Protein AF-A0A959S3M7-F1 (afdb_monomer)

Solvent-accessible surface are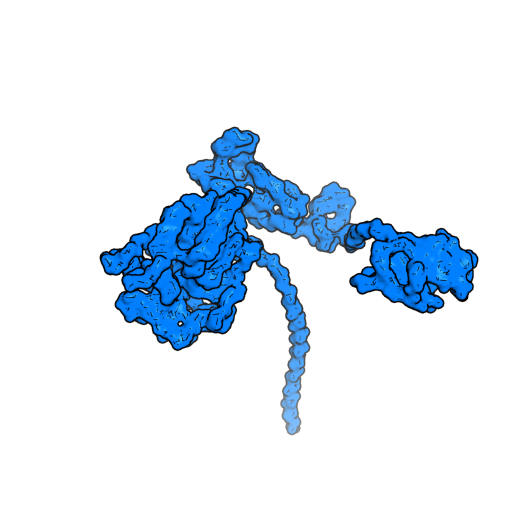a (backbone atoms only — not comparable to full-atom values): 24539 Å² total; per-residue (Å²): 143,78,85,86,84,85,82,81,83,82,82,83,80,84,79,85,81,79,83,77,86,73,92,79,82,86,79,58,70,38,68,46,101,58,82,80,55,54,81,39,64,27,52,79,60,66,73,68,41,58,72,84,47,71,80,54,38,64,49,69,74,37,69,58,67,44,36,33,37,32,33,91,87,65,54,75,48,45,57,66,77,52,24,31,44,88,29,38,38,37,42,29,39,31,28,57,28,24,64,62,58,44,52,51,67,46,82,62,98,83,66,89,54,43,65,62,30,51,51,47,56,64,72,38,50,83,46,38,43,72,44,38,29,41,49,64,53,35,12,25,68,46,60,89,64,46,57,35,49,41,58,100,52,67,34,51,25,95,91,65,49,74,48,58,57,50,58,28,39,40,52,48,53,52,50,51,48,49,47,56,54,55,44,68,36,91,86,46,93,43,84,78,81,67,69,57,28,37,47,42,47,75,37,50,56,43,65,47,55,34,46,42,52,39,13,27,40,32,27,43,29,75,38,31,22,77,38,71,37,79,37,42,58,54,37,46,32,74,71,36,46,49,52,48,54,48,54,60,68,74,46,77,73,83,37,96,46,44,51,75,55,93,63,61,48,72,52,69,58,37,56,24,34,68,57,28,55,72,78,68,48,57,47,72,40,34,40,58,91,49,60,55,43,77,46,68,65,80,59,21,37,55,45,27,55,76,73,71,38,52,46,79,38,56,29,53,86,75,74,38,50,73,47,72,49,88,60,24,35,68,56,26,60,72,76,67,54,56,49,76,52,58,78,63,66,68,81,72,68,81,73,78,77,72,66,72,49,68,41,57,66,68,19,85,26,56,39,34,55,48,56,94,66,64,62,56,36,39,39,30,22,38,85,86,68,48,79,74,47,73,49,67,61,61,89,60,35,46,83,48,67,84,59,74,66,44,62,34,42,35,41,35,32,34,74,90,69,51,79,48,78,47,82,42,35,37,97

Mean predicted aligned error: 19.32 Å

pLDDT: mean 77.98, std 16.79, range [25.59, 98.06]

Secondary structure (DSSP, 8-state):
--PPP--------------------SS-EEE-SSPPPTTSBPPPPP---STT----SPPTTPBPPEEEEEETT--EEEGGGGTTSSSEEEEEEE-TT-HHHHHHH---TT-TTHHHHHHHHHHTTTTEEEEEEE-S-SS-S-GGG--SS--S-----TTSPPP---SBHHHHHHHHHHHHHHHTSTT------S-EEE--TT-HHIIIIISSTT-EEEE-TTSBEEEEES-HHHHTSHHHHHHHHHHHHT-----SSPP--SS--SSSSS--HHHHHHHT--TT-TTSS----SS-SSS-HHHHHHHT--TT-TTTTT---SS-SSS-HHHHHHHT--TTS---------------EEESSSBSSEEEEE-SSPEEEEEEEETTS-EEEEE--BTTEEE-TTSPSEEEEEEEEETTS-EEEEEEEE-

Sequence (427 aa):
MQKPTTSWVATVVATCLIHFVASAQGDLFLGSPVQPSPTDSVASLSFHGDYMDMSGGYQIGDTVADFQIYDLEGNGFRLSDHYAGNKYIVLSSVSASCVRFVTSFNVEPGANNHWEAYDFMVETQDELEWVFIYGPEAHPGDLENCTSNCPPVTITAPNGDTLFQHQIYQDRIDAASLWMDITQEDTLTFDWQWPLYLDNPQNEVYDHFFERPFGCLVVDCSGVVVWRGDWTAQYLESEGMQILEELMADGFQQCGYPPICDGLDSDGDGYCDDYEIEEGMDPFDACVPNGEDTDGDGYCDVSEILEGWDPENPCDPDNTDSDNDGTCDQQEIIDGTDPFVNENVVNVSEFTSVQFSVYPNPTDGLLTWEAADEIAFVEINDLTGKLVFEGVPNNRTLDISMLPAGAYVMHLRGMDGQYHICRMARK

Radius of gyration: 32.52 Å; Cα contacts (8 Å, |Δi|>4): 779; chains: 1; bounding box: 88×94×68 Å

Nearest PDB structures (foldseek):
  3keb-assembly2_C  TM=5.731E-01  e=1.930E-04  Chromobacterium violaceum
  3keb-assembly2_D  TM=5.490E-01  e=2.576E-04  Chromobacterium violaceum
  4gqf-assembly2_B  TM=5.402E-01  e=8.667E-04  Aeropyrum pernix K1
  4fer-assembly1_A  TM=6.341E-01  e=3.703E-02  Bacillus subtilis subsp. subtilis str. 168
  7yld-assembly3_G  TM=5.305E-01  e=2.095E-01  Homo sapiens

Foldseek 3Di:
DDDDDDDDDDDDDDDDDDDDPDPPPPDDEEDDPDADDQFAFFDQDDAPDDAPPFPDADDFFDFDHWYWWAFLVGDIDIPLLCLQAQAWEKEWFAFQQDPLRCPLQFDDPPDDQNVLLQCLCVVCVNHYHYAYEHFWRQAAPPVVRVNYNHDPHHGAGPVRHGQHTGGGNNSSSVRVVVVVVVLPDPNGPGNDDHTYIYHHSHRVCCNHHGSHRTWIFIAHSRSGGNDIDNHVSVLSDDPVSVVVVVVVVVGRPSPLAHHAPPEDQQCPLRDHCVRCVVVVHHSNQSCVVPVDQQLPLRDGPSNCVVVVHDSNQSCPPVVAQQCPLSAGCVNCVVVVHHSNDNPNPDDPPPPPPPAWDWPDFADQFKIAIDDPAQWQWKWKAAPVRHTDDIDGDDPRMDGRNPPDFAKIWMWTAGPVGDIDIDIGGHD

Structure (mmCIF, N/CA/C/O backbone):
data_AF-A0A959S3M7-F1
#
_entry.id   AF-A0A959S3M7-F1
#
loop_
_atom_site.group_PDB
_atom_site.id
_atom_site.type_symbol
_atom_site.label_atom_id
_atom_site.label_alt_id
_atom_site.label_comp_id
_atom_site.label_asym_id
_atom_site.label_entity_id
_atom_site.label_seq_id
_atom_site.pdbx_PDB_ins_code
_atom_site.Cartn_x
_atom_site.Cartn_y
_atom_site.Cartn_z
_atom_site.occupancy
_atom_site.B_iso_or_equiv
_atom_site.auth_seq_id
_atom_site.auth_comp_id
_atom_site.auth_asym_id
_atom_site.auth_atom_id
_atom_site.pdbx_PDB_model_num
ATOM 1 N N . MET A 1 1 ? -13.080 -73.533 -9.018 1.00 44.47 1 MET A N 1
ATOM 2 C CA . MET A 1 1 ? -12.206 -72.426 -9.463 1.00 44.47 1 MET A CA 1
ATOM 3 C C . MET A 1 1 ? -13.098 -71.260 -9.843 1.00 44.47 1 MET A C 1
ATOM 5 O O . MET A 1 1 ? -13.581 -71.191 -10.963 1.00 44.47 1 MET A O 1
ATOM 9 N N . GLN A 1 2 ? -13.399 -70.421 -8.859 1.00 36.50 2 GLN A N 1
ATOM 10 C CA . GLN A 1 2 ? -14.253 -69.243 -8.977 1.00 36.50 2 GLN A CA 1
ATOM 11 C C . GLN A 1 2 ? -13.362 -68.059 -8.596 1.00 36.50 2 GLN A C 1
ATOM 13 O O . GLN A 1 2 ? -12.739 -68.084 -7.536 1.00 36.50 2 GLN A O 1
ATOM 18 N N . LYS A 1 3 ? -13.204 -67.103 -9.515 1.00 36.25 3 LYS A N 1
ATOM 19 C CA . LYS A 1 3 ? -12.421 -65.879 -9.304 1.00 36.25 3 LYS A CA 1
ATOM 20 C C . LYS A 1 3 ? -13.104 -65.025 -8.224 1.00 36.25 3 LYS A C 1
ATOM 22 O O . LYS A 1 3 ? -14.321 -64.871 -8.316 1.00 36.25 3 LYS A O 1
ATOM 27 N N . PRO A 1 4 ? -12.375 -64.447 -7.256 1.00 39.47 4 PRO A N 1
ATOM 28 C CA . PRO A 1 4 ? -12.952 -63.469 -6.351 1.00 39.47 4 PRO A CA 1
ATOM 29 C C . PRO A 1 4 ? -12.905 -62.074 -6.989 1.00 39.47 4 PRO A C 1
ATOM 31 O O . PRO A 1 4 ? -11.872 -61.630 -7.487 1.00 39.47 4 PRO A O 1
ATOM 34 N N . THR A 1 5 ? -14.052 -61.406 -6.983 1.00 36.22 5 THR A N 1
ATOM 35 C CA . THR A 1 5 ? -14.229 -59.978 -7.249 1.00 36.22 5 THR A CA 1
ATOM 36 C C . THR A 1 5 ? -13.975 -59.204 -5.957 1.00 36.22 5 THR A C 1
ATOM 38 O O . THR A 1 5 ? -14.709 -59.384 -4.986 1.00 36.22 5 THR A O 1
ATOM 41 N N . THR A 1 6 ? -12.954 -58.352 -5.927 1.00 36.00 6 THR A N 1
ATOM 42 C CA . THR A 1 6 ? -12.745 -57.359 -4.868 1.00 36.00 6 THR A CA 1
ATOM 43 C C . THR A 1 6 ? -13.608 -56.128 -5.147 1.00 36.00 6 THR A C 1
ATOM 45 O O . THR A 1 6 ? -13.428 -55.439 -6.147 1.00 36.00 6 THR A O 1
ATOM 48 N N . SER A 1 7 ? -14.571 -55.884 -4.260 1.00 31.73 7 SER A N 1
ATOM 49 C CA . SER A 1 7 ? -15.380 -54.668 -4.169 1.00 31.73 7 SER A CA 1
ATOM 50 C C . SER A 1 7 ? -14.673 -53.696 -3.226 1.00 31.73 7 SER A C 1
ATOM 52 O O . SER A 1 7 ? -14.569 -53.989 -2.037 1.00 31.73 7 SER A O 1
ATOM 54 N N . TRP A 1 8 ? -14.202 -52.560 -3.736 1.00 31.70 8 TRP A N 1
ATOM 55 C CA . TRP A 1 8 ? -13.787 -51.426 -2.909 1.00 31.70 8 TRP A CA 1
ATOM 56 C C . TRP A 1 8 ? -15.006 -50.536 -2.661 1.00 31.70 8 TRP A C 1
ATOM 58 O O . TRP A 1 8 ? -15.630 -50.055 -3.603 1.00 31.70 8 TRP A O 1
ATOM 68 N N . VAL A 1 9 ? -15.364 -50.361 -1.390 1.00 32.81 9 VAL A N 1
ATOM 69 C CA . VAL A 1 9 ? -16.358 -49.382 -0.939 1.00 32.81 9 VAL A CA 1
ATOM 70 C C . VAL A 1 9 ? -15.657 -48.025 -0.901 1.00 32.81 9 VAL A C 1
ATOM 72 O O . VAL A 1 9 ? -14.724 -47.846 -0.124 1.00 32.81 9 VAL A O 1
ATOM 75 N N . ALA A 1 10 ? -16.072 -47.094 -1.759 1.00 30.95 10 ALA A N 1
ATOM 76 C CA . ALA A 1 10 ? -15.675 -45.694 -1.671 1.00 30.95 10 ALA A CA 1
ATOM 77 C C . ALA A 1 10 ? -16.645 -44.977 -0.722 1.00 30.95 10 ALA A C 1
ATOM 79 O O . ALA A 1 10 ? -17.819 -44.797 -1.045 1.00 30.95 10 ALA A O 1
ATOM 80 N N . THR A 1 11 ? -16.162 -44.607 0.461 1.00 31.16 11 THR A N 1
ATOM 81 C CA . THR A 1 11 ? -16.868 -43.713 1.381 1.00 31.16 11 THR A CA 1
ATOM 82 C C . THR A 1 11 ? -16.672 -42.283 0.884 1.00 31.16 11 THR A C 1
ATOM 84 O O . THR A 1 11 ? -15.560 -41.766 0.922 1.00 31.16 11 THR A O 1
ATOM 87 N N . VAL A 1 12 ? -17.740 -41.656 0.393 1.00 30.94 12 VAL A N 1
ATOM 88 C CA . VAL A 1 12 ? -17.778 -40.214 0.116 1.00 30.94 12 VAL A CA 1
ATOM 89 C C . VAL A 1 12 ? -18.117 -39.517 1.431 1.00 30.94 12 VAL A C 1
ATOM 91 O O . VAL A 1 12 ? -19.247 -39.619 1.904 1.00 30.94 12 VAL A O 1
ATOM 94 N N . VAL A 1 13 ? -17.139 -38.846 2.036 1.00 30.44 13 VAL A N 1
ATOM 95 C CA . VAL A 1 13 ? -17.384 -37.842 3.078 1.00 30.44 13 VAL A CA 1
ATOM 96 C C . VAL A 1 13 ? -17.459 -36.502 2.359 1.00 30.44 13 VAL A C 1
ATOM 98 O O . VAL A 1 13 ? -16.460 -36.021 1.836 1.00 30.44 13 VAL A O 1
ATOM 101 N N . ALA A 1 14 ? -18.666 -35.952 2.259 1.00 29.98 14 ALA A N 1
ATOM 102 C CA . ALA A 1 14 ? -18.886 -34.590 1.800 1.00 29.98 14 ALA A CA 1
ATOM 103 C C . ALA A 1 14 ? -18.773 -33.664 3.016 1.00 29.98 14 ALA A C 1
ATOM 105 O O . ALA A 1 14 ? -19.691 -33.601 3.832 1.00 29.98 14 ALA A O 1
ATOM 106 N N . THR A 1 15 ? -17.638 -32.986 3.157 1.00 30.28 15 THR A N 1
ATOM 107 C CA . THR A 1 15 ? -17.476 -31.875 4.096 1.00 30.28 15 THR A CA 1
ATOM 108 C C . THR A 1 15 ? -17.930 -30.598 3.395 1.00 30.28 15 THR A C 1
ATOM 110 O O . THR A 1 15 ? -17.305 -30.138 2.442 1.00 30.28 15 THR A O 1
ATOM 113 N N . CYS A 1 16 ? -19.067 -30.063 3.838 1.00 25.98 16 CYS A N 1
ATOM 114 C CA . CYS A 1 16 ? -19.542 -28.729 3.488 1.00 25.98 16 CYS A CA 1
ATOM 115 C C . CYS A 1 16 ? -18.660 -27.710 4.224 1.00 25.98 16 CYS A C 1
ATOM 117 O O . CYS A 1 16 ? -18.801 -27.552 5.432 1.00 25.98 16 CYS A O 1
ATOM 119 N N . LEU A 1 17 ? -17.748 -27.050 3.510 1.00 26.22 17 LEU A N 1
ATOM 120 C CA . LEU A 1 17 ? -17.048 -25.858 3.990 1.00 26.22 17 LEU A CA 1
ATOM 121 C C . LEU A 1 17 ? -17.928 -24.644 3.682 1.00 26.22 17 LEU A C 1
ATOM 123 O O . LEU A 1 17 ? -17.996 -24.184 2.543 1.00 26.22 17 LEU A O 1
ATOM 127 N N . ILE A 1 18 ? -18.649 -24.177 4.697 1.00 29.78 18 ILE A N 1
ATOM 128 C CA . ILE A 1 18 ? -19.251 -22.845 4.705 1.00 29.78 18 ILE A CA 1
ATOM 129 C C . ILE A 1 18 ? -18.107 -21.888 5.045 1.00 29.78 18 ILE A C 1
ATOM 131 O O . ILE A 1 18 ? -17.569 -21.958 6.144 1.00 29.78 18 ILE A O 1
ATOM 135 N N . HIS A 1 19 ? -17.701 -21.059 4.084 1.00 26.75 19 HIS A N 1
ATOM 136 C CA . HIS A 1 19 ? -16.795 -19.945 4.345 1.00 26.75 19 HIS A CA 1
ATOM 137 C C . HIS A 1 19 ? -17.602 -18.851 5.045 1.00 26.75 19 HIS A C 1
ATOM 139 O O . HIS A 1 19 ? -18.442 -18.204 4.421 1.00 26.75 19 HIS A O 1
ATOM 145 N N . PHE A 1 20 ? -17.367 -18.685 6.342 1.00 25.59 20 PHE A N 1
ATOM 146 C CA . PHE A 1 20 ? -17.502 -17.385 6.979 1.00 25.59 20 PHE A CA 1
ATOM 147 C C . PHE A 1 20 ? -16.201 -16.636 6.691 1.00 25.59 20 PHE A C 1
ATOM 149 O O . PHE A 1 20 ? -15.131 -17.116 7.054 1.00 25.59 20 PHE A O 1
ATOM 156 N N . VAL A 1 21 ? -16.289 -15.512 5.982 1.00 27.02 21 VAL A N 1
ATOM 157 C CA . VAL A 1 21 ? -15.218 -14.513 5.972 1.00 27.02 21 VAL A CA 1
ATOM 158 C C . VAL A 1 21 ? -15.510 -13.627 7.174 1.00 27.02 21 VAL A C 1
ATOM 160 O O . VAL A 1 21 ? -16.417 -12.800 7.121 1.00 27.02 21 VAL A O 1
ATOM 163 N N . ALA A 1 22 ? -14.831 -13.902 8.281 1.00 26.58 22 ALA A N 1
ATOM 164 C CA . ALA A 1 22 ? -14.609 -12.919 9.328 1.00 26.58 22 ALA A CA 1
ATOM 165 C C . ALA A 1 22 ? -13.281 -12.237 8.981 1.00 26.58 22 ALA A C 1
ATOM 167 O O . ALA A 1 22 ? -12.291 -12.924 8.723 1.00 26.58 22 ALA A O 1
ATOM 168 N N . SER A 1 23 ? -13.291 -10.912 8.874 1.00 30.69 23 SER A N 1
ATOM 169 C CA . SER A 1 23 ? -12.093 -10.089 8.741 1.00 30.69 23 SER A CA 1
ATOM 170 C C . SER A 1 23 ? -11.349 -10.110 10.074 1.00 30.69 23 SER A C 1
ATOM 172 O O . SER A 1 23 ? -11.667 -9.336 10.965 1.00 30.69 23 SER A O 1
ATOM 174 N N . ALA A 1 24 ? -10.396 -11.026 10.216 1.00 31.38 24 ALA A N 1
ATOM 175 C CA . ALA A 1 24 ? -9.324 -10.899 11.192 1.00 31.38 24 ALA A CA 1
ATOM 176 C C . ALA A 1 24 ? -8.139 -10.273 10.444 1.00 31.38 24 ALA A C 1
ATOM 178 O O . ALA A 1 24 ? -7.475 -10.951 9.659 1.00 31.38 24 ALA A O 1
ATOM 179 N N . GLN A 1 25 ? -7.949 -8.963 10.593 1.00 42.00 25 GLN A N 1
ATOM 180 C CA . GLN A 1 25 ? -6.840 -8.200 10.001 1.00 42.00 25 GLN A CA 1
ATOM 181 C C . GLN A 1 25 ? -5.900 -7.652 11.093 1.00 42.00 25 GLN A C 1
ATOM 183 O O . GLN A 1 25 ? -5.338 -6.580 10.930 1.00 42.00 25 GLN A O 1
ATOM 188 N N . GLY A 1 26 ? -5.713 -8.402 12.189 1.00 37.19 26 GLY A N 1
ATOM 189 C CA . GLY A 1 26 ? -4.819 -8.025 13.296 1.00 37.19 26 GLY A CA 1
ATOM 190 C C . GLY A 1 26 ? -3.349 -8.470 13.174 1.00 37.19 26 GLY A C 1
ATOM 191 O O . GLY A 1 26 ? -2.500 -7.881 13.818 1.00 37.19 26 GLY A O 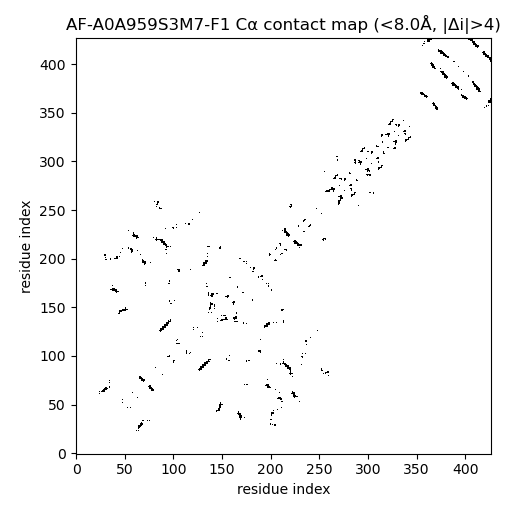1
ATOM 192 N N . ASP A 1 27 ? -3.002 -9.446 12.318 1.00 53.34 27 ASP A N 1
ATOM 193 C CA . ASP A 1 27 ? -1.708 -10.171 12.431 1.00 53.34 27 ASP A CA 1
ATOM 194 C C . ASP A 1 27 ? -0.847 -10.243 11.152 1.00 53.34 27 ASP A C 1
ATOM 196 O O . ASP A 1 27 ? 0.154 -10.968 11.087 1.00 53.34 27 ASP A O 1
ATOM 200 N N . LEU A 1 28 ? -1.238 -9.570 10.070 1.00 75.00 28 LEU A N 1
ATOM 201 C CA . LEU A 1 28 ? -0.551 -9.741 8.790 1.00 75.00 28 LEU A CA 1
ATOM 202 C C . LEU A 1 28 ? 0.650 -8.790 8.673 1.00 75.00 28 LEU A C 1
ATOM 204 O O . LEU A 1 28 ? 0.471 -7.597 8.460 1.00 75.00 28 LEU A O 1
ATOM 208 N N . PHE A 1 29 ? 1.867 -9.335 8.753 1.00 83.69 29 PHE A N 1
ATOM 209 C CA . PHE A 1 29 ? 3.111 -8.639 8.401 1.00 83.69 29 PHE A CA 1
ATOM 210 C C . PHE A 1 29 ? 3.624 -9.118 7.039 1.00 83.69 29 PHE A C 1
ATOM 212 O O . PHE A 1 29 ? 3.772 -10.325 6.826 1.00 83.69 29 PHE A O 1
ATOM 219 N N . LEU A 1 30 ? 3.919 -8.187 6.128 1.00 91.31 30 LEU A N 1
ATOM 220 C CA . LEU A 1 30 ? 4.407 -8.496 4.781 1.00 91.31 30 LEU A CA 1
ATOM 221 C C . LEU A 1 30 ? 5.920 -8.273 4.654 1.00 91.31 30 LEU A C 1
ATOM 223 O O . LEU A 1 30 ? 6.493 -7.307 5.162 1.00 91.31 30 LEU A O 1
ATOM 227 N N . GLY A 1 31 ? 6.584 -9.137 3.893 1.00 89.69 31 GLY A N 1
ATOM 228 C CA . GLY A 1 31 ? 8.022 -9.076 3.676 1.00 89.69 31 GLY A CA 1
ATOM 229 C C . GLY A 1 31 ? 8.834 -9.672 4.825 1.00 89.69 31 GLY A C 1
ATOM 230 O O . GLY A 1 31 ? 8.463 -10.660 5.456 1.00 89.69 31 GLY A O 1
ATOM 231 N N . SER A 1 32 ? 10.033 -9.130 5.036 1.00 84.25 32 SER A N 1
ATOM 232 C CA . SER A 1 32 ? 11.022 -9.701 5.953 1.00 84.25 32 SER A CA 1
ATOM 233 C C . SER A 1 32 ? 11.891 -8.600 6.564 1.00 84.25 32 SER A C 1
ATOM 235 O O . SER A 1 32 ? 12.351 -7.745 5.812 1.00 84.25 32 SER A O 1
ATOM 237 N N . PRO A 1 33 ? 12.236 -8.675 7.869 1.00 82.88 33 PRO A N 1
ATOM 238 C CA . PRO A 1 33 ? 13.218 -7.792 8.521 1.00 82.88 33 PRO A CA 1
ATOM 239 C C . PRO A 1 33 ? 14.651 -7.918 7.984 1.00 82.88 33 PRO A C 1
ATOM 241 O O . PRO A 1 33 ? 15.555 -7.199 8.413 1.00 82.88 33 PRO A O 1
ATOM 244 N N . VAL A 1 34 ? 14.892 -8.874 7.084 1.00 86.62 34 VAL A N 1
ATOM 245 C CA . VAL A 1 34 ? 16.164 -9.068 6.388 1.00 86.62 34 VAL A CA 1
ATOM 246 C C . VAL A 1 34 ? 15.966 -8.818 4.898 1.00 86.62 34 VAL A C 1
ATOM 248 O O . VAL A 1 34 ? 15.093 -9.440 4.286 1.00 86.62 34 VAL A O 1
ATOM 251 N N . GLN A 1 35 ? 16.836 -7.981 4.322 1.00 91.50 35 GLN A N 1
ATOM 252 C CA . GLN A 1 35 ? 16.861 -7.688 2.890 1.00 91.50 35 GLN A CA 1
ATOM 253 C C . GLN A 1 35 ? 16.971 -8.979 2.060 1.00 91.50 35 GLN A C 1
ATOM 255 O O . GLN A 1 35 ? 17.858 -9.800 2.333 1.00 91.50 35 GLN A O 1
ATOM 260 N N . PRO A 1 36 ? 16.123 -9.158 1.031 1.00 96.06 36 PRO A N 1
ATOM 261 C CA . PRO A 1 36 ? 16.208 -10.310 0.144 1.00 96.06 36 PRO A CA 1
ATOM 262 C C . PRO A 1 36 ? 17.563 -10.410 -0.566 1.00 96.06 36 PRO A C 1
ATOM 264 O O . PRO A 1 36 ? 18.168 -9.410 -0.963 1.00 96.06 36 PRO A O 1
ATOM 267 N N . SER A 1 37 ? 18.039 -11.637 -0.766 1.00 96.88 37 SER A N 1
ATOM 268 C CA . SER A 1 37 ? 19.238 -11.892 -1.561 1.00 96.88 37 SER A CA 1
ATOM 269 C C . SER A 1 37 ? 18.926 -11.675 -3.043 1.00 96.88 37 SER A C 1
ATOM 271 O O . SER A 1 37 ? 17.891 -12.141 -3.520 1.00 96.88 37 SER A O 1
ATOM 273 N N . PRO A 1 38 ? 19.845 -11.104 -3.845 1.00 97.56 38 PRO A N 1
ATOM 274 C CA . PRO A 1 38 ? 19.635 -10.961 -5.288 1.00 97.56 38 PRO A CA 1
ATOM 275 C C . PRO A 1 38 ? 19.351 -12.282 -6.025 1.00 97.56 38 PRO A C 1
ATOM 277 O O . PRO A 1 38 ? 18.777 -12.297 -7.110 1.00 97.56 38 PRO A O 1
ATOM 280 N N . THR A 1 39 ? 19.750 -13.416 -5.445 1.00 97.75 39 THR A N 1
ATOM 281 C CA . THR A 1 39 ? 19.503 -14.753 -6.005 1.00 97.75 39 THR A CA 1
ATOM 282 C C . THR A 1 39 ? 18.153 -15.356 -5.623 1.00 97.75 39 THR A C 1
ATOM 284 O O . THR A 1 39 ? 17.854 -16.465 -6.071 1.00 97.75 39 THR A O 1
ATOM 287 N N . ASP A 1 40 ? 17.386 -14.704 -4.751 1.00 97.81 40 ASP A N 1
ATOM 288 C CA . ASP A 1 40 ? 16.096 -15.219 -4.299 1.00 97.81 40 ASP A CA 1
ATOM 289 C C . ASP A 1 40 ? 15.113 -15.267 -5.465 1.00 97.81 40 ASP A C 1
ATOM 291 O O . ASP A 1 40 ? 15.114 -14.401 -6.338 1.00 97.81 40 ASP A O 1
ATOM 295 N N . SER A 1 41 ? 14.306 -16.327 -5.513 1.00 97.56 41 SER A N 1
ATOM 296 C CA . SER A 1 41 ? 13.306 -16.506 -6.567 1.00 97.56 41 SER A CA 1
ATOM 297 C C . SER A 1 41 ? 12.114 -15.595 -6.319 1.00 97.56 41 SER A C 1
ATOM 299 O O . SER A 1 41 ? 11.589 -15.565 -5.207 1.00 97.56 41 SER A O 1
ATOM 301 N N . VAL A 1 42 ? 11.671 -14.909 -7.368 1.00 96.69 42 VAL A N 1
ATOM 302 C CA . VAL A 1 42 ? 10.457 -14.095 -7.342 1.00 96.69 42 VAL A CA 1
ATOM 303 C C . VAL A 1 42 ? 9.260 -14.982 -7.678 1.00 96.69 42 VAL A C 1
ATOM 305 O O . VAL A 1 42 ? 9.307 -15.806 -8.596 1.00 96.69 42 VAL A O 1
ATOM 308 N N . ALA A 1 43 ? 8.196 -14.858 -6.892 1.00 94.12 43 ALA A N 1
ATOM 309 C CA . ALA A 1 43 ? 6.957 -15.586 -7.082 1.00 94.12 43 ALA A CA 1
ATOM 310 C C . ALA A 1 43 ? 6.272 -15.163 -8.388 1.00 94.12 43 ALA A C 1
ATOM 312 O O . ALA A 1 43 ? 6.340 -14.009 -8.816 1.00 94.12 43 ALA A O 1
ATOM 313 N N . SER A 1 44 ? 5.583 -16.113 -9.020 1.00 89.88 44 SER A N 1
ATOM 314 C CA . SER A 1 44 ? 4.710 -15.804 -10.151 1.00 89.88 44 SER A CA 1
ATOM 315 C C . SER A 1 44 ? 3.562 -14.908 -9.700 1.00 89.88 44 SER A C 1
ATOM 317 O O . SER A 1 44 ? 3.037 -15.096 -8.606 1.00 89.88 44 SER A O 1
ATOM 319 N N . LEU A 1 45 ? 3.147 -13.985 -10.567 1.00 88.38 45 LEU A N 1
ATOM 320 C CA . LEU A 1 45 ? 2.067 -13.058 -10.253 1.00 88.38 45 LEU A CA 1
ATOM 321 C C . LEU A 1 45 ? 0.739 -13.783 -10.038 1.00 88.38 45 LEU A C 1
ATOM 323 O O . LEU A 1 45 ? 0.340 -14.653 -10.828 1.00 88.38 45 LEU A O 1
ATOM 327 N N . SER A 1 46 ? 0.047 -13.380 -8.982 1.00 88.25 46 SER A N 1
ATOM 328 C CA . SER A 1 46 ? -1.317 -13.794 -8.682 1.00 88.25 46 SER A CA 1
ATOM 329 C C . SER A 1 46 ? -2.294 -13.190 -9.700 1.00 88.25 46 SER A C 1
ATOM 331 O O . SER A 1 46 ? -2.066 -12.112 -10.248 1.00 88.25 46 SER A O 1
ATOM 333 N N . PHE A 1 47 ? -3.380 -13.908 -10.008 1.00 88.56 47 PHE A N 1
ATOM 334 C CA . PHE A 1 47 ? -4.447 -13.392 -10.870 1.00 88.56 47 PHE A CA 1
ATOM 335 C C . PHE A 1 47 ? -5.435 -12.585 -10.025 1.00 88.56 47 PHE A C 1
ATOM 337 O O . PHE A 1 47 ? -6.184 -13.186 -9.256 1.00 88.56 47 PHE A O 1
ATOM 344 N N . HIS A 1 48 ? -5.471 -11.266 -10.215 1.00 84.12 48 HIS A N 1
ATOM 345 C CA . HIS A 1 48 ? -6.337 -10.354 -9.450 1.00 84.12 48 HIS A CA 1
ATOM 346 C C . HIS A 1 48 ? -7.506 -9.789 -10.258 1.00 84.12 48 HIS A C 1
ATOM 348 O O . HIS A 1 48 ? -8.375 -9.119 -9.719 1.00 84.12 48 HIS A O 1
ATOM 354 N N .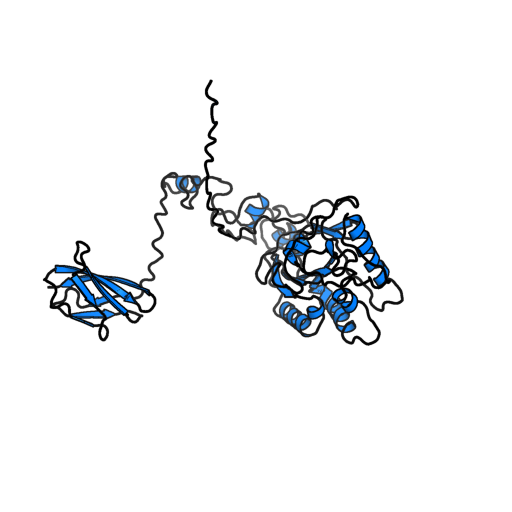 GLY A 1 49 ? -7.568 -10.086 -11.554 1.00 82.56 49 GLY A N 1
ATOM 355 C CA . GLY A 1 49 ? -8.674 -9.658 -12.396 1.00 82.56 49 GLY A CA 1
ATOM 356 C C . GLY A 1 49 ? -8.297 -9.532 -13.861 1.00 82.56 49 GLY A C 1
ATOM 357 O O . GLY A 1 49 ? -7.145 -9.704 -14.271 1.00 82.56 49 GLY A O 1
ATOM 358 N N . ASP A 1 50 ? -9.314 -9.239 -14.666 1.00 83.00 50 ASP A N 1
ATOM 359 C CA . ASP A 1 50 ? -9.129 -8.943 -16.081 1.00 83.00 50 ASP A CA 1
ATOM 360 C C . ASP A 1 50 ? -8.429 -7.585 -16.272 1.00 83.00 50 ASP A C 1
ATOM 362 O O . ASP A 1 50 ? -8.309 -6.770 -15.360 1.00 83.00 50 ASP A O 1
ATOM 366 N N . TYR A 1 51 ? -7.975 -7.306 -17.495 1.00 80.69 51 TYR A N 1
ATOM 367 C CA . TYR A 1 51 ? -7.417 -5.996 -17.835 1.00 80.69 51 TYR A CA 1
ATOM 368 C C . TYR A 1 51 ? -8.380 -4.856 -17.456 1.00 80.69 51 TYR A C 1
ATOM 370 O O . TYR A 1 51 ? -9.519 -4.835 -17.930 1.00 80.69 51 TYR A O 1
ATOM 378 N N . MET A 1 52 ? -7.876 -3.879 -16.691 1.00 78.12 52 MET A N 1
ATOM 379 C CA . MET A 1 52 ? -8.623 -2.742 -16.129 1.00 78.12 52 MET A CA 1
ATOM 380 C C . MET A 1 52 ? -9.540 -3.094 -14.952 1.00 78.12 52 MET A C 1
ATOM 382 O O . MET A 1 52 ? -10.381 -2.271 -14.583 1.00 78.12 52 MET A O 1
ATOM 386 N N . ASP A 1 53 ? -9.381 -4.271 -14.348 1.00 84.12 53 ASP A N 1
ATOM 387 C CA . ASP A 1 53 ? -9.973 -4.544 -13.045 1.00 84.12 53 ASP A CA 1
ATOM 388 C C . ASP A 1 53 ? -9.184 -3.800 -11.966 1.00 84.12 53 ASP A C 1
ATOM 390 O O . ASP A 1 53 ? -8.062 -4.154 -11.614 1.00 84.12 53 ASP A O 1
ATOM 394 N N . MET A 1 54 ? -9.778 -2.713 -11.486 1.00 83.81 54 MET A N 1
ATOM 395 C CA . MET A 1 54 ? -9.215 -1.853 -10.450 1.00 83.81 54 MET A CA 1
ATOM 396 C C . MET A 1 54 ? -9.973 -2.038 -9.130 1.00 83.81 54 MET A C 1
ATOM 398 O O . MET A 1 54 ? -9.976 -1.151 -8.285 1.00 83.81 54 MET A O 1
ATOM 402 N N . SER A 1 55 ? -10.697 -3.142 -8.938 1.00 85.25 55 SER A N 1
ATOM 403 C CA . SER A 1 55 ? -11.505 -3.321 -7.726 1.00 85.25 55 SER A CA 1
ATOM 404 C C . SER A 1 55 ? -10.701 -3.803 -6.514 1.00 85.25 55 SER A C 1
ATOM 406 O O . SER A 1 55 ? -11.066 -3.444 -5.395 1.00 85.25 55 SER A O 1
ATOM 408 N N . GLY A 1 56 ? -9.602 -4.522 -6.754 1.00 86.94 56 GLY A N 1
ATOM 409 C CA . GLY A 1 56 ? -8.748 -5.172 -5.756 1.00 86.94 56 GLY A CA 1
ATOM 410 C C . GLY A 1 56 ? -7.983 -4.255 -4.801 1.00 86.94 56 GLY A C 1
ATOM 411 O O . GLY A 1 56 ? -8.164 -3.033 -4.842 1.00 86.94 56 GLY A O 1
ATOM 412 N N . GLY A 1 57 ? -7.125 -4.848 -3.967 1.00 89.94 57 GLY A N 1
ATOM 413 C CA . GLY A 1 57 ? -6.315 -4.172 -2.950 1.00 89.94 57 GLY A CA 1
ATOM 414 C C . GLY A 1 57 ? -7.124 -3.552 -1.803 1.00 89.94 57 GLY A C 1
ATOM 415 O O . GLY A 1 57 ? -8.351 -3.695 -1.735 1.00 89.94 57 GLY A O 1
ATOM 416 N N . TYR A 1 58 ? -6.437 -2.829 -0.916 1.00 91.12 58 TYR A N 1
ATOM 417 C CA . TYR A 1 58 ? -7.076 -2.118 0.195 1.00 91.12 58 TYR A CA 1
ATOM 418 C C . TYR A 1 58 ? -8.033 -1.010 -0.275 1.00 91.12 58 TYR A C 1
ATOM 420 O O . TYR A 1 58 ? -7.796 -0.298 -1.258 1.00 91.12 58 TYR A O 1
ATOM 428 N N . GLN A 1 59 ? -9.145 -0.876 0.442 1.00 86.12 59 GLN A N 1
ATOM 429 C CA . GLN A 1 59 ? -10.215 0.092 0.220 1.00 86.12 59 GLN A CA 1
ATOM 430 C C . GLN A 1 59 ? -10.131 1.248 1.218 1.00 86.12 59 GLN A C 1
ATOM 432 O O . GLN A 1 59 ? -9.489 1.139 2.253 1.00 86.12 59 GLN A O 1
ATOM 437 N N . ILE A 1 60 ? -10.817 2.360 0.923 1.00 83.88 60 ILE A N 1
ATOM 438 C CA . ILE A 1 60 ? -10.934 3.473 1.879 1.00 83.88 60 ILE A CA 1
ATOM 439 C C . ILE A 1 60 ? -11.593 2.967 3.165 1.00 83.88 60 ILE A C 1
ATOM 441 O O . ILE A 1 60 ? -12.691 2.410 3.105 1.00 83.88 60 ILE A O 1
ATOM 445 N N . GLY A 1 61 ? -10.951 3.230 4.300 1.00 78.69 61 GLY A N 1
ATOM 446 C CA . GLY A 1 61 ? -11.373 2.797 5.628 1.00 78.69 61 GLY A CA 1
ATOM 447 C C . GLY A 1 61 ? -10.783 1.462 6.078 1.00 78.69 61 GLY A C 1
ATOM 448 O O . GLY A 1 61 ? -10.984 1.103 7.233 1.00 78.69 61 GLY A O 1
ATOM 449 N N . ASP A 1 62 ? -10.061 0.744 5.213 1.00 81.75 62 ASP A N 1
ATOM 450 C CA . ASP A 1 62 ? -9.348 -0.465 5.623 1.00 81.75 62 ASP A CA 1
ATOM 451 C C . ASP A 1 62 ? -8.077 -0.092 6.396 1.00 81.75 62 ASP A C 1
ATOM 453 O O . ASP A 1 62 ? -7.360 0.836 6.009 1.00 81.75 62 ASP A O 1
ATOM 457 N N . THR A 1 63 ? -7.765 -0.862 7.439 1.00 84.12 63 THR A N 1
ATOM 458 C CA . THR A 1 63 ? -6.452 -0.838 8.091 1.00 84.12 63 THR A CA 1
ATOM 459 C C . THR A 1 63 ? -5.487 -1.715 7.300 1.00 84.12 63 THR A C 1
ATOM 461 O O . THR A 1 63 ? -5.764 -2.889 7.027 1.00 84.12 63 THR A O 1
ATOM 464 N N . VAL A 1 64 ? -4.357 -1.144 6.892 1.00 88.38 64 VAL A N 1
ATOM 465 C CA . VAL A 1 64 ? -3.358 -1.851 6.093 1.00 88.38 64 VAL A CA 1
ATOM 466 C C . VAL A 1 64 ? -2.437 -2.697 6.968 1.00 88.38 64 VAL A C 1
ATOM 468 O O . VAL A 1 64 ? -2.109 -2.336 8.095 1.00 88.38 64 VAL A O 1
ATOM 471 N N . ALA A 1 65 ? -1.988 -3.821 6.414 1.00 87.00 65 ALA A N 1
ATOM 472 C CA . ALA A 1 65 ? -0.936 -4.641 6.999 1.00 87.00 65 ALA A CA 1
ATOM 473 C C . ALA A 1 65 ? 0.381 -3.859 7.095 1.00 87.00 65 ALA A C 1
ATOM 475 O O . ALA A 1 65 ? 0.732 -3.115 6.179 1.00 87.00 65 ALA A O 1
ATOM 476 N N . ASP A 1 66 ? 1.153 -4.080 8.155 1.00 88.88 66 ASP A N 1
ATOM 477 C CA . ASP A 1 66 ? 2.520 -3.566 8.212 1.00 88.88 66 ASP A CA 1
ATOM 478 C C . ASP A 1 66 ? 3.419 -4.344 7.234 1.00 88.88 66 ASP A C 1
ATOM 480 O O . ASP A 1 66 ? 3.190 -5.522 6.935 1.00 88.88 66 ASP A O 1
ATOM 484 N N . PHE A 1 67 ? 4.451 -3.688 6.708 1.00 92.25 67 PHE A N 1
ATOM 485 C CA . PHE A 1 67 ? 5.390 -4.321 5.788 1.00 92.25 67 PHE A CA 1
ATOM 486 C C . PHE A 1 67 ? 6.806 -3.791 5.936 1.00 92.25 67 PHE A C 1
ATOM 488 O O . PHE A 1 67 ? 7.014 -2.634 6.289 1.00 92.25 67 PHE A O 1
ATOM 495 N N . GLN A 1 68 ? 7.780 -4.622 5.557 1.00 91.81 68 GLN A N 1
ATOM 496 C CA . GLN A 1 68 ? 9.183 -4.234 5.421 1.00 91.81 68 GLN A CA 1
ATOM 497 C C . GLN A 1 68 ? 9.686 -4.440 3.989 1.00 91.81 68 GLN A C 1
ATOM 499 O O . GLN A 1 68 ? 9.684 -5.557 3.462 1.00 91.81 68 GLN A O 1
ATOM 504 N N . ILE A 1 69 ? 10.206 -3.362 3.400 1.00 96.25 69 ILE A N 1
ATOM 505 C CA . ILE A 1 69 ? 10.866 -3.345 2.085 1.00 96.25 69 ILE A CA 1
ATOM 506 C C . ILE A 1 69 ? 12.206 -2.607 2.147 1.00 96.25 69 ILE A C 1
ATOM 508 O O . ILE A 1 69 ? 12.560 -2.043 3.182 1.00 96.25 69 ILE A O 1
ATOM 512 N N . TYR A 1 70 ? 12.974 -2.652 1.053 1.00 96.69 70 TYR A N 1
ATOM 513 C CA . TYR A 1 70 ? 14.328 -2.096 0.982 1.00 96.69 70 TYR A CA 1
ATOM 514 C C . TYR A 1 70 ? 14.552 -1.326 -0.313 1.00 96.69 70 TYR A C 1
ATOM 516 O O . TYR A 1 70 ? 14.049 -1.728 -1.364 1.00 96.69 70 TYR A O 1
ATOM 524 N N . ASP A 1 71 ? 15.324 -0.246 -0.237 1.00 96.25 71 ASP A N 1
ATOM 525 C CA . ASP A 1 71 ? 15.801 0.481 -1.414 1.00 96.25 71 ASP A CA 1
ATOM 526 C C . ASP A 1 71 ? 17.019 -0.209 -2.065 1.00 96.25 71 ASP A C 1
ATOM 528 O O . ASP A 1 71 ? 17.457 -1.298 -1.664 1.00 96.25 71 ASP A O 1
ATOM 532 N N . LEU A 1 72 ? 17.556 0.419 -3.113 1.00 93.62 72 LEU A N 1
ATOM 533 C CA . LEU A 1 72 ? 18.717 -0.073 -3.861 1.00 93.62 72 LEU A CA 1
ATOM 534 C C . LEU A 1 72 ? 20.018 -0.038 -3.041 1.00 93.62 72 LEU A C 1
ATOM 536 O O . LEU A 1 72 ? 20.939 -0.816 -3.308 1.00 93.62 72 LEU A O 1
ATOM 540 N N . GLU A 1 73 ? 20.097 0.829 -2.034 1.00 93.12 73 GLU A N 1
ATOM 541 C CA . GLU A 1 73 ? 21.226 0.955 -1.115 1.00 93.12 73 GLU A CA 1
ATOM 542 C C . GLU A 1 73 ? 21.140 -0.021 0.073 1.00 93.12 73 GLU A C 1
ATOM 544 O O . GLU A 1 73 ? 22.135 -0.226 0.777 1.00 93.12 73 GLU A O 1
ATOM 549 N N . GLY A 1 74 ? 19.985 -0.662 0.266 1.00 91.38 74 GLY A N 1
ATOM 550 C CA . GLY A 1 74 ? 19.700 -1.587 1.359 1.00 91.38 74 GLY A CA 1
ATOM 551 C C . GLY A 1 74 ? 19.182 -0.917 2.630 1.00 91.38 74 GLY A C 1
ATOM 552 O O . GLY A 1 74 ? 19.179 -1.559 3.683 1.00 91.38 74 GLY A O 1
ATOM 553 N N . ASN A 1 75 ? 18.738 0.339 2.562 1.00 93.56 75 ASN A N 1
ATOM 554 C CA . ASN A 1 75 ? 18.012 0.964 3.660 1.00 93.56 75 ASN A CA 1
ATOM 555 C C . ASN A 1 75 ? 16.601 0.372 3.719 1.00 93.56 75 ASN A C 1
ATOM 557 O O . ASN A 1 75 ? 15.922 0.235 2.699 1.00 93.56 75 ASN A O 1
ATOM 561 N N . GLY A 1 76 ? 16.186 -0.023 4.920 1.00 91.62 76 GLY A N 1
ATOM 562 C CA . GLY A 1 76 ? 14.861 -0.576 5.156 1.00 91.62 76 GLY A CA 1
ATOM 563 C C . GLY A 1 76 ? 13.820 0.525 5.333 1.00 91.62 76 GLY A C 1
ATOM 564 O O . GLY A 1 76 ? 14.088 1.517 6.001 1.00 91.62 76 GLY A O 1
ATOM 565 N N . PHE A 1 77 ? 12.634 0.300 4.783 1.00 91.44 77 PHE A N 1
ATOM 566 C CA . PHE A 1 77 ? 11.412 1.039 5.077 1.00 91.44 77 PHE A CA 1
ATOM 567 C C . PHE A 1 77 ? 10.401 0.083 5.702 1.00 91.44 77 PHE A C 1
ATOM 569 O O . PHE A 1 77 ? 10.055 -0.932 5.083 1.00 91.44 77 PHE A O 1
ATOM 576 N N . ARG A 1 78 ? 9.961 0.401 6.919 1.00 89.69 78 ARG A N 1
ATOM 577 C CA . ARG A 1 78 ? 8.888 -0.304 7.614 1.00 89.69 78 ARG A CA 1
ATOM 578 C C . ARG A 1 78 ? 7.704 0.634 7.753 1.00 89.69 78 ARG A C 1
ATOM 580 O O . ARG A 1 78 ? 7.874 1.703 8.318 1.00 89.69 78 ARG A O 1
ATOM 587 N N . LEU A 1 79 ? 6.532 0.255 7.255 1.00 87.88 79 LEU A N 1
ATOM 588 C CA . LEU A 1 79 ? 5.400 1.181 7.182 1.00 87.88 79 LEU A CA 1
ATOM 589 C C . LEU A 1 79 ? 5.023 1.761 8.557 1.00 87.88 79 LEU A C 1
ATOM 591 O O . LEU A 1 79 ? 4.859 2.975 8.674 1.00 87.88 79 LEU A O 1
ATOM 595 N N . SER A 1 80 ? 4.968 0.921 9.594 1.00 83.56 80 SER A N 1
ATOM 596 C CA . SER A 1 80 ? 4.633 1.355 10.955 1.00 83.56 80 SER A CA 1
ATOM 597 C C . SER A 1 80 ? 5.580 2.410 11.531 1.00 83.56 80 SER A C 1
ATOM 599 O O . SER A 1 80 ? 5.149 3.270 12.292 1.00 83.56 80 SER A O 1
ATOM 601 N N . ASP A 1 81 ? 6.862 2.390 11.155 1.00 81.44 81 ASP A N 1
ATOM 602 C CA . ASP A 1 81 ? 7.860 3.332 11.686 1.00 81.44 81 ASP A CA 1
ATOM 603 C C . ASP A 1 81 ? 7.598 4.770 11.196 1.00 81.44 81 ASP A C 1
ATOM 605 O O . ASP A 1 81 ? 8.098 5.737 11.771 1.00 81.44 81 ASP A O 1
ATOM 609 N N . HIS A 1 82 ? 6.790 4.919 10.143 1.00 80.62 82 HIS A N 1
ATOM 610 C CA . HIS A 1 82 ? 6.445 6.197 9.527 1.00 80.62 82 HIS A CA 1
ATOM 611 C C . HIS A 1 82 ? 5.094 6.755 10.011 1.00 80.62 82 HIS A C 1
ATOM 613 O O . HIS A 1 82 ? 4.777 7.914 9.739 1.00 80.62 82 HIS A O 1
ATOM 619 N N . TYR A 1 83 ? 4.319 5.983 10.783 1.00 74.69 83 TYR A N 1
ATOM 620 C CA . TYR A 1 83 ? 3.054 6.425 11.387 1.00 74.69 83 TYR A CA 1
ATOM 621 C C . TYR A 1 83 ? 3.237 7.505 12.455 1.00 74.69 83 TYR A C 1
ATOM 623 O O . TYR A 1 83 ? 2.390 8.376 12.613 1.00 74.69 83 TYR A O 1
ATOM 631 N N . ALA A 1 84 ? 4.386 7.513 13.124 1.00 56.88 84 ALA A N 1
ATOM 632 C CA . ALA A 1 84 ? 4.760 8.513 14.119 1.00 56.88 84 ALA A CA 1
ATOM 633 C C . ALA A 1 84 ? 5.005 9.928 13.537 1.00 56.88 84 ALA A C 1
ATOM 635 O O . ALA A 1 84 ? 5.300 10.881 14.265 1.00 56.88 84 ALA A O 1
ATOM 636 N N . GLY A 1 85 ? 4.951 10.089 12.211 1.00 59.28 85 GLY A N 1
ATOM 637 C CA . GLY A 1 85 ? 5.101 11.375 11.538 1.00 59.28 85 GLY A CA 1
ATOM 638 C C . GLY A 1 85 ? 3.794 12.170 11.461 1.00 59.28 85 GLY A C 1
ATOM 639 O O . GLY A 1 85 ? 2.711 11.612 11.357 1.00 59.28 85 GLY A O 1
ATOM 640 N N . ASN A 1 86 ? 3.890 13.503 11.385 1.00 69.94 86 ASN A N 1
ATOM 641 C CA . ASN A 1 86 ? 2.750 14.380 11.056 1.00 69.94 86 ASN A CA 1
ATOM 642 C C . ASN A 1 86 ? 2.465 14.424 9.538 1.00 69.94 86 ASN A C 1
ATOM 644 O O . ASN A 1 86 ? 2.144 15.489 9.003 1.00 69.94 86 ASN A O 1
ATOM 648 N N . LYS A 1 87 ? 2.677 13.310 8.828 1.00 84.25 87 LYS A N 1
ATOM 649 C CA . LYS A 1 87 ? 2.562 13.230 7.368 1.00 84.25 87 LYS A CA 1
ATOM 650 C C . LYS A 1 87 ? 1.635 12.104 6.954 1.00 84.25 87 LYS A C 1
ATOM 652 O O . LYS A 1 87 ? 1.675 11.025 7.534 1.00 84.25 87 LYS A O 1
ATOM 657 N N . TYR A 1 88 ? 0.855 12.332 5.903 1.00 86.62 88 TYR A N 1
ATOM 658 C CA . TYR A 1 88 ? 0.181 11.226 5.228 1.00 86.62 88 TYR A CA 1
ATOM 659 C C . TYR A 1 88 ? 1.195 10.461 4.381 1.00 86.62 88 TYR A C 1
ATOM 661 O O . TYR A 1 88 ? 2.022 11.066 3.693 1.00 86.62 88 TYR A O 1
ATOM 669 N N . ILE A 1 89 ? 1.109 9.135 4.396 1.00 91.25 89 ILE A N 1
ATOM 670 C CA . ILE A 1 89 ? 1.998 8.269 3.626 1.00 91.25 89 ILE A CA 1
ATOM 671 C C . ILE A 1 89 ? 1.315 7.946 2.302 1.00 91.25 89 ILE A C 1
ATOM 673 O O . ILE A 1 89 ? 0.243 7.343 2.260 1.00 91.25 89 ILE A O 1
ATOM 677 N N . VAL A 1 90 ? 1.942 8.347 1.203 1.00 91.94 90 VAL A N 1
ATOM 678 C CA . VAL A 1 90 ? 1.469 8.109 -0.158 1.00 91.94 90 VAL A CA 1
ATOM 679 C C . VAL A 1 90 ? 2.249 6.939 -0.742 1.00 91.94 90 VAL A C 1
ATOM 681 O O . VAL A 1 90 ? 3.393 7.081 -1.176 1.00 91.94 90 VAL A O 1
ATOM 684 N N . LEU A 1 91 ? 1.618 5.771 -0.758 1.00 94.56 91 LEU A N 1
ATOM 685 C CA . LEU A 1 91 ? 2.172 4.539 -1.301 1.00 94.56 91 LEU A CA 1
ATOM 686 C C . LEU A 1 91 ? 1.811 4.431 -2.785 1.00 94.56 91 LEU A C 1
ATOM 688 O O . LEU A 1 91 ? 0.636 4.498 -3.148 1.00 94.56 91 LEU A O 1
ATOM 692 N N . SER A 1 92 ? 2.799 4.208 -3.653 1.00 94.00 92 SER A N 1
ATOM 693 C CA . SER A 1 92 ? 2.556 3.994 -5.084 1.00 94.00 92 SER A CA 1
ATOM 694 C C . SER A 1 92 ? 3.381 2.837 -5.636 1.00 94.00 92 SER A C 1
ATOM 696 O O . SER A 1 92 ? 4.611 2.883 -5.632 1.00 94.00 92 SER A O 1
ATOM 698 N N . SER A 1 93 ? 2.713 1.845 -6.228 1.00 93.94 93 SER A N 1
ATOM 699 C CA . SER A 1 93 ? 3.378 0.831 -7.059 1.00 93.94 93 SER A CA 1
ATOM 700 C C . SER A 1 93 ? 3.949 1.480 -8.317 1.00 93.94 93 SER A C 1
ATOM 702 O O . SER A 1 93 ? 3.256 2.311 -8.901 1.00 93.94 93 SER A O 1
ATOM 704 N N . VAL A 1 94 ? 5.137 1.096 -8.779 1.00 92.75 94 VAL A N 1
ATOM 705 C CA . VAL A 1 94 ? 5.744 1.602 -10.023 1.00 92.75 94 VAL A CA 1
ATOM 706 C C . VAL A 1 94 ? 6.456 0.497 -10.805 1.00 92.75 94 VAL A C 1
ATOM 708 O O . VAL A 1 94 ? 6.842 -0.527 -10.244 1.00 92.75 94 VAL A O 1
ATOM 711 N N . SER A 1 95 ? 6.650 0.709 -12.109 1.00 92.25 95 SER A N 1
ATOM 712 C CA . SER A 1 95 ? 7.522 -0.117 -12.959 1.00 92.25 95 SER A CA 1
ATOM 713 C C . SER A 1 95 ? 7.960 0.643 -14.209 1.00 92.25 95 SER A C 1
ATOM 715 O O . SER A 1 95 ? 7.206 1.453 -14.751 1.00 92.25 95 SER A O 1
ATOM 717 N N . ALA A 1 96 ? 9.170 0.383 -14.709 1.00 89.81 96 ALA A N 1
ATOM 718 C CA . ALA A 1 96 ? 9.727 1.135 -15.838 1.00 89.81 96 ALA A CA 1
ATOM 719 C C . ALA A 1 96 ? 9.062 0.802 -17.186 1.00 89.81 96 ALA A C 1
ATOM 721 O O . ALA A 1 96 ? 9.142 1.600 -18.121 1.00 89.81 96 ALA A O 1
ATOM 722 N N . SER A 1 97 ? 8.373 -0.339 -17.302 1.00 89.94 97 SER A N 1
ATOM 723 C CA . SER A 1 97 ? 7.528 -0.644 -18.466 1.00 89.94 97 SER A CA 1
ATOM 724 C C . SER A 1 97 ? 6.138 0.013 -18.407 1.00 89.94 97 SER A C 1
ATOM 726 O O . SER A 1 97 ? 5.409 0.012 -19.403 1.00 89.94 97 SER A O 1
ATOM 728 N N . CYS A 1 98 ? 5.744 0.613 -17.276 1.00 88.75 98 CYS A N 1
ATOM 729 C CA . CYS A 1 98 ? 4.461 1.296 -17.136 1.00 88.75 98 CYS A CA 1
ATOM 730 C C . CYS A 1 98 ? 4.481 2.665 -17.821 1.00 88.75 98 CYS A C 1
ATOM 732 O O . CYS A 1 98 ? 5.023 3.638 -17.298 1.00 88.75 98 CYS A O 1
ATOM 734 N N . VAL A 1 99 ? 3.797 2.777 -18.964 1.00 83.75 99 VAL A N 1
ATOM 735 C CA . VAL A 1 99 ? 3.712 4.046 -19.702 1.00 83.75 99 VAL A CA 1
ATOM 736 C C . VAL A 1 99 ? 3.152 5.179 -18.847 1.00 83.75 99 VAL A C 1
ATOM 738 O O . VAL A 1 99 ? 3.647 6.289 -18.951 1.00 83.75 99 VAL A O 1
ATOM 741 N N . ARG A 1 100 ? 2.167 4.917 -17.977 1.00 83.81 100 ARG A N 1
ATOM 742 C CA . ARG A 1 100 ? 1.555 5.961 -17.141 1.00 83.81 100 ARG A CA 1
ATOM 743 C C . ARG A 1 100 ? 2.549 6.517 -16.131 1.00 83.81 100 ARG A C 1
ATOM 745 O O . ARG A 1 100 ? 2.696 7.730 -16.077 1.00 83.81 100 ARG A O 1
ATOM 752 N N . PHE A 1 101 ? 3.260 5.638 -15.425 1.00 85.94 101 PHE A N 1
ATOM 753 C CA . PHE A 1 101 ? 4.326 6.015 -14.500 1.00 85.94 101 PHE A CA 1
ATOM 754 C C . PHE A 1 101 ? 5.416 6.805 -15.211 1.00 85.94 101 PHE A C 1
ATOM 756 O O . PHE A 1 101 ? 5.688 7.945 -14.848 1.00 85.94 101 PHE A O 1
ATOM 763 N N . VAL A 1 102 ? 5.972 6.230 -16.281 1.00 81.75 102 VAL A N 1
ATOM 764 C CA . VAL A 1 102 ? 7.025 6.880 -17.051 1.00 81.75 102 VAL A CA 1
ATOM 765 C C . VAL A 1 102 ? 6.549 8.245 -17.520 1.00 81.75 102 VAL A C 1
ATOM 767 O O . VAL A 1 102 ? 7.236 9.216 -17.268 1.00 81.75 102 VAL A O 1
ATOM 770 N N . THR A 1 103 ? 5.373 8.367 -18.140 1.00 77.31 103 THR A N 1
ATOM 771 C CA . THR A 1 103 ? 4.887 9.667 -18.623 1.00 77.31 103 THR A CA 1
ATOM 772 C C . THR A 1 103 ? 4.588 10.655 -17.506 1.00 77.31 103 THR A C 1
ATOM 774 O O . THR A 1 103 ? 4.736 11.840 -17.742 1.00 77.31 103 THR A O 1
ATOM 777 N N . SER A 1 104 ? 4.203 10.223 -16.301 1.00 78.12 104 SER A N 1
ATOM 778 C CA . SER A 1 104 ? 3.996 11.149 -15.178 1.00 78.12 104 SER A CA 1
ATOM 779 C C . SER A 1 104 ? 5.275 11.907 -14.810 1.00 78.12 104 SER A C 1
ATOM 781 O O . SER A 1 104 ? 5.183 13.058 -14.393 1.00 78.12 104 SER A O 1
ATOM 783 N N . PHE A 1 105 ? 6.445 11.295 -15.029 1.00 74.62 105 PHE A N 1
ATOM 784 C CA . PHE A 1 105 ? 7.751 11.828 -14.623 1.00 74.62 105 PHE A CA 1
ATOM 785 C C . PHE A 1 105 ? 8.732 12.068 -15.791 1.00 74.62 105 PHE A C 1
ATOM 787 O O . PHE A 1 105 ? 9.780 12.684 -15.613 1.00 74.62 105 PHE A O 1
ATOM 794 N N . ASN A 1 106 ? 8.404 11.619 -17.005 1.00 65.38 106 ASN A N 1
ATOM 795 C CA . ASN A 1 106 ? 9.214 11.736 -18.217 1.00 65.38 106 ASN A CA 1
ATOM 796 C C . ASN A 1 106 ? 8.544 12.688 -19.211 1.00 65.38 106 ASN A C 1
ATOM 798 O O . ASN A 1 106 ? 7.450 12.436 -19.721 1.00 65.38 106 ASN A O 1
ATOM 802 N N . VAL A 1 107 ? 9.236 13.784 -19.507 1.00 52.88 107 VAL A N 1
ATOM 803 C CA . VAL A 1 107 ? 8.716 14.888 -20.307 1.00 52.88 107 VAL A CA 1
ATOM 804 C C . VAL A 1 107 ? 9.093 14.679 -21.775 1.00 52.88 107 VAL A C 1
ATOM 806 O O . VAL A 1 107 ? 10.185 15.048 -22.207 1.00 52.88 107 VAL A O 1
ATOM 809 N N . GLU A 1 108 ? 8.169 14.173 -22.596 1.00 50.97 108 GLU A N 1
ATOM 810 C CA . GLU A 1 108 ? 8.213 14.568 -24.008 1.00 50.97 108 GLU A CA 1
ATOM 811 C C . GLU A 1 108 ? 7.839 16.062 -24.113 1.00 50.97 108 GLU A C 1
ATOM 813 O O . GLU A 1 108 ? 6.912 16.518 -23.432 1.00 50.97 108 GLU A O 1
ATOM 818 N N . PRO A 1 109 ? 8.500 16.861 -24.974 1.00 41.72 109 PRO A N 1
ATOM 819 C CA . PRO A 1 109 ? 8.145 18.265 -25.153 1.00 41.72 109 PRO A CA 1
ATOM 820 C C . PRO A 1 109 ? 6.695 18.409 -25.650 1.00 41.72 109 PRO A C 1
ATOM 822 O O . PRO A 1 109 ? 6.417 18.207 -26.833 1.00 41.72 109 PRO A O 1
ATOM 825 N N . GLY A 1 110 ? 5.772 18.799 -24.763 1.00 47.50 110 GLY A N 1
ATOM 826 C CA . GLY A 1 110 ? 4.375 19.098 -25.112 1.00 47.50 110 GLY A CA 1
ATOM 827 C C . GLY A 1 110 ? 3.292 18.448 -24.246 1.00 47.50 110 GLY A C 1
ATOM 828 O O . GLY A 1 110 ? 2.112 18.681 -24.516 1.00 47.50 110 GLY A O 1
ATOM 829 N N . ALA A 1 111 ? 3.649 17.671 -23.225 1.00 52.25 111 ALA A N 1
ATOM 830 C CA . ALA A 1 111 ? 2.698 17.203 -22.223 1.00 52.25 111 ALA A CA 1
ATOM 831 C C . ALA A 1 111 ? 2.622 18.216 -21.065 1.00 52.25 111 ALA A C 1
ATOM 833 O O . ALA A 1 111 ? 3.606 18.502 -20.389 1.00 52.25 111 ALA A O 1
ATOM 834 N N . ASN A 1 112 ? 1.457 18.847 -20.910 1.00 45.38 112 ASN A N 1
ATOM 835 C CA . ASN A 1 112 ? 1.302 20.093 -20.150 1.00 45.38 112 ASN A CA 1
ATOM 836 C C . ASN A 1 112 ? 1.202 19.915 -18.620 1.00 45.38 112 ASN A C 1
ATOM 838 O O . ASN A 1 112 ? 1.127 20.926 -17.935 1.00 45.38 112 ASN A O 1
ATOM 842 N N . ASN A 1 113 ? 1.221 18.686 -18.088 1.00 55.09 113 ASN A N 1
ATOM 843 C CA . ASN A 1 113 ? 0.824 18.412 -16.696 1.00 55.09 113 ASN A CA 1
ATOM 844 C C . ASN A 1 113 ? 1.981 17.940 -15.780 1.00 55.09 113 ASN A C 1
ATOM 846 O O . ASN A 1 113 ? 1.764 17.705 -14.600 1.00 55.09 113 ASN A O 1
ATOM 850 N N . HIS A 1 114 ? 3.211 17.783 -16.288 1.00 63.03 114 HIS A N 1
ATOM 851 C CA . HIS A 1 114 ? 4.307 17.134 -15.533 1.00 63.03 114 HIS A CA 1
ATOM 852 C C . HIS A 1 114 ? 5.019 18.048 -14.532 1.00 63.03 114 HIS A C 1
ATOM 854 O O . HIS A 1 114 ? 5.509 17.581 -13.510 1.00 63.03 114 HIS A O 1
ATOM 860 N N . TRP A 1 115 ? 5.086 19.349 -14.824 1.00 65.88 115 TRP A N 1
ATOM 861 C CA . TRP A 1 115 ? 5.726 20.308 -13.921 1.00 65.88 115 TRP A CA 1
ATOM 862 C C . TRP A 1 115 ? 4.857 20.582 -12.689 1.00 65.88 115 TRP A C 1
ATOM 864 O O . TRP A 1 115 ? 5.381 20.701 -11.594 1.00 65.88 115 TRP A O 1
ATOM 874 N N . GLU A 1 116 ? 3.532 20.597 -12.862 1.00 73.69 116 GLU A N 1
ATOM 875 C CA . GLU A 1 116 ? 2.572 20.784 -11.765 1.00 73.69 116 GLU A CA 1
ATOM 876 C C . GLU A 1 116 ? 2.632 19.622 -10.767 1.00 73.69 116 GLU A C 1
ATOM 878 O O . GLU A 1 116 ? 2.691 19.855 -9.568 1.00 73.69 116 GLU A O 1
ATOM 883 N N . ALA A 1 117 ? 2.713 18.384 -11.264 1.00 75.50 117 ALA A N 1
ATOM 884 C CA . ALA A 1 117 ? 2.894 17.188 -10.446 1.00 75.50 117 ALA A CA 1
ATOM 885 C C . ALA A 1 117 ? 4.179 17.230 -9.602 1.00 75.50 117 ALA A C 1
ATOM 887 O O . ALA A 1 117 ? 4.143 16.981 -8.401 1.00 75.50 117 ALA A O 1
ATOM 888 N N . TYR A 1 118 ? 5.315 17.545 -10.233 1.00 78.19 118 TYR A N 1
ATOM 889 C CA . TYR A 1 118 ? 6.600 17.641 -9.539 1.00 78.19 118 TYR A CA 1
ATOM 890 C C . TYR A 1 118 ? 6.606 18.765 -8.506 1.00 78.19 118 TYR A C 1
ATOM 892 O O . TYR A 1 118 ? 6.971 18.527 -7.357 1.00 78.19 118 TYR A O 1
ATOM 900 N N . ASP A 1 119 ? 6.187 19.969 -8.911 1.00 81.00 119 ASP A N 1
ATOM 901 C CA . ASP A 1 119 ? 6.124 21.126 -8.021 1.00 81.00 119 ASP A CA 1
ATOM 902 C C . ASP A 1 119 ? 5.230 20.813 -6.823 1.00 81.00 119 ASP A C 1
ATOM 904 O O . ASP A 1 119 ? 5.652 21.044 -5.698 1.00 81.00 119 ASP A O 1
ATOM 908 N N . PHE A 1 120 ? 4.066 20.192 -7.039 1.00 83.94 120 PHE A N 1
ATOM 909 C CA . PHE A 1 120 ? 3.185 19.755 -5.960 1.00 83.94 120 PHE A CA 1
ATOM 910 C C . PHE A 1 120 ? 3.901 18.812 -4.989 1.00 83.94 120 PHE A C 1
ATOM 912 O O . PHE A 1 120 ? 3.964 19.097 -3.800 1.00 83.94 120 PHE A O 1
ATOM 919 N N . MET A 1 121 ? 4.509 17.728 -5.482 1.00 86.19 121 MET A N 1
ATOM 920 C CA . MET A 1 121 ? 5.195 16.759 -4.617 1.00 86.19 121 MET A CA 1
ATOM 921 C C . MET A 1 121 ? 6.342 17.382 -3.810 1.00 86.19 121 MET A C 1
ATOM 923 O O . MET A 1 121 ? 6.586 16.974 -2.676 1.00 86.19 121 MET A O 1
ATOM 927 N N . VAL A 1 122 ? 7.060 18.345 -4.394 1.00 86.38 122 VAL A N 1
ATOM 928 C CA . VAL A 1 122 ? 8.139 19.081 -3.719 1.00 86.38 122 VAL A CA 1
ATOM 929 C C . VAL A 1 122 ? 7.580 20.098 -2.723 1.00 86.38 122 VAL A C 1
ATOM 931 O O . VAL A 1 122 ? 8.142 20.265 -1.642 1.00 86.38 122 VAL A O 1
ATOM 934 N N . GLU A 1 123 ? 6.498 20.794 -3.062 1.00 87.44 123 GLU A N 1
ATOM 935 C CA . GLU A 1 123 ? 5.863 21.796 -2.202 1.00 87.44 123 GLU A CA 1
ATOM 936 C C . GLU A 1 123 ? 5.169 21.165 -0.992 1.00 87.44 123 GLU A C 1
ATOM 938 O O . GLU A 1 123 ? 5.190 21.771 0.074 1.00 87.44 123 GLU A O 1
ATOM 943 N N . THR A 1 124 ? 4.629 19.951 -1.130 1.00 87.25 124 THR A N 1
ATOM 944 C CA . THR A 1 124 ? 3.911 19.231 -0.063 1.00 87.25 124 THR A CA 1
ATOM 945 C C . THR A 1 124 ? 4.768 18.187 0.652 1.00 87.25 124 THR A C 1
ATOM 947 O O . THR A 1 124 ? 4.238 17.279 1.287 1.00 87.25 124 THR A O 1
ATOM 950 N N . GLN A 1 125 ? 6.094 18.222 0.500 1.00 86.38 125 GLN A N 1
ATOM 951 C CA . GLN A 1 125 ? 6.980 17.201 1.080 1.00 86.38 125 GLN A CA 1
ATOM 952 C C . GLN A 1 125 ? 7.025 17.238 2.617 1.00 86.38 125 GLN A C 1
ATOM 954 O O . GLN A 1 125 ? 7.492 16.284 3.243 1.00 86.38 125 GLN A O 1
ATOM 959 N N . ASP A 1 126 ? 6.582 18.339 3.230 1.00 84.94 126 ASP A N 1
ATOM 960 C CA . ASP A 1 126 ? 6.512 18.500 4.683 1.00 84.94 126 ASP A CA 1
ATOM 961 C C . ASP A 1 126 ? 5.222 17.891 5.264 1.00 84.94 126 ASP A C 1
ATOM 963 O O . ASP A 1 126 ? 5.199 17.557 6.447 1.00 84.94 126 ASP A O 1
ATOM 967 N N . GLU A 1 127 ? 4.197 17.670 4.436 1.00 85.00 127 GLU A N 1
ATOM 968 C CA . GLU A 1 127 ? 2.892 17.109 4.805 1.00 85.00 127 GLU A CA 1
ATOM 969 C C . GLU A 1 127 ? 2.630 15.707 4.226 1.00 85.00 127 GLU A C 1
ATOM 971 O O . GLU A 1 127 ? 1.849 14.942 4.792 1.00 85.00 127 GLU A O 1
ATOM 976 N N . LEU A 1 128 ? 3.266 15.357 3.104 1.00 87.75 128 LEU A N 1
ATOM 977 C CA . LEU A 1 128 ? 3.126 14.069 2.426 1.00 87.75 128 LEU A CA 1
ATOM 978 C C . LEU A 1 128 ? 4.477 13.360 2.339 1.00 87.75 128 LEU A C 1
ATOM 980 O O . LEU A 1 128 ? 5.461 13.914 1.843 1.00 87.75 128 LEU A O 1
ATOM 984 N N . GLU A 1 129 ? 4.511 12.101 2.759 1.00 90.88 129 GLU A N 1
ATOM 985 C CA . GLU A 1 129 ? 5.641 11.212 2.524 1.00 90.88 129 GLU A CA 1
ATOM 986 C C . GLU A 1 129 ? 5.359 10.304 1.329 1.00 90.88 129 GLU A C 1
ATOM 988 O O . GLU A 1 129 ? 4.485 9.444 1.364 1.00 90.88 129 GLU A O 1
ATOM 993 N N . TRP A 1 130 ? 6.113 10.496 0.252 1.00 90.75 130 TRP A N 1
ATOM 994 C CA . TRP A 1 130 ? 5.973 9.709 -0.968 1.00 90.75 130 TRP A CA 1
ATOM 995 C C . TRP A 1 130 ? 6.860 8.470 -0.942 1.00 90.75 130 TRP A C 1
ATOM 997 O O . TRP A 1 130 ? 8.086 8.577 -0.878 1.00 90.75 130 TRP A O 1
ATOM 1007 N N . VAL A 1 131 ? 6.238 7.301 -1.076 1.00 94.25 131 VAL A N 1
ATOM 1008 C CA . VAL A 1 131 ? 6.901 5.996 -1.051 1.00 94.25 131 VAL A CA 1
ATOM 1009 C C . VAL A 1 131 ? 6.608 5.268 -2.358 1.00 94.25 131 VAL A C 1
ATOM 1011 O O . VAL A 1 131 ? 5.504 4.772 -2.604 1.00 94.25 131 VAL A O 1
ATOM 1014 N N . PHE A 1 132 ? 7.620 5.206 -3.221 1.00 94.81 132 PHE A N 1
ATOM 1015 C CA . PHE A 1 132 ? 7.534 4.507 -4.499 1.00 94.81 132 PHE A CA 1
ATOM 1016 C C . PHE A 1 132 ? 8.071 3.089 -4.370 1.00 94.81 132 PHE A C 1
ATOM 1018 O O . PHE A 1 132 ? 9.199 2.879 -3.925 1.00 94.81 132 PHE A O 1
ATOM 1025 N N . ILE A 1 133 ? 7.260 2.121 -4.790 1.00 97.25 133 ILE A N 1
ATOM 1026 C CA . ILE A 1 133 ? 7.530 0.696 -4.612 1.00 97.25 133 ILE A CA 1
ATOM 1027 C C . ILE A 1 133 ? 7.587 0.043 -5.986 1.00 97.25 133 ILE A C 1
ATOM 1029 O O . ILE A 1 133 ? 6.575 -0.096 -6.676 1.00 97.25 133 ILE A O 1
ATOM 1033 N N . TYR A 1 134 ? 8.786 -0.341 -6.405 1.00 96.75 134 TYR A N 1
ATOM 1034 C CA . TYR A 1 134 ? 9.019 -1.037 -7.655 1.00 96.75 134 TYR A CA 1
ATOM 1035 C C . TYR A 1 134 ? 8.476 -2.458 -7.555 1.00 96.75 134 TYR A C 1
ATOM 1037 O O . TYR A 1 134 ? 9.037 -3.324 -6.876 1.00 96.75 134 TYR A O 1
ATOM 1045 N N . GLY A 1 135 ? 7.353 -2.668 -8.229 1.00 95.00 135 GLY A N 1
ATOM 1046 C CA . GLY A 1 135 ? 6.630 -3.925 -8.250 1.00 95.00 135 GLY A CA 1
ATOM 1047 C C . GLY A 1 135 ? 6.859 -4.688 -9.555 1.00 95.00 135 GLY A C 1
ATOM 1048 O O . GLY A 1 135 ? 7.899 -4.547 -10.199 1.00 95.00 135 GLY A O 1
ATOM 1049 N N . PRO A 1 136 ? 5.886 -5.510 -9.964 1.00 94.19 136 PRO A N 1
ATOM 1050 C CA . PRO A 1 136 ? 5.898 -6.220 -11.238 1.00 94.19 136 PRO A CA 1
ATOM 1051 C C . PRO A 1 136 ? 5.910 -5.299 -12.467 1.00 94.19 136 PRO A C 1
ATOM 1053 O O . PRO A 1 136 ? 5.414 -4.171 -12.425 1.00 94.19 136 PRO A O 1
ATOM 1056 N N . GLU A 1 137 ? 6.409 -5.800 -13.601 1.00 93.50 137 GLU A N 1
ATOM 1057 C CA . GLU A 1 137 ? 6.372 -5.051 -14.857 1.00 93.50 137 GLU A CA 1
ATOM 1058 C C . GLU A 1 137 ? 4.939 -4.957 -15.388 1.00 93.50 137 GLU A C 1
ATOM 1060 O O . GLU A 1 137 ? 4.241 -5.958 -15.537 1.00 93.50 137 GLU A O 1
ATOM 1065 N N . ALA A 1 138 ? 4.501 -3.745 -15.730 1.00 90.88 138 ALA A N 1
ATOM 1066 C CA . ALA A 1 138 ? 3.171 -3.517 -16.291 1.00 90.88 138 ALA A CA 1
ATOM 1067 C C . ALA A 1 138 ? 3.030 -4.027 -17.734 1.00 90.88 138 ALA A C 1
ATOM 1069 O O . ALA A 1 138 ? 1.936 -4.391 -18.168 1.00 90.88 138 ALA A O 1
ATOM 1070 N N . HIS A 1 139 ? 4.124 -3.989 -18.502 1.00 91.12 139 HIS A N 1
ATOM 1071 C CA . HIS A 1 139 ? 4.141 -4.322 -19.926 1.00 91.12 139 HIS A CA 1
ATOM 1072 C C . HIS A 1 139 ? 5.364 -5.163 -20.325 1.00 91.12 139 HIS A C 1
ATOM 1074 O O . HIS A 1 139 ? 6.165 -4.733 -21.167 1.00 91.12 139 HIS A O 1
ATOM 1080 N N . PRO A 1 140 ? 5.515 -6.370 -19.758 1.00 92.56 140 PRO A N 1
ATOM 1081 C CA . PRO A 1 140 ? 6.696 -7.184 -19.980 1.00 92.56 140 PRO A CA 1
ATOM 1082 C C . PRO A 1 140 ? 6.772 -7.763 -21.404 1.00 92.56 140 PRO A C 1
ATOM 1084 O O . PRO A 1 140 ? 5.791 -7.842 -22.156 1.00 92.56 140 PRO A O 1
ATOM 1087 N N . GLY A 1 141 ? 7.975 -8.184 -21.793 1.00 91.62 141 GLY A N 1
ATOM 1088 C CA . GLY A 1 141 ? 8.242 -8.902 -23.041 1.00 91.62 141 GLY A CA 1
ATOM 1089 C C . GLY A 1 141 ? 7.708 -10.337 -23.062 1.00 91.62 141 GLY A C 1
ATOM 1090 O O . GLY A 1 141 ? 7.479 -10.887 -24.139 1.00 91.62 141 GLY A O 1
ATOM 1091 N N . ASP A 1 142 ? 7.489 -10.929 -21.891 1.00 91.19 142 ASP A N 1
ATOM 1092 C CA . ASP A 1 142 ? 6.952 -12.269 -21.642 1.00 91.19 142 ASP A CA 1
ATOM 1093 C C . ASP A 1 142 ? 5.533 -12.186 -21.066 1.00 91.19 142 ASP A C 1
ATOM 1095 O O . ASP A 1 142 ? 5.278 -12.476 -19.898 1.00 91.19 142 ASP A O 1
ATOM 1099 N N . LEU A 1 143 ? 4.580 -11.791 -21.916 1.00 84.38 143 LEU A N 1
ATOM 1100 C CA . LEU A 1 143 ? 3.167 -11.624 -21.547 1.00 84.38 143 LEU A CA 1
ATOM 1101 C C . LEU A 1 143 ? 2.548 -12.880 -20.905 1.00 84.38 143 LEU A C 1
ATOM 1103 O O . LEU A 1 143 ? 1.570 -12.771 -20.174 1.00 84.38 143 LEU A O 1
ATOM 1107 N N . GLU A 1 144 ? 3.095 -14.072 -21.156 1.00 85.50 144 GLU A N 1
ATOM 1108 C CA . GLU A 1 144 ? 2.676 -15.313 -20.500 1.00 85.50 144 GLU A CA 1
ATOM 1109 C C . GLU A 1 144 ? 2.895 -15.337 -18.980 1.00 85.50 144 GLU A C 1
ATOM 1111 O O . GLU A 1 144 ? 2.188 -16.068 -18.288 1.00 85.50 144 GLU A O 1
ATOM 1116 N N . ASN A 1 145 ? 3.844 -14.550 -18.469 1.00 86.06 145 ASN A N 1
ATOM 1117 C CA . ASN A 1 145 ? 4.175 -14.467 -17.047 1.00 86.06 145 ASN A CA 1
ATOM 1118 C C . ASN A 1 145 ? 3.471 -13.297 -16.348 1.00 86.06 145 ASN A C 1
ATOM 1120 O O . ASN A 1 145 ? 3.645 -13.106 -15.146 1.00 86.06 145 ASN A O 1
ATOM 1124 N N . CYS A 1 146 ? 2.652 -12.545 -17.084 1.00 84.00 146 CYS A N 1
ATOM 1125 C CA . CYS A 1 146 ? 1.879 -11.437 -16.556 1.00 84.00 146 CYS A CA 1
ATOM 1126 C C . CYS A 1 146 ? 0.395 -11.796 -16.493 1.00 84.00 146 CYS A C 1
ATOM 1128 O O . CYS A 1 146 ? -0.362 -11.651 -17.455 1.00 84.00 146 CYS A O 1
ATOM 1130 N N . THR A 1 147 ? -0.001 -12.351 -15.354 1.00 79.69 147 THR A N 1
ATOM 1131 C CA . THR A 1 147 ? -1.304 -12.992 -15.165 1.00 79.69 147 THR A CA 1
ATOM 1132 C C . THR A 1 147 ? -2.419 -11.997 -14.856 1.00 79.69 147 THR A C 1
ATOM 1134 O O . THR A 1 147 ? -3.552 -12.263 -15.241 1.00 79.69 147 THR A O 1
ATOM 1137 N N . SER A 1 148 ? -2.122 -10.854 -14.231 1.00 80.31 148 SER A N 1
ATOM 1138 C CA . SER A 1 148 ? -3.115 -9.864 -13.796 1.00 80.31 148 SER A CA 1
ATOM 1139 C C . SER A 1 148 ? -2.854 -8.481 -14.376 1.00 80.31 148 SER A C 1
ATOM 1141 O O . SER A 1 148 ? -1.705 -8.081 -14.540 1.00 80.31 148 SER A O 1
ATOM 1143 N N . ASN A 1 149 ? -3.931 -7.749 -14.683 1.00 74.31 149 ASN A N 1
ATOM 1144 C CA . ASN A 1 149 ? -3.899 -6.349 -15.118 1.00 74.31 149 ASN A CA 1
ATOM 1145 C C . ASN A 1 149 ? -2.915 -6.035 -16.261 1.00 74.31 149 ASN A C 1
ATOM 1147 O O . ASN A 1 149 ? -2.449 -4.905 -16.408 1.00 74.31 149 ASN A O 1
ATOM 1151 N N . CYS A 1 150 ? -2.657 -7.027 -17.116 1.00 75.44 150 CYS A N 1
ATOM 1152 C CA . CYS A 1 150 ? -1.611 -6.951 -18.118 1.00 75.44 150 CYS A CA 1
ATOM 1153 C C . CYS A 1 150 ? -2.173 -6.740 -19.526 1.00 75.44 150 CYS A C 1
ATOM 1155 O O . CYS A 1 150 ? -2.816 -7.635 -20.091 1.00 75.44 150 CYS A O 1
ATOM 1157 N N . PRO A 1 151 ? -1.960 -5.562 -20.135 1.00 77.56 151 PRO A N 1
ATOM 1158 C CA . PRO A 1 151 ? -2.388 -5.319 -21.503 1.00 77.56 151 PRO A CA 1
ATOM 1159 C C . PRO A 1 151 ? -1.608 -6.244 -22.446 1.00 77.56 151 PRO A C 1
ATOM 1161 O O . PRO A 1 151 ? -0.418 -6.464 -22.229 1.00 77.56 151 PRO A O 1
ATOM 1164 N N . PRO A 1 152 ? -2.207 -6.745 -23.543 1.00 79.06 152 PRO A N 1
ATOM 1165 C CA . PRO A 1 152 ? -1.530 -7.638 -24.488 1.00 79.06 152 PRO A CA 1
ATOM 1166 C C . PRO A 1 152 ? -0.570 -6.865 -25.415 1.00 79.06 152 PRO A C 1
ATOM 1168 O O . PRO A 1 152 ? -0.613 -6.999 -26.640 1.00 79.06 152 PRO A O 1
ATOM 1171 N N . VAL A 1 153 ? 0.243 -5.984 -24.837 1.00 85.31 153 VAL A N 1
ATOM 1172 C CA . VAL A 1 153 ? 1.167 -5.075 -25.507 1.00 85.31 153 VAL A CA 1
ATOM 1173 C C . VAL A 1 153 ? 2.425 -4.969 -24.656 1.00 85.31 153 VAL A C 1
ATOM 1175 O O . VAL A 1 153 ? 2.357 -4.546 -23.506 1.00 85.31 153 VAL A O 1
ATOM 1178 N N . THR A 1 154 ? 3.564 -5.298 -25.255 1.00 88.19 154 THR A N 1
ATOM 1179 C CA . THR A 1 154 ? 4.886 -5.028 -24.684 1.00 88.19 154 THR A CA 1
ATOM 1180 C C . THR A 1 154 ? 5.262 -3.572 -24.936 1.00 88.19 154 THR A C 1
ATOM 1182 O O . THR A 1 154 ? 5.155 -3.089 -26.069 1.00 88.19 154 THR A O 1
ATOM 1185 N N . ILE A 1 155 ? 5.719 -2.887 -23.891 1.00 86.31 155 ILE A N 1
ATOM 1186 C CA . ILE A 1 155 ? 6.203 -1.507 -23.946 1.00 86.31 155 ILE A CA 1
ATOM 1187 C C . ILE A 1 155 ? 7.646 -1.513 -23.451 1.00 86.31 155 ILE A C 1
ATOM 1189 O O . ILE A 1 155 ? 7.963 -2.132 -22.440 1.00 86.31 155 ILE A O 1
ATOM 1193 N N . THR A 1 156 ? 8.534 -0.862 -24.197 1.00 86.88 156 THR A N 1
ATOM 1194 C CA . THR A 1 156 ? 9.939 -0.734 -23.807 1.00 86.88 156 THR A CA 1
ATOM 1195 C C . THR A 1 156 ? 10.099 0.322 -22.724 1.00 86.88 156 THR A C 1
ATOM 1197 O O . THR A 1 156 ? 9.396 1.335 -22.744 1.00 86.88 156 THR A O 1
ATOM 1200 N N . ALA A 1 157 ? 11.084 0.132 -21.851 1.00 83.75 157 ALA A N 1
ATOM 1201 C CA . ALA A 1 157 ? 11.564 1.178 -20.962 1.00 83.75 157 ALA A CA 1
ATOM 1202 C C . ALA A 1 157 ? 12.031 2.413 -21.771 1.00 83.75 157 ALA A C 1
ATOM 1204 O O . ALA A 1 157 ? 12.277 2.306 -22.981 1.00 83.75 157 ALA A O 1
ATOM 1205 N N . PRO A 1 158 ? 12.179 3.594 -21.142 1.00 79.19 158 PRO A N 1
ATOM 1206 C CA . PRO A 1 158 ? 12.551 4.831 -21.842 1.00 79.19 158 PRO A CA 1
ATOM 1207 C C . PRO A 1 158 ? 13.849 4.750 -22.656 1.00 79.19 158 PRO A C 1
ATOM 1209 O O . PRO A 1 158 ? 13.966 5.395 -23.697 1.00 79.19 158 PRO A O 1
ATOM 1212 N N . ASN A 1 159 ? 14.805 3.926 -22.225 1.00 81.81 159 ASN A N 1
ATOM 1213 C CA . ASN A 1 159 ? 16.063 3.690 -22.935 1.00 81.81 159 ASN A CA 1
ATOM 1214 C C . ASN A 1 159 ? 15.917 2.758 -24.166 1.00 81.81 159 ASN A C 1
ATOM 1216 O O . ASN A 1 159 ? 16.883 2.538 -24.898 1.00 81.81 159 ASN A O 1
ATOM 1220 N N . GLY A 1 160 ? 14.717 2.221 -24.411 1.00 85.38 160 GLY A N 1
ATOM 1221 C CA . GLY A 1 160 ? 14.394 1.304 -25.503 1.00 85.38 160 GLY A CA 1
ATOM 1222 C C . GLY A 1 160 ? 14.521 -0.182 -25.158 1.00 85.38 160 GLY A C 1
ATOM 1223 O O . GLY A 1 160 ? 14.229 -1.016 -26.020 1.00 85.38 160 GLY A O 1
ATOM 1224 N N . ASP A 1 161 ? 14.913 -0.533 -23.932 1.00 88.88 161 ASP A N 1
ATOM 1225 C CA . ASP A 1 161 ? 15.048 -1.928 -23.522 1.00 88.88 161 ASP A CA 1
ATOM 1226 C C . ASP A 1 161 ? 13.690 -2.587 -23.272 1.00 88.88 161 ASP A C 1
ATOM 1228 O O . ASP A 1 161 ? 12.725 -1.973 -22.816 1.00 88.88 161 ASP A O 1
ATOM 1232 N N . THR A 1 162 ? 13.606 -3.877 -23.593 1.00 93.31 162 THR A N 1
ATOM 1233 C CA . THR A 1 162 ? 12.447 -4.707 -23.250 1.00 93.31 162 THR A CA 1
ATOM 1234 C C . THR A 1 162 ? 12.696 -5.356 -21.899 1.00 93.31 162 THR A C 1
ATOM 1236 O O . THR A 1 162 ? 13.627 -6.151 -21.771 1.00 93.31 162 THR A O 1
ATOM 1239 N N . LEU A 1 163 ? 11.856 -5.029 -20.920 1.00 93.44 163 LEU A N 1
ATOM 1240 C CA . LEU A 1 163 ? 11.879 -5.643 -19.597 1.00 93.44 163 LEU A CA 1
ATOM 1241 C C . LEU A 1 163 ? 11.015 -6.903 -19.587 1.00 93.44 163 LEU A C 1
ATOM 1243 O O . LEU A 1 163 ? 10.028 -6.998 -20.318 1.00 93.44 163 LEU A O 1
ATOM 1247 N N . PHE A 1 164 ? 11.414 -7.879 -18.783 1.00 94.12 164 PHE A N 1
ATOM 1248 C CA . PHE A 1 164 ? 10.705 -9.142 -18.593 1.00 94.12 164 PHE A CA 1
ATOM 1249 C C . PHE A 1 164 ? 10.241 -9.241 -17.148 1.00 94.12 164 PHE A C 1
ATOM 1251 O O . PHE A 1 164 ? 10.805 -8.587 -16.268 1.00 94.12 164 PHE A O 1
ATOM 1258 N N . GLN A 1 165 ? 9.238 -10.074 -16.900 1.00 94.31 165 GLN A N 1
ATOM 1259 C CA . GLN A 1 165 ? 8.744 -10.271 -15.553 1.00 94.31 165 GLN A CA 1
ATOM 1260 C C . GLN A 1 165 ? 9.821 -10.925 -14.678 1.00 94.31 165 GLN A C 1
ATOM 1262 O O . GLN A 1 165 ? 10.421 -11.936 -15.058 1.00 94.31 165 GLN A O 1
ATOM 1267 N N . HIS A 1 166 ? 10.070 -10.338 -13.505 1.00 95.44 166 HIS A N 1
ATOM 1268 C CA . HIS A 1 166 ? 11.185 -10.713 -12.630 1.00 95.44 166 HIS A CA 1
ATOM 1269 C C . HIS A 1 166 ? 11.084 -12.186 -12.209 1.00 95.44 166 HIS A C 1
ATOM 1271 O O . HIS A 1 166 ? 10.041 -12.623 -11.726 1.00 95.44 166 HIS A O 1
ATOM 1277 N N . GLN A 1 167 ? 12.159 -12.953 -12.397 1.00 94.88 167 GLN A N 1
ATOM 1278 C CA . GLN A 1 167 ? 12.249 -14.368 -12.010 1.00 94.88 167 GLN A CA 1
ATOM 1279 C C . GLN A 1 167 ? 13.098 -14.546 -10.752 1.00 94.88 167 GLN A C 1
ATOM 1281 O O . GLN A 1 167 ? 12.862 -15.450 -9.947 1.00 94.88 167 GLN A O 1
ATOM 1286 N N . ILE A 1 168 ? 14.095 -13.680 -10.583 1.00 97.38 168 ILE A N 1
ATOM 1287 C CA . ILE A 1 168 ? 14.889 -13.547 -9.366 1.00 97.38 168 ILE A CA 1
ATOM 1288 C C . ILE A 1 168 ? 14.932 -12.089 -8.916 1.00 97.38 168 ILE A C 1
ATOM 1290 O O . ILE A 1 168 ? 14.689 -11.176 -9.702 1.00 97.38 168 ILE A O 1
ATOM 1294 N N . TYR A 1 169 ? 15.273 -11.864 -7.651 1.00 97.56 169 TYR A N 1
ATOM 1295 C CA . TYR A 1 169 ? 15.270 -10.527 -7.063 1.00 97.56 169 TYR A CA 1
ATOM 1296 C C . TYR A 1 169 ? 16.251 -9.565 -7.757 1.00 97.56 169 TYR A C 1
ATOM 1298 O O . TYR A 1 169 ? 15.954 -8.381 -7.899 1.00 97.56 169 TYR A O 1
ATOM 1306 N N . GLN A 1 170 ? 17.372 -10.074 -8.288 1.00 97.88 170 GLN A N 1
ATOM 1307 C CA . GLN A 1 170 ? 18.298 -9.289 -9.113 1.00 97.88 170 GLN A CA 1
ATOM 1308 C C . GLN A 1 170 ? 17.620 -8.679 -10.348 1.00 97.88 170 GLN A C 1
ATOM 1310 O O . GLN A 1 170 ? 17.946 -7.551 -10.695 1.00 97.88 170 GLN A O 1
ATOM 1315 N N . ASP A 1 171 ? 16.659 -9.365 -10.977 1.00 97.00 171 ASP A N 1
ATOM 1316 C CA . ASP A 1 171 ? 15.963 -8.825 -12.154 1.00 97.00 171 ASP A CA 1
ATOM 1317 C C . ASP A 1 171 ? 15.195 -7.543 -11.790 1.00 97.00 171 ASP A C 1
ATOM 1319 O O . ASP A 1 171 ? 15.164 -6.589 -12.566 1.00 97.00 171 ASP A O 1
ATOM 1323 N N . ARG A 1 172 ? 14.613 -7.501 -10.583 1.00 97.06 172 ARG A N 1
ATOM 1324 C CA . ARG A 1 172 ? 13.914 -6.324 -10.055 1.00 97.06 172 ARG A CA 1
ATOM 1325 C C . ARG A 1 172 ? 14.884 -5.204 -9.691 1.00 97.06 172 ARG A C 1
ATOM 1327 O O . ARG A 1 172 ? 14.627 -4.055 -10.034 1.00 97.06 172 ARG A O 1
ATOM 1334 N N . ILE A 1 173 ? 16.008 -5.541 -9.052 1.00 97.25 173 ILE A N 1
ATOM 1335 C CA . ILE A 1 173 ? 17.087 -4.584 -8.751 1.00 97.25 173 ILE A CA 1
ATOM 1336 C C . ILE A 1 173 ? 17.589 -3.937 -10.044 1.00 97.25 173 ILE A C 1
ATOM 1338 O O . ILE A 1 173 ? 17.731 -2.719 -10.096 1.00 97.25 173 ILE A O 1
ATOM 1342 N N . ASP A 1 174 ? 17.821 -4.724 -11.094 1.00 96.25 174 ASP A N 1
ATOM 1343 C CA . ASP A 1 174 ? 18.308 -4.235 -12.386 1.00 96.25 174 ASP A CA 1
ATOM 1344 C C . ASP A 1 174 ? 17.269 -3.328 -13.067 1.00 96.25 174 ASP A C 1
ATOM 1346 O O . ASP A 1 174 ? 17.618 -2.268 -13.587 1.00 96.25 174 ASP A O 1
ATOM 1350 N N . ALA A 1 175 ? 15.986 -3.699 -13.025 1.00 94.94 175 ALA A N 1
ATOM 1351 C CA . ALA A 1 175 ? 14.895 -2.914 -13.605 1.00 94.94 175 ALA A CA 1
ATOM 1352 C C . ALA A 1 175 ? 14.644 -1.581 -12.867 1.00 94.94 175 ALA A C 1
ATOM 1354 O O . ALA A 1 175 ? 14.391 -0.552 -13.502 1.00 94.94 175 ALA A O 1
ATOM 1355 N N . ALA A 1 176 ? 14.749 -1.575 -11.536 1.00 94.62 176 ALA A N 1
ATOM 1356 C CA . ALA A 1 176 ? 14.676 -0.368 -10.714 1.00 94.62 176 ALA A CA 1
ATOM 1357 C C . ALA A 1 176 ? 15.912 0.524 -10.903 1.00 94.62 176 ALA A C 1
ATOM 1359 O O . ALA A 1 176 ? 15.784 1.733 -11.083 1.00 94.62 176 ALA A O 1
ATOM 1360 N N . SER A 1 177 ? 17.104 -0.076 -10.947 1.00 93.19 177 SER A N 1
ATOM 1361 C CA . SER A 1 177 ? 18.361 0.639 -11.203 1.00 93.19 177 SER A CA 1
ATOM 1362 C C . SER A 1 177 ? 18.349 1.303 -12.578 1.00 93.19 177 SER A C 1
ATOM 1364 O O . SER A 1 177 ? 18.765 2.449 -12.711 1.00 93.19 177 SER A O 1
ATOM 1366 N N . LEU A 1 178 ? 17.790 0.626 -13.588 1.00 90.00 178 LEU A N 1
ATOM 1367 C CA . LEU A 1 178 ? 17.589 1.203 -14.912 1.00 90.00 178 LEU A CA 1
ATOM 1368 C C . LEU A 1 178 ? 16.741 2.481 -14.856 1.00 90.00 178 LEU A C 1
ATOM 1370 O O . LEU A 1 178 ? 17.069 3.462 -15.521 1.00 90.00 178 LEU A O 1
ATOM 1374 N N . TRP A 1 179 ? 15.649 2.480 -14.085 1.00 87.88 179 TRP A N 1
ATOM 1375 C CA . TRP A 1 179 ? 14.834 3.682 -13.906 1.00 87.88 179 TRP A CA 1
ATOM 1376 C C . TRP A 1 179 ? 15.640 4.816 -13.267 1.00 87.88 179 TRP A C 1
ATOM 1378 O O . TRP A 1 179 ? 15.631 5.932 -13.785 1.00 87.88 179 TRP A O 1
ATOM 1388 N N . MET A 1 180 ? 16.384 4.523 -12.199 1.00 88.00 180 MET A N 1
ATOM 1389 C CA . MET A 1 180 ? 17.216 5.521 -11.523 1.00 88.00 180 MET A CA 1
ATOM 1390 C C . MET A 1 180 ? 18.282 6.107 -12.457 1.00 88.00 180 MET A C 1
ATOM 1392 O O . MET A 1 180 ? 18.440 7.327 -12.505 1.00 88.00 180 MET A O 1
ATOM 1396 N N . ASP A 1 181 ? 18.947 5.276 -13.259 1.00 87.12 181 ASP A N 1
ATOM 1397 C CA . ASP A 1 181 ? 19.921 5.729 -14.258 1.00 87.12 181 ASP A CA 1
ATOM 1398 C C . ASP A 1 181 ? 19.272 6.661 -15.290 1.00 87.12 181 ASP A C 1
ATOM 1400 O O . ASP A 1 181 ? 19.807 7.730 -15.582 1.00 87.12 181 ASP A O 1
ATOM 1404 N N . ILE A 1 182 ? 18.085 6.298 -15.792 1.00 79.94 182 ILE A N 1
ATOM 1405 C CA . ILE A 1 182 ? 17.319 7.111 -16.745 1.00 79.94 182 ILE A CA 1
ATOM 1406 C C . ILE A 1 182 ? 17.002 8.488 -16.150 1.00 79.94 182 ILE A C 1
ATOM 1408 O O . ILE A 1 182 ? 17.213 9.496 -16.823 1.00 79.94 182 ILE A O 1
ATOM 1412 N N . THR A 1 183 ? 16.541 8.549 -14.894 1.00 78.00 183 THR A N 1
ATOM 1413 C CA . THR A 1 183 ? 16.223 9.820 -14.209 1.00 78.00 183 THR A CA 1
ATOM 1414 C C . THR A 1 183 ? 17.433 10.729 -13.995 1.00 78.00 183 THR A C 1
ATOM 1416 O O . THR A 1 183 ? 17.262 11.931 -13.827 1.00 78.00 183 THR A O 1
ATOM 1419 N N . GLN A 1 184 ? 18.650 10.184 -14.054 1.00 77.50 184 GLN A N 1
ATOM 1420 C CA . GLN A 1 184 ? 19.895 10.939 -13.901 1.00 77.50 184 GLN A CA 1
ATOM 1421 C C . GLN A 1 184 ? 20.519 11.375 -15.237 1.00 77.50 184 GLN A C 1
ATOM 1423 O O . GLN A 1 184 ? 21.527 12.088 -15.238 1.00 77.50 184 GLN A O 1
ATOM 1428 N N . GLU A 1 185 ? 19.970 10.968 -16.387 1.00 72.06 185 GLU A N 1
ATOM 1429 C CA . GLU A 1 185 ? 20.476 11.423 -17.683 1.00 72.06 185 GLU A CA 1
ATOM 1430 C C . GLU A 1 185 ? 20.109 12.897 -17.938 1.00 72.06 185 GLU A C 1
ATOM 1432 O O . GLU A 1 185 ? 18.946 13.283 -17.842 1.00 72.06 185 GLU A O 1
ATOM 1437 N N . ASP A 1 186 ? 21.081 13.709 -18.389 1.00 57.72 186 ASP A N 1
ATOM 1438 C CA . ASP A 1 186 ? 20.933 15.144 -18.739 1.00 57.72 186 ASP A CA 1
ATOM 1439 C C . ASP A 1 186 ? 19.801 15.448 -19.754 1.00 57.72 186 ASP A C 1
ATOM 1441 O O . ASP A 1 186 ? 19.507 16.609 -20.060 1.00 57.72 186 ASP A O 1
ATOM 1445 N N . THR A 1 187 ? 19.216 14.416 -20.365 1.00 57.34 187 THR A N 1
ATOM 1446 C CA . THR A 1 187 ? 18.099 14.519 -21.307 1.00 57.34 187 THR A CA 1
ATOM 1447 C C . THR A 1 187 ? 16.734 14.591 -20.637 1.00 57.34 187 THR A C 1
ATOM 1449 O O . THR A 1 187 ? 15.787 15.027 -21.293 1.00 57.34 187 THR A O 1
ATOM 1452 N N . LEU A 1 188 ? 16.619 14.186 -19.370 1.00 57.84 188 LEU A N 1
ATOM 1453 C CA . LEU A 1 188 ? 15.401 14.344 -18.588 1.00 57.84 188 LEU A CA 1
ATOM 1454 C C . LEU A 1 188 ? 15.447 15.660 -17.809 1.00 57.84 188 LEU A C 1
ATOM 1456 O O . LEU A 1 188 ? 16.472 16.069 -17.277 1.00 57.84 188 LEU A O 1
ATOM 1460 N N . THR A 1 189 ? 14.324 16.376 -17.791 1.00 55.84 189 THR A N 1
ATOM 1461 C CA . THR A 1 189 ? 14.195 17.679 -17.113 1.00 55.84 189 THR A CA 1
ATOM 1462 C C . THR A 1 189 ? 13.669 17.555 -15.682 1.00 55.84 189 THR A C 1
ATOM 1464 O O . THR A 1 189 ? 13.256 18.557 -15.104 1.00 55.84 189 THR A O 1
ATOM 1467 N N . PHE A 1 190 ? 13.627 16.337 -15.148 1.00 67.81 190 PHE A N 1
ATOM 1468 C CA . PHE A 1 190 ? 13.073 16.000 -13.844 1.00 67.81 190 PHE A CA 1
ATOM 1469 C C . PHE A 1 190 ? 14.189 15.439 -12.962 1.00 67.81 190 PHE A C 1
ATOM 1471 O O . PHE A 1 190 ? 14.852 14.486 -13.361 1.00 67.81 190 PHE A O 1
ATOM 1478 N N . ASP A 1 191 ? 14.394 16.039 -11.791 1.00 73.00 191 ASP A N 1
ATOM 1479 C CA . ASP A 1 191 ? 15.371 15.593 -10.797 1.00 73.00 191 ASP A CA 1
ATOM 1480 C C . ASP A 1 191 ? 14.657 14.663 -9.810 1.00 73.00 191 ASP A C 1
ATOM 1482 O O . ASP A 1 191 ? 13.898 15.118 -8.955 1.00 73.00 191 ASP A O 1
ATOM 1486 N N . TRP A 1 192 ? 14.813 13.350 -9.983 1.00 80.06 192 TRP A N 1
ATOM 1487 C CA . TRP A 1 192 ? 14.169 12.366 -9.114 1.00 80.06 192 TRP A CA 1
ATOM 1488 C C . TRP A 1 192 ? 14.869 12.327 -7.752 1.00 80.06 192 TRP A C 1
ATOM 1490 O O . TRP A 1 192 ? 16.029 11.934 -7.657 1.00 80.06 192 TRP A O 1
ATOM 1500 N N . GLN A 1 193 ? 14.153 12.719 -6.694 1.00 82.94 193 GLN A N 1
ATOM 1501 C CA . GLN A 1 193 ? 14.713 12.861 -5.340 1.00 82.94 193 GLN A CA 1
ATOM 1502 C C . GLN A 1 193 ? 14.143 11.862 -4.323 1.00 82.94 193 GLN A C 1
ATOM 1504 O O . GLN A 1 193 ? 14.587 11.841 -3.176 1.00 82.94 193 GLN A O 1
ATOM 1509 N N . TRP A 1 194 ? 13.182 11.028 -4.722 1.00 87.81 194 TRP A N 1
ATOM 1510 C CA . TRP A 1 194 ? 12.529 10.078 -3.821 1.00 87.81 194 TRP A CA 1
ATOM 1511 C C . TRP A 1 194 ? 13.262 8.733 -3.789 1.00 87.81 194 TRP A C 1
ATOM 1513 O O . TRP A 1 194 ? 13.712 8.257 -4.835 1.00 87.81 194 TRP A O 1
ATOM 1523 N N . PRO A 1 195 ? 13.374 8.076 -2.624 1.00 89.00 195 PRO A N 1
ATOM 1524 C CA . PRO A 1 195 ? 13.858 6.704 -2.578 1.00 89.00 195 PRO A CA 1
ATOM 1525 C C . PRO A 1 195 ? 12.916 5.790 -3.371 1.00 89.00 1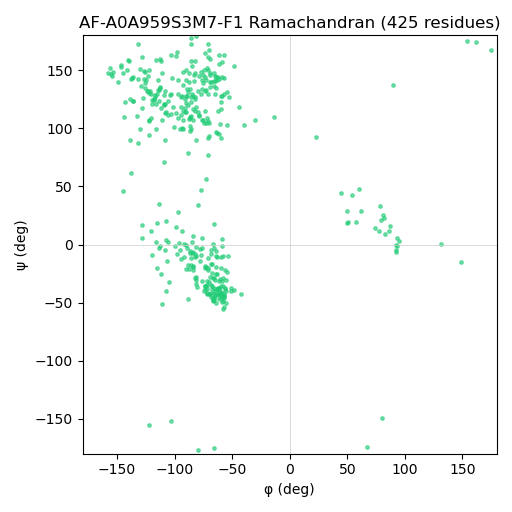95 PRO A C 1
ATOM 1527 O O . PRO A 1 195 ? 11.695 5.968 -3.379 1.00 89.00 195 PRO A O 1
ATOM 1530 N N . LEU A 1 196 ? 13.505 4.816 -4.061 1.00 94.31 196 LEU A N 1
ATOM 1531 C CA . LEU A 1 196 ? 12.776 3.793 -4.796 1.00 94.31 196 LEU A CA 1
ATOM 1532 C C . LEU A 1 196 ? 12.967 2.459 -4.084 1.00 94.31 196 LEU A C 1
ATOM 1534 O O . LEU A 1 196 ? 14.042 1.860 -4.140 1.00 94.31 196 LEU A O 1
ATOM 1538 N N . TYR A 1 197 ? 11.912 2.005 -3.422 1.00 97.62 197 TYR A N 1
ATOM 1539 C CA . TYR A 1 197 ? 11.901 0.732 -2.721 1.00 97.62 197 TYR A CA 1
ATOM 1540 C C . TYR A 1 197 ? 11.527 -0.402 -3.662 1.00 97.62 197 TYR A C 1
ATOM 1542 O O . TYR A 1 197 ? 10.899 -0.197 -4.697 1.00 97.62 197 TYR A O 1
ATOM 1550 N N . LEU A 1 198 ? 11.910 -1.617 -3.304 1.00 98.06 198 LEU A N 1
ATOM 1551 C CA . LEU A 1 198 ? 11.639 -2.825 -4.069 1.00 98.06 198 LEU A CA 1
ATOM 1552 C C . LEU A 1 198 ? 10.608 -3.652 -3.304 1.00 98.06 198 LEU A C 1
ATOM 1554 O O . LEU A 1 198 ? 10.808 -3.941 -2.124 1.00 98.06 198 LEU A O 1
ATOM 1558 N N . ASP A 1 199 ? 9.532 -4.065 -3.974 1.00 97.44 199 ASP A N 1
ATOM 1559 C CA . ASP A 1 199 ? 8.613 -5.047 -3.391 1.00 97.44 199 ASP A CA 1
ATOM 1560 C C . ASP A 1 199 ? 9.380 -6.342 -3.070 1.00 97.44 199 ASP A C 1
ATOM 1562 O O . ASP A 1 199 ? 10.418 -6.626 -3.676 1.00 97.44 199 ASP A O 1
ATOM 1566 N N . ASN A 1 200 ? 8.888 -7.158 -2.147 1.00 95.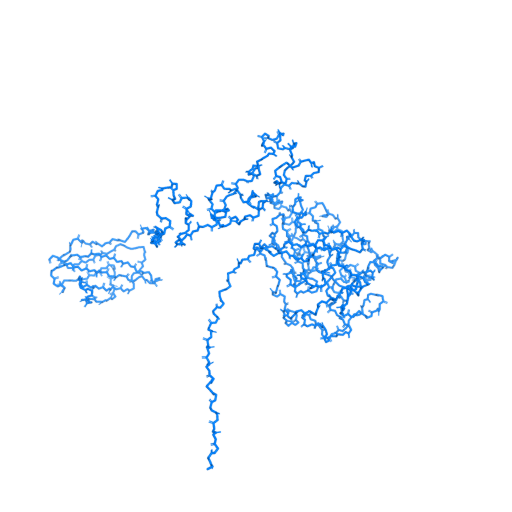88 200 ASN A N 1
ATOM 1567 C CA . ASN A 1 200 ? 9.552 -8.391 -1.747 1.00 95.88 200 ASN A CA 1
ATOM 1568 C C . ASN A 1 200 ? 9.420 -9.499 -2.820 1.00 95.88 200 ASN A C 1
ATOM 1570 O O . ASN A 1 200 ? 8.589 -9.400 -3.733 1.00 95.88 200 ASN A O 1
ATOM 1574 N N . PRO A 1 201 ? 10.223 -10.581 -2.761 1.00 96.62 201 PRO A N 1
ATOM 1575 C CA . PRO A 1 201 ? 10.181 -11.636 -3.773 1.00 96.62 201 PRO A CA 1
ATOM 1576 C C . PRO A 1 201 ? 8.820 -12.330 -3.900 1.00 96.62 201 PRO A C 1
ATOM 1578 O O . PRO A 1 201 ? 8.555 -12.944 -4.927 1.00 96.62 201 PRO A O 1
ATOM 1581 N N . GLN A 1 202 ? 7.955 -12.251 -2.893 1.00 95.19 202 GLN A N 1
ATOM 1582 C CA . GLN A 1 202 ? 6.613 -12.823 -2.912 1.00 95.19 202 GLN A CA 1
ATOM 1583 C C . GLN A 1 202 ? 5.577 -11.888 -3.567 1.00 95.19 202 GLN A C 1
ATOM 1585 O O . GLN A 1 202 ? 4.479 -12.348 -3.858 1.00 95.19 202 GLN A O 1
ATOM 1590 N N . ASN A 1 203 ? 5.948 -10.645 -3.900 1.00 94.69 203 ASN A N 1
ATOM 1591 C CA . ASN A 1 203 ? 5.066 -9.583 -4.405 1.00 94.69 203 ASN A CA 1
ATOM 1592 C C . ASN A 1 203 ? 3.964 -9.190 -3.411 1.00 94.69 203 ASN A C 1
ATOM 1594 O O . ASN A 1 203 ? 2.876 -8.811 -3.833 1.00 94.69 203 ASN A O 1
ATOM 1598 N N . GLU A 1 204 ? 4.193 -9.333 -2.104 1.00 93.88 204 GLU A N 1
ATOM 1599 C CA . GLU A 1 204 ? 3.106 -9.183 -1.131 1.00 93.88 204 GLU A CA 1
ATOM 1600 C C . GLU A 1 204 ? 2.606 -7.741 -1.048 1.00 93.88 204 GLU A C 1
ATOM 1602 O O . GLU A 1 204 ? 1.405 -7.532 -0.907 1.00 93.88 204 GLU A O 1
ATOM 1607 N N . VAL A 1 205 ? 3.470 -6.729 -1.204 1.00 94.88 205 VAL A N 1
ATOM 1608 C CA . VAL A 1 205 ? 2.970 -5.349 -1.207 1.00 94.88 205 VAL A CA 1
ATOM 1609 C C . VAL A 1 205 ? 2.093 -5.130 -2.436 1.00 94.88 205 VAL A C 1
ATOM 1611 O O . VAL A 1 205 ? 0.978 -4.628 -2.316 1.00 94.88 205 VAL A O 1
ATOM 1614 N N . TYR A 1 206 ? 2.533 -5.566 -3.617 1.00 93.75 206 TYR A N 1
ATOM 1615 C CA . TYR A 1 206 ? 1.703 -5.503 -4.814 1.00 93.75 206 TYR A CA 1
ATOM 1616 C C . TYR A 1 206 ? 0.383 -6.266 -4.654 1.00 93.75 206 TYR A C 1
ATOM 1618 O O . TYR A 1 206 ? -0.665 -5.701 -4.957 1.00 93.75 206 TYR A O 1
ATOM 1626 N N . ASP A 1 207 ? 0.419 -7.506 -4.168 1.00 92.12 207 ASP A N 1
ATOM 1627 C CA . ASP A 1 207 ? -0.738 -8.401 -4.079 1.00 92.12 207 ASP A CA 1
ATOM 1628 C C . ASP A 1 207 ? -1.760 -7.975 -3.012 1.00 92.12 207 ASP A C 1
ATOM 1630 O O . ASP A 1 207 ? -2.911 -8.384 -3.109 1.00 92.12 207 ASP A O 1
ATOM 1634 N N . HIS A 1 208 ? -1.372 -7.159 -2.024 1.00 91.62 208 HIS A N 1
ATOM 1635 C CA . HIS A 1 208 ? -2.269 -6.702 -0.955 1.00 91.62 208 HIS A CA 1
ATOM 1636 C C . HIS A 1 208 ? -2.677 -5.229 -1.084 1.00 91.62 208 HIS A C 1
ATOM 1638 O O . HIS A 1 208 ? -3.829 -4.876 -0.837 1.00 91.62 208 HIS A O 1
ATOM 1644 N N . PHE A 1 209 ? -1.754 -4.348 -1.475 1.00 93.44 209 PHE A N 1
ATOM 1645 C CA . PHE A 1 209 ? -2.009 -2.906 -1.497 1.00 93.44 209 PHE A CA 1
ATOM 1646 C C . PHE A 1 209 ? -2.617 -2.466 -2.817 1.00 93.44 209 PHE A C 1
ATOM 1648 O O . PHE A 1 209 ? -3.591 -1.715 -2.857 1.00 93.44 209 PHE A O 1
ATOM 1655 N N . PHE A 1 210 ? -2.039 -2.924 -3.922 1.00 90.88 210 PHE A N 1
ATOM 1656 C CA . PHE A 1 210 ? -2.310 -2.308 -5.208 1.00 90.88 210 PHE A CA 1
ATOM 1657 C C . PHE A 1 210 ? -3.119 -3.213 -6.117 1.00 90.88 210 PHE A C 1
ATOM 1659 O O . PHE A 1 210 ? -4.097 -2.744 -6.683 1.00 90.88 210 PHE A O 1
ATOM 1666 N N . GLU A 1 211 ? -2.710 -4.462 -6.323 1.00 90.06 211 GLU A N 1
ATOM 1667 C CA . GLU A 1 211 ? -3.243 -5.378 -7.343 1.00 90.06 211 GLU A CA 1
ATOM 1668 C C . GLU A 1 211 ? -3.292 -4.750 -8.760 1.00 90.06 211 GLU A C 1
ATOM 1670 O O . GLU A 1 211 ? -4.016 -5.190 -9.661 1.00 90.06 211 GLU A O 1
ATOM 1675 N N . ARG A 1 212 ? -2.509 -3.681 -8.975 1.00 86.12 212 ARG A N 1
ATOM 1676 C CA . ARG A 1 212 ? -2.469 -2.877 -10.200 1.00 86.12 212 ARG A CA 1
ATOM 1677 C C . ARG A 1 212 ? -1.108 -2.180 -10.338 1.00 86.12 212 ARG A C 1
ATOM 1679 O O . ARG A 1 212 ? -0.507 -1.821 -9.335 1.00 86.12 212 ARG A O 1
ATOM 1686 N N . PRO A 1 213 ? -0.599 -1.974 -11.563 1.00 79.12 213 PRO A N 1
ATOM 1687 C CA . PRO A 1 213 ? 0.804 -1.598 -11.795 1.00 79.12 213 PRO A CA 1
ATOM 1688 C C . PRO A 1 213 ? 1.196 -0.154 -11.446 1.00 79.12 213 PRO A C 1
ATOM 1690 O O . PRO A 1 213 ? 2.384 0.141 -11.361 1.00 79.12 213 PRO A O 1
ATOM 1693 N N . PHE A 1 214 ? 0.235 0.765 -11.327 1.00 88.62 214 PHE A N 1
ATOM 1694 C CA . PHE A 1 214 ? 0.500 2.165 -10.968 1.00 88.62 214 PHE A CA 1
ATOM 1695 C C . PHE A 1 214 ? -0.628 2.726 -10.098 1.00 88.62 214 PHE A C 1
ATOM 1697 O O . PHE A 1 214 ? -1.185 3.781 -10.397 1.00 88.62 214 PHE A O 1
ATOM 1704 N N . GLY A 1 215 ? -1.022 1.941 -9.091 1.00 89.31 215 GLY A N 1
ATOM 1705 C CA . GLY A 1 215 ? -2.025 2.320 -8.100 1.00 89.31 215 GLY A CA 1
ATOM 1706 C C . GLY A 1 215 ? -1.434 3.176 -6.986 1.00 89.31 215 GLY A C 1
ATOM 1707 O O . GLY A 1 215 ? -0.228 3.130 -6.744 1.00 89.31 215 GLY A O 1
ATOM 1708 N N . CYS A 1 216 ? -2.310 3.923 -6.315 1.00 89.50 216 CYS A N 1
ATOM 1709 C CA . CYS A 1 216 ? -1.963 4.820 -5.220 1.00 89.50 216 CYS A CA 1
ATOM 1710 C C . CYS A 1 216 ? -2.858 4.552 -4.010 1.00 89.50 216 CYS A C 1
ATOM 1712 O O . CYS A 1 216 ? -4.077 4.440 -4.167 1.00 89.50 216 CYS A O 1
ATOM 1714 N N . LEU A 1 217 ? -2.265 4.514 -2.822 1.00 92.06 217 LEU A N 1
ATOM 1715 C CA . LEU A 1 217 ? -2.969 4.546 -1.547 1.00 92.06 217 LEU A CA 1
ATOM 1716 C C . LEU A 1 217 ? -2.407 5.684 -0.704 1.00 92.06 217 LEU A C 1
ATOM 1718 O O . LEU A 1 217 ? -1.197 5.888 -0.664 1.00 92.06 217 LEU A O 1
ATOM 1722 N N . VAL A 1 218 ? -3.292 6.403 -0.026 1.00 89.94 218 VAL A N 1
ATOM 1723 C CA . VAL A 1 218 ? -2.920 7.366 1.007 1.00 89.94 218 VAL A CA 1
ATOM 1724 C C . VAL A 1 218 ? -3.344 6.770 2.331 1.00 89.94 218 VAL A C 1
ATOM 1726 O O . VAL A 1 218 ? -4.524 6.469 2.531 1.00 89.94 218 VAL A O 1
ATOM 1729 N N . VAL A 1 219 ? -2.363 6.586 3.198 1.00 89.38 219 VAL A N 1
ATOM 1730 C CA . VAL A 1 219 ? -2.514 6.001 4.522 1.00 89.38 219 VAL A CA 1
ATOM 1731 C C . VAL A 1 219 ? -2.247 7.098 5.547 1.00 89.38 219 VAL A C 1
ATOM 1733 O O . VAL A 1 219 ? -1.320 7.898 5.379 1.00 89.38 219 VAL A O 1
ATOM 1736 N N . ASP A 1 220 ? -3.093 7.187 6.565 1.00 82.44 220 ASP A N 1
ATOM 1737 C CA . ASP A 1 220 ? -2.844 8.069 7.702 1.00 82.44 220 ASP A CA 1
ATOM 1738 C C . ASP A 1 220 ? -1.877 7.436 8.717 1.00 82.44 220 ASP A C 1
ATOM 1740 O O . ASP A 1 220 ? -1.395 6.315 8.559 1.00 82.44 220 ASP A O 1
ATOM 1744 N N . CYS A 1 221 ? -1.584 8.169 9.784 1.00 75.56 221 CYS A N 1
ATOM 1745 C CA . CYS A 1 221 ? -0.732 7.722 10.885 1.00 75.56 221 CYS A CA 1
ATOM 1746 C C . CYS A 1 221 ? -1.311 6.571 11.734 1.00 75.56 221 CYS A C 1
ATOM 1748 O O . CYS A 1 221 ? -0.699 6.182 12.720 1.00 75.56 221 CYS A O 1
ATOM 1750 N N . SER A 1 222 ? -2.500 6.051 11.424 1.00 73.69 222 SER A N 1
ATOM 1751 C CA . SER A 1 222 ? -3.087 4.884 12.096 1.00 73.69 222 SER A CA 1
ATOM 1752 C C . SER A 1 222 ? -3.035 3.634 11.222 1.00 73.69 222 SER A C 1
ATOM 1754 O O . SER A 1 222 ? -3.522 2.576 11.611 1.00 73.69 222 SER A O 1
ATOM 1756 N N . GLY A 1 223 ? -2.453 3.741 10.024 1.00 81.38 223 GLY A N 1
ATOM 1757 C CA . GLY A 1 223 ? -2.484 2.666 9.045 1.00 81.38 223 GLY A CA 1
ATOM 1758 C C . GLY A 1 223 ? -3.820 2.551 8.315 1.00 81.38 223 GLY A C 1
ATOM 1759 O O . GLY A 1 223 ? -4.032 1.573 7.603 1.00 81.38 223 GLY A O 1
ATOM 1760 N N . VAL A 1 224 ? -4.726 3.525 8.441 1.00 83.81 224 VAL A N 1
ATOM 1761 C CA . VAL A 1 224 ? -6.013 3.496 7.741 1.00 83.81 224 VAL A CA 1
ATOM 1762 C C . VAL A 1 224 ? -5.879 4.149 6.372 1.00 83.81 224 VAL A C 1
ATOM 1764 O O . VAL A 1 224 ? -5.322 5.238 6.214 1.00 83.81 224 VAL A O 1
ATOM 1767 N N . VAL A 1 225 ? -6.425 3.494 5.348 1.00 87.81 225 VAL A N 1
ATOM 1768 C CA . VAL A 1 225 ? -6.517 4.066 4.004 1.00 87.81 225 VAL A CA 1
ATOM 1769 C C . VAL A 1 225 ? -7.545 5.192 4.007 1.00 87.81 225 VAL A C 1
ATOM 1771 O O . VAL A 1 225 ? -8.755 4.961 3.969 1.00 87.81 225 VAL A O 1
ATOM 1774 N N . VAL A 1 226 ? -7.075 6.433 3.980 1.00 84.00 226 VAL A N 1
ATOM 1775 C CA . VAL A 1 226 ? -7.939 7.619 3.879 1.00 84.00 226 VAL A CA 1
ATOM 1776 C C . VAL A 1 226 ? -8.320 7.927 2.436 1.00 84.00 226 VAL A C 1
ATOM 1778 O O . VAL A 1 226 ? -9.344 8.559 2.171 1.00 84.00 226 VAL A O 1
ATOM 1781 N N . TRP A 1 227 ? -7.528 7.443 1.479 1.00 84.44 227 TRP A N 1
ATOM 1782 C CA . TRP A 1 227 ? -7.829 7.591 0.064 1.00 84.44 227 TRP A CA 1
ATOM 1783 C C . TRP A 1 227 ? -7.159 6.514 -0.788 1.00 84.44 227 TRP A C 1
ATOM 1785 O O . TRP A 1 227 ? -6.077 6.025 -0.473 1.00 84.44 227 TRP A O 1
ATOM 1795 N N . ARG A 1 228 ? -7.779 6.185 -1.925 1.00 85.88 228 ARG A N 1
ATOM 1796 C CA . ARG A 1 228 ? -7.191 5.312 -2.946 1.00 85.88 228 ARG A CA 1
ATOM 1797 C C . ARG A 1 228 ? -7.426 5.836 -4.353 1.00 85.88 228 ARG A C 1
ATOM 1799 O O . ARG A 1 228 ? -8.511 6.321 -4.675 1.00 85.88 228 ARG A O 1
ATOM 1806 N N . GLY A 1 229 ? -6.426 5.649 -5.205 1.00 82.00 229 GLY A N 1
ATOM 1807 C CA . GLY A 1 229 ? -6.443 6.019 -6.612 1.00 82.00 229 GLY A CA 1
ATOM 1808 C C . GLY A 1 229 ? -6.150 4.826 -7.505 1.00 82.00 229 GLY A C 1
ATOM 1809 O O . GLY A 1 229 ? -5.167 4.111 -7.312 1.00 82.00 229 GLY A O 1
ATOM 1810 N N . ASP A 1 230 ? -6.969 4.646 -8.540 1.00 84.00 230 ASP A N 1
ATOM 1811 C CA . ASP A 1 230 ? -6.736 3.599 -9.539 1.00 84.00 230 ASP A CA 1
ATOM 1812 C C . ASP A 1 230 ? -5.448 3.852 -10.334 1.00 84.00 230 ASP A C 1
ATOM 1814 O O . ASP A 1 230 ? -4.783 2.908 -10.762 1.00 84.00 230 ASP A O 1
ATOM 1818 N N . TRP A 1 231 ? -5.092 5.127 -10.510 1.00 84.12 231 TRP A N 1
ATOM 1819 C CA . TRP A 1 231 ? -3.851 5.553 -11.140 1.00 84.12 231 TRP A CA 1
ATOM 1820 C C . TRP A 1 231 ? -3.216 6.697 -10.359 1.00 84.12 231 TRP A C 1
ATOM 1822 O O . TRP A 1 231 ? -3.809 7.771 -10.268 1.00 84.12 231 TRP A O 1
ATOM 1832 N N . THR A 1 232 ? -1.967 6.545 -9.923 1.00 82.88 232 THR A N 1
ATOM 1833 C CA . THR A 1 232 ? -1.196 7.649 -9.321 1.00 82.88 232 THR A CA 1
ATOM 1834 C C . THR A 1 232 ? -1.080 8.841 -10.282 1.00 82.88 232 THR A C 1
ATOM 1836 O O . THR A 1 232 ? -1.073 9.990 -9.860 1.00 82.88 232 THR A O 1
ATOM 1839 N N . ALA A 1 233 ? -1.109 8.607 -11.600 1.00 72.31 233 ALA A N 1
ATOM 1840 C CA . ALA A 1 233 ? -1.183 9.681 -12.597 1.00 72.31 233 ALA A CA 1
ATOM 1841 C C . ALA A 1 233 ? -2.391 10.614 -12.399 1.00 72.31 233 ALA A C 1
ATOM 1843 O O . ALA A 1 233 ? -2.257 11.811 -12.601 1.00 72.31 233 ALA A O 1
ATOM 1844 N N . GLN A 1 234 ? -3.557 10.081 -12.017 1.00 68.81 234 GLN A N 1
ATOM 1845 C CA . GLN A 1 234 ? -4.755 10.899 -11.774 1.00 68.81 234 GLN A CA 1
ATOM 1846 C C . GLN A 1 234 ? -4.598 11.770 -10.531 1.00 68.81 234 GLN A C 1
ATOM 1848 O O . GLN A 1 234 ? -5.198 12.835 -10.441 1.00 68.81 234 GLN A O 1
ATOM 1853 N N . TYR A 1 235 ? -3.790 11.304 -9.583 1.00 70.81 235 TYR A N 1
ATOM 1854 C CA . TYR A 1 235 ? -3.483 12.031 -8.368 1.00 70.81 235 TYR A CA 1
ATOM 1855 C C . TYR A 1 235 ? -2.546 13.206 -8.612 1.00 70.81 235 TYR A C 1
ATOM 1857 O O . TYR A 1 235 ? -2.742 14.283 -8.072 1.00 70.81 235 TYR A O 1
ATOM 1865 N N . LEU A 1 236 ? -1.583 13.007 -9.505 1.00 72.50 236 LEU A N 1
ATOM 1866 C CA . LEU A 1 236 ? -0.689 14.044 -10.010 1.00 72.50 236 LEU A CA 1
ATOM 1867 C C . LEU A 1 236 ? -1.363 14.974 -11.041 1.00 72.50 236 LEU A C 1
ATOM 1869 O O . LEU A 1 236 ? -0.712 15.825 -11.643 1.00 72.50 236 LEU A O 1
ATOM 1873 N N . GLU A 1 237 ? -2.670 14.814 -11.258 1.00 68.69 237 GLU A N 1
ATOM 1874 C CA . GLU A 1 237 ? -3.521 15.703 -12.042 1.00 68.69 237 GLU A CA 1
ATOM 1875 C C . GLU A 1 237 ? -4.538 16.398 -11.114 1.00 68.69 237 GLU A C 1
ATOM 1877 O O . GLU A 1 237 ? -4.813 15.951 -10.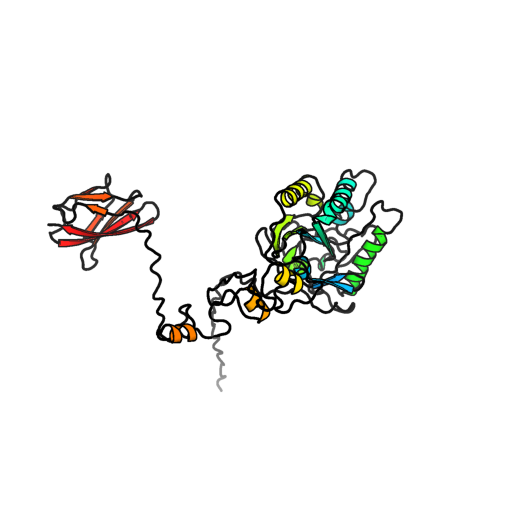002 1.00 68.69 237 GLU A O 1
ATOM 1882 N N . SER A 1 238 ? -5.106 17.519 -11.566 1.00 67.75 238 SER A N 1
ATOM 1883 C CA . SER A 1 238 ? -5.834 18.498 -10.738 1.00 67.75 238 SER A CA 1
ATOM 1884 C C . SER A 1 238 ? -6.801 17.945 -9.678 1.00 67.75 238 SER A C 1
ATOM 1886 O O . SER A 1 238 ? -6.851 18.481 -8.579 1.00 67.75 238 SER A O 1
ATOM 1888 N N . GLU A 1 239 ? -7.600 16.921 -9.997 1.00 68.25 239 GLU A N 1
ATOM 1889 C CA . GLU A 1 239 ? -8.656 16.436 -9.091 1.00 68.25 239 GLU A CA 1
ATOM 1890 C C . GLU A 1 239 ? -8.089 15.683 -7.880 1.00 68.25 239 GLU A C 1
ATOM 1892 O O . GLU A 1 239 ? -8.613 15.836 -6.781 1.00 68.25 239 GLU A O 1
ATOM 1897 N N . GLY A 1 240 ? -7.004 14.919 -8.038 1.00 69.69 240 GLY A N 1
ATOM 1898 C CA . GLY A 1 240 ? -6.401 14.227 -6.901 1.00 69.69 240 GLY A CA 1
ATOM 1899 C C . GLY A 1 240 ? -5.489 15.118 -6.060 1.00 69.69 240 GLY A C 1
ATOM 1900 O O . GLY A 1 240 ? -5.526 15.003 -4.838 1.00 69.69 240 GLY A O 1
ATOM 1901 N N . MET A 1 241 ? -4.784 16.080 -6.672 1.00 78.00 241 MET A N 1
ATOM 1902 C CA . MET A 1 241 ? -4.069 17.120 -5.916 1.00 78.00 241 MET A CA 1
ATOM 1903 C C . MET A 1 241 ? -5.035 17.915 -5.030 1.00 78.00 241 MET A C 1
ATOM 1905 O O . MET A 1 241 ? -4.748 18.144 -3.861 1.00 78.00 241 MET A O 1
ATOM 1909 N N . GLN A 1 242 ? -6.223 18.257 -5.545 1.00 80.81 242 GLN A N 1
ATOM 1910 C CA . GLN A 1 242 ? -7.245 18.943 -4.755 1.00 80.81 242 GLN A CA 1
ATOM 1911 C C . GLN A 1 242 ? -7.701 18.115 -3.542 1.00 80.81 242 GLN A C 1
ATOM 1913 O O . GLN A 1 242 ? -7.853 18.662 -2.455 1.00 80.81 242 GLN A O 1
ATOM 1918 N N . ILE A 1 243 ? -7.910 16.805 -3.707 1.00 78.19 243 ILE A N 1
ATOM 1919 C CA . ILE A 1 243 ? -8.320 15.930 -2.597 1.00 78.19 243 ILE A CA 1
ATOM 1920 C C . ILE A 1 243 ? -7.262 15.920 -1.490 1.00 78.19 243 ILE A C 1
ATOM 1922 O O . ILE A 1 243 ? -7.602 15.913 -0.312 1.00 78.19 243 ILE A O 1
ATOM 1926 N N . LEU A 1 244 ? -5.983 15.963 -1.847 1.00 79.75 244 LEU A N 1
ATOM 1927 C CA . LEU A 1 244 ? -4.920 16.036 -0.851 1.00 79.75 244 LEU A CA 1
ATOM 1928 C C . LEU A 1 244 ? -4.823 17.369 -0.170 1.00 79.75 244 LEU A C 1
ATOM 1930 O O . LEU A 1 244 ? -4.601 17.414 1.031 1.00 79.75 244 LEU A O 1
ATOM 1934 N N . GLU A 1 245 ? -4.959 18.449 -0.932 1.00 83.75 245 GLU A N 1
ATOM 1935 C CA . GLU A 1 245 ? -5.029 19.782 -0.356 1.00 83.75 245 GLU A CA 1
ATOM 1936 C C . GLU A 1 245 ? -6.161 19.845 0.671 1.00 83.75 245 GLU A C 1
ATOM 1938 O O . GLU A 1 245 ? -5.970 20.413 1.741 1.00 83.75 245 GLU A O 1
ATOM 1943 N N . GLU A 1 246 ? -7.302 19.209 0.388 1.00 81.44 246 GLU A N 1
ATOM 1944 C CA . GLU A 1 246 ? -8.417 19.068 1.326 1.00 81.44 246 GLU A CA 1
ATOM 1945 C C . GLU A 1 246 ? -8.043 18.203 2.547 1.00 81.44 246 GLU A C 1
ATOM 1947 O O . GLU A 1 246 ? -8.230 18.662 3.672 1.00 81.44 246 GLU A O 1
ATOM 1952 N N . LEU A 1 247 ? -7.426 17.027 2.363 1.00 77.38 247 LEU A N 1
ATOM 1953 C CA . LEU A 1 247 ? -6.957 16.164 3.466 1.00 77.38 247 LEU A CA 1
ATOM 1954 C C . LEU A 1 247 ? -5.930 16.855 4.377 1.00 77.38 247 LEU A C 1
ATOM 1956 O O . LEU A 1 247 ? -5.974 16.717 5.599 1.00 77.38 247 LEU A O 1
ATOM 1960 N N . MET A 1 248 ? -5.003 17.613 3.793 1.00 81.25 248 MET A N 1
ATOM 1961 C CA . MET A 1 248 ? -4.010 18.397 4.528 1.00 81.25 248 MET A CA 1
ATOM 1962 C C . MET A 1 248 ? -4.656 19.607 5.222 1.00 81.25 248 MET A C 1
ATOM 1964 O O . MET A 1 248 ? -4.249 19.979 6.324 1.00 81.25 248 MET A O 1
ATOM 1968 N N . ALA A 1 249 ? -5.676 20.224 4.611 1.00 75.88 249 ALA A N 1
ATOM 1969 C CA . ALA A 1 249 ? -6.373 21.389 5.158 1.00 75.88 249 ALA A CA 1
ATOM 1970 C C . ALA A 1 249 ? -7.353 21.052 6.291 1.00 75.88 249 ALA A C 1
ATOM 1972 O O . ALA A 1 249 ? -7.519 21.874 7.198 1.00 75.88 249 ALA A O 1
ATOM 1973 N N . ASP A 1 250 ? -7.974 19.870 6.265 1.00 65.19 250 ASP A N 1
ATOM 1974 C CA . ASP A 1 250 ? -8.848 19.371 7.338 1.00 65.19 250 ASP A CA 1
ATOM 1975 C C . ASP A 1 250 ? -8.070 19.048 8.630 1.00 65.19 250 ASP A C 1
ATOM 1977 O O . ASP A 1 250 ? -8.661 18.891 9.701 1.00 65.19 250 ASP A O 1
ATOM 1981 N N . GLY A 1 251 ? -6.737 19.098 8.550 1.00 58.06 251 GLY A N 1
ATOM 1982 C CA . GLY A 1 251 ? -5.813 18.861 9.643 1.00 58.06 251 GLY A CA 1
ATOM 1983 C C . GLY A 1 251 ? -5.454 17.386 9.724 1.00 58.06 251 GLY A C 1
ATOM 1984 O O . GLY A 1 251 ? -6.309 16.515 9.590 1.00 58.06 251 GLY A O 1
ATOM 1985 N N . PHE A 1 252 ? -4.172 17.109 9.950 1.00 57.53 252 PHE A N 1
ATOM 1986 C CA . PHE A 1 252 ? -3.717 15.758 10.243 1.00 57.53 252 PHE A CA 1
ATOM 1987 C C . PHE A 1 252 ? -4.427 15.284 11.514 1.00 57.53 252 PHE A C 1
ATOM 1989 O O . PHE A 1 252 ? -4.282 15.907 12.573 1.00 57.53 252 PHE A O 1
ATOM 1996 N N . GLN A 1 253 ? -5.250 14.241 11.402 1.00 53.47 253 GLN A N 1
ATOM 1997 C CA . GLN A 1 253 ? -5.810 13.597 12.579 1.00 53.47 253 GLN A CA 1
ATOM 1998 C C . GLN A 1 253 ? -4.615 13.051 13.353 1.00 53.47 253 GLN A C 1
ATOM 2000 O O . GLN A 1 253 ? -3.867 12.242 12.827 1.00 53.47 253 GLN A O 1
ATOM 2005 N N . GLN A 1 254 ? -4.371 13.574 14.552 1.00 47.84 254 GLN A N 1
ATOM 2006 C CA . GLN A 1 254 ? -3.292 13.101 15.407 1.00 47.84 254 GLN A CA 1
ATOM 2007 C C . GLN A 1 254 ? -3.623 11.650 15.768 1.00 47.84 254 GLN A C 1
ATOM 2009 O O . GLN A 1 254 ? -4.480 11.412 16.618 1.00 47.84 254 GLN A O 1
ATOM 2014 N N . CYS A 1 255 ? -3.052 10.692 15.042 1.00 49.84 255 CYS A N 1
ATOM 2015 C CA . CYS A 1 255 ? -3.233 9.286 15.360 1.00 49.84 255 CYS A CA 1
ATOM 2016 C C . CYS A 1 255 ? -2.507 9.002 16.668 1.00 49.84 255 CYS A C 1
ATOM 2018 O O . CYS A 1 255 ? -1.483 9.617 16.961 1.00 49.84 255 CYS A O 1
ATOM 2020 N N . GLY A 1 256 ? -3.062 8.093 17.463 1.00 42.28 256 GLY A N 1
ATOM 2021 C CA . GLY A 1 256 ? -2.585 7.753 18.802 1.00 42.28 256 GLY A CA 1
ATOM 2022 C C . GLY A 1 256 ? -1.208 7.089 18.864 1.00 42.28 256 GLY A C 1
ATOM 2023 O O . GLY A 1 256 ? -0.901 6.507 19.894 1.00 42.28 256 GLY A O 1
ATOM 2024 N N . TYR A 1 257 ? -0.376 7.171 17.820 1.00 40.38 257 TYR A N 1
ATOM 2025 C CA . TYR A 1 257 ? 1.025 6.777 17.914 1.00 40.38 257 TYR A CA 1
ATOM 2026 C C . TYR A 1 257 ? 1.923 8.017 18.047 1.00 40.38 257 TYR A C 1
ATOM 2028 O O . TYR A 1 257 ? 1.923 8.881 17.163 1.00 40.38 257 TYR A O 1
ATOM 2036 N N . PRO A 1 258 ? 2.658 8.148 19.162 1.00 43.81 258 PRO A N 1
ATOM 2037 C CA . PRO A 1 258 ? 3.546 9.277 19.421 1.00 43.81 258 PRO A CA 1
ATOM 2038 C C . PRO A 1 258 ? 4.686 9.444 18.408 1.00 43.81 258 PRO A C 1
ATOM 2040 O O . PRO A 1 258 ? 5.020 8.512 17.678 1.00 43.81 258 PRO A O 1
ATOM 2043 N N . PRO A 1 259 ? 5.316 10.639 18.382 1.00 44.12 259 PRO A N 1
ATOM 2044 C CA . PRO A 1 259 ? 6.494 10.907 17.566 1.00 44.12 259 PRO A CA 1
ATOM 2045 C C . PRO A 1 259 ? 7.620 9.927 17.892 1.00 44.12 259 PRO A C 1
ATOM 2047 O O . PRO A 1 259 ? 7.842 9.630 19.059 1.00 44.12 259 PRO A O 1
ATOM 2050 N N . ILE A 1 260 ? 8.383 9.515 16.873 1.00 45.50 260 ILE A N 1
ATOM 2051 C CA . ILE A 1 260 ? 9.560 8.646 17.011 1.00 45.50 260 ILE A CA 1
ATOM 2052 C C . ILE A 1 260 ? 10.408 9.113 18.195 1.00 45.50 260 ILE A C 1
ATOM 2054 O O . ILE A 1 260 ? 10.930 10.236 18.186 1.00 45.50 260 ILE A O 1
ATOM 2058 N N . CYS A 1 261 ? 10.567 8.240 19.190 1.00 58.66 261 CYS A N 1
ATOM 2059 C CA . CYS A 1 261 ? 11.423 8.531 20.320 1.00 58.66 261 CYS A CA 1
ATOM 2060 C C . CYS A 1 261 ? 12.901 8.483 19.897 1.00 58.66 261 CYS A C 1
ATOM 2062 O O . CYS A 1 261 ? 13.473 7.424 19.654 1.00 58.66 261 CYS A O 1
ATOM 2064 N N . ASP A 1 262 ? 13.548 9.649 19.831 1.00 57.69 262 ASP A N 1
ATOM 2065 C CA . ASP A 1 262 ? 15.002 9.778 19.609 1.00 57.69 262 ASP A CA 1
ATOM 2066 C C . ASP A 1 262 ? 15.794 9.634 20.944 1.00 57.69 262 ASP A C 1
ATOM 2068 O O . ASP A 1 262 ? 17.003 9.887 21.015 1.00 57.69 262 ASP A O 1
ATOM 2072 N N . GLY A 1 263 ? 15.088 9.270 22.028 1.00 69.19 263 GLY A N 1
ATOM 2073 C CA . GLY A 1 263 ? 15.529 9.189 23.424 1.00 69.19 263 GLY A CA 1
ATOM 2074 C C . GLY A 1 263 ? 15.360 7.799 24.061 1.00 69.19 263 GLY A C 1
ATOM 2075 O O . GLY A 1 263 ? 15.417 6.782 23.377 1.00 69.19 263 GLY A O 1
ATOM 2076 N N . LEU A 1 264 ? 15.255 7.752 25.395 1.00 83.00 264 LEU A N 1
ATOM 2077 C CA . LEU A 1 264 ? 14.892 6.530 26.123 1.00 83.00 264 LEU A CA 1
ATOM 2078 C C . LEU A 1 264 ? 13.367 6.489 26.222 1.00 83.00 264 LEU A C 1
ATOM 2080 O O . LEU A 1 264 ? 12.784 7.500 26.592 1.00 83.00 264 LEU A O 1
ATOM 2084 N N . ASP A 1 265 ? 12.796 5.346 25.878 1.00 85.56 265 ASP A N 1
ATOM 2085 C CA . ASP A 1 265 ? 11.388 4.986 26.029 1.00 85.56 265 ASP A CA 1
ATOM 2086 C C . ASP A 1 265 ? 11.393 3.715 26.891 1.00 85.56 265 ASP A C 1
ATOM 2088 O O . ASP A 1 265 ? 11.951 2.680 26.495 1.00 85.56 265 ASP A O 1
ATOM 2092 N N . SER A 1 266 ? 10.983 3.860 28.147 1.00 87.38 266 SER A N 1
ATOM 2093 C CA . SER A 1 266 ? 11.199 2.855 29.183 1.00 87.38 266 SER A CA 1
ATOM 2094 C C . SER A 1 266 ? 10.068 1.829 29.295 1.00 87.38 266 SER A C 1
ATOM 2096 O O . SER A 1 266 ? 10.337 0.734 29.809 1.00 87.38 266 SER A O 1
ATOM 2098 N N . ASP A 1 267 ? 8.863 2.131 28.812 1.00 80.44 267 ASP A N 1
ATOM 2099 C CA . ASP A 1 267 ? 7.735 1.195 28.723 1.00 80.44 267 ASP A CA 1
ATOM 2100 C C . ASP A 1 267 ? 7.429 0.724 27.296 1.00 80.44 267 ASP A C 1
ATOM 2102 O O . ASP A 1 267 ? 6.811 -0.327 27.143 1.00 80.44 267 ASP A O 1
ATOM 2106 N N . GLY A 1 268 ? 7.971 1.384 26.274 1.00 79.06 268 GLY A N 1
ATOM 2107 C CA . GLY A 1 268 ? 7.856 0.993 24.875 1.00 79.06 268 GLY A CA 1
ATOM 2108 C C . GLY A 1 268 ? 6.596 1.513 24.190 1.00 79.06 268 GLY A C 1
ATOM 2109 O O . GLY A 1 268 ? 6.281 1.034 23.100 1.00 79.06 268 GLY A O 1
ATOM 2110 N N . ASP A 1 269 ? 5.864 2.441 24.804 1.00 74.75 269 ASP A N 1
ATOM 2111 C CA . ASP A 1 269 ? 4.593 2.957 24.283 1.00 74.75 269 ASP A CA 1
ATOM 2112 C C . ASP A 1 269 ? 4.763 3.988 23.150 1.00 74.75 269 ASP A C 1
ATOM 2114 O O . ASP A 1 269 ? 3.797 4.419 22.507 1.00 74.75 269 ASP A O 1
ATOM 2118 N N . GLY A 1 270 ? 6.022 4.327 22.861 1.00 72.12 270 GLY A N 1
ATOM 2119 C CA . GLY A 1 270 ? 6.457 5.238 21.819 1.00 72.12 270 GLY A CA 1
ATOM 2120 C C . GLY A 1 270 ? 6.622 6.686 22.285 1.00 72.12 270 GLY A C 1
ATOM 2121 O O . GLY A 1 270 ? 7.084 7.514 21.492 1.00 72.12 270 GLY A O 1
ATOM 2122 N N . TYR A 1 271 ? 6.272 7.028 23.526 1.00 72.75 271 TYR A N 1
ATOM 2123 C CA . TYR A 1 271 ? 6.588 8.311 24.140 1.00 72.75 271 TYR A CA 1
ATOM 2124 C C . TYR A 1 271 ? 7.975 8.229 24.801 1.00 72.75 271 TYR A C 1
ATOM 2126 O O . TYR A 1 271 ? 8.383 7.220 25.357 1.00 72.75 271 TYR A O 1
ATOM 2134 N N . CYS A 1 272 ? 8.780 9.291 24.693 1.00 81.19 272 CYS A N 1
ATOM 2135 C CA . CYS A 1 272 ? 10.066 9.305 25.391 1.00 81.19 272 CYS A CA 1
ATOM 2136 C C . CYS A 1 272 ? 9.888 9.647 26.874 1.00 81.19 272 CYS A C 1
ATOM 2138 O O . CYS A 1 272 ? 9.181 10.608 27.195 1.00 81.19 272 CYS A O 1
ATOM 2140 N N . ASP A 1 273 ? 10.718 9.042 27.730 1.00 83.44 273 ASP A N 1
ATOM 2141 C CA . ASP A 1 273 ? 10.776 9.312 29.169 1.00 83.44 273 ASP A CA 1
ATOM 2142 C C . ASP A 1 273 ? 10.831 10.820 29.484 1.00 83.44 273 ASP A C 1
ATOM 2144 O O . ASP A 1 273 ? 10.287 11.297 30.480 1.00 83.44 273 ASP A O 1
ATOM 2148 N N . ASP A 1 274 ? 11.570 11.600 28.684 1.00 81.12 274 ASP A N 1
ATOM 2149 C CA . ASP A 1 274 ? 11.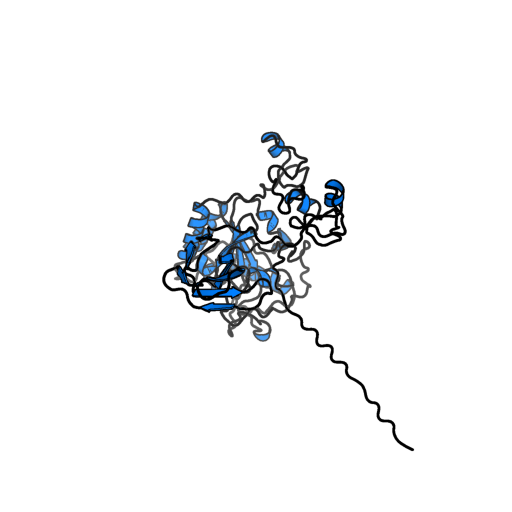740 13.034 28.913 1.00 81.12 274 ASP A CA 1
ATOM 2150 C C . ASP A 1 274 ? 10.490 13.851 28.568 1.00 81.12 274 ASP A C 1
ATOM 2152 O O . ASP A 1 274 ? 10.191 14.807 29.290 1.00 81.12 274 ASP A O 1
ATOM 2156 N N . TYR A 1 275 ? 9.750 13.451 27.533 1.00 81.00 275 TYR A N 1
ATOM 2157 C CA . TYR A 1 275 ? 8.445 14.009 27.188 1.00 81.00 275 TYR A CA 1
ATOM 2158 C C . TYR A 1 275 ? 7.407 13.685 28.262 1.00 81.00 275 TYR A C 1
ATOM 2160 O O . TYR A 1 275 ? 6.730 14.583 28.764 1.00 81.00 275 TYR A O 1
ATOM 2168 N N . GLU A 1 276 ? 7.327 12.425 28.677 1.00 85.75 276 GLU A N 1
ATOM 2169 C CA . GLU A 1 276 ? 6.366 11.977 29.680 1.00 85.75 276 GLU A CA 1
ATOM 2170 C C . GLU A 1 276 ? 6.598 12.667 31.025 1.00 85.75 276 GLU A C 1
ATOM 2172 O O . GLU A 1 276 ? 5.667 13.186 31.642 1.00 85.75 276 GLU A O 1
ATOM 2177 N N . ILE A 1 277 ? 7.860 12.806 31.447 1.00 85.25 277 ILE A N 1
ATOM 2178 C CA . ILE A 1 277 ? 8.211 13.580 32.645 1.00 85.25 277 ILE A CA 1
ATOM 2179 C C . ILE A 1 277 ? 7.814 15.060 32.501 1.00 85.25 277 ILE A C 1
ATOM 2181 O O . ILE A 1 277 ? 7.419 15.679 33.498 1.00 85.25 277 ILE A O 1
ATOM 2185 N N . GLU A 1 278 ? 7.948 15.656 31.310 1.00 85.12 278 GLU A N 1
ATOM 2186 C CA . GLU A 1 278 ? 7.579 17.055 31.056 1.00 85.12 278 GLU A CA 1
ATOM 2187 C C . GLU A 1 278 ? 6.058 17.269 31.128 1.00 85.12 278 GLU A C 1
ATOM 2189 O O . GLU A 1 278 ? 5.610 18.233 31.761 1.00 85.12 278 GLU A O 1
ATOM 2194 N N . GLU A 1 279 ? 5.275 16.342 30.572 1.00 80.38 279 GLU A N 1
ATOM 2195 C CA . GLU A 1 279 ? 3.806 16.365 30.590 1.00 80.38 279 GLU A CA 1
ATOM 2196 C C . GLU A 1 279 ? 3.197 15.811 31.896 1.00 80.38 279 GLU A C 1
ATOM 2198 O O . GLU A 1 279 ? 2.005 15.981 32.166 1.00 80.38 279 GLU A O 1
ATOM 2203 N N . GLY A 1 280 ? 4.022 15.236 32.776 1.00 84.50 280 GLY A N 1
ATOM 2204 C CA . GLY A 1 280 ? 3.609 14.712 34.080 1.00 84.50 280 GLY A CA 1
ATOM 2205 C C . GLY A 1 280 ? 2.978 13.318 34.028 1.00 84.50 280 GLY A C 1
ATOM 2206 O O . GLY A 1 280 ? 2.188 12.986 34.917 1.00 84.50 280 GLY A O 1
ATOM 2207 N N . MET A 1 281 ? 3.321 12.551 32.999 1.00 85.50 281 MET A N 1
ATOM 2208 C CA . MET A 1 281 ? 3.036 11.129 32.800 1.00 85.50 281 MET A CA 1
ATOM 2209 C C . MET A 1 281 ? 4.123 10.273 33.494 1.00 85.50 281 MET A C 1
ATOM 2211 O O . MET A 1 281 ? 5.074 10.825 34.065 1.00 85.50 281 MET A O 1
ATOM 2215 N N . ASP A 1 282 ? 3.945 8.950 33.549 1.00 86.44 282 ASP A N 1
ATOM 2216 C CA . ASP A 1 282 ? 4.902 8.017 34.167 1.00 86.44 282 ASP A CA 1
ATOM 2217 C C . ASP A 1 282 ? 5.627 7.225 33.069 1.00 86.44 282 ASP A C 1
ATOM 2219 O O . ASP A 1 282 ? 4.958 6.400 32.471 1.00 86.44 282 ASP A O 1
ATOM 2223 N N . PRO A 1 283 ? 6.957 7.390 32.881 1.00 89.62 283 PRO A N 1
ATOM 2224 C CA . PRO A 1 283 ? 7.750 6.705 31.841 1.00 89.62 283 PRO A CA 1
ATOM 2225 C C . PRO A 1 283 ? 7.776 5.176 31.850 1.00 89.62 283 PRO A C 1
ATOM 2227 O O . PRO A 1 283 ? 8.625 4.549 31.226 1.00 89.62 283 PRO A O 1
ATOM 2230 N N . PHE A 1 284 ? 7.006 4.559 32.731 1.00 90.62 284 PHE A N 1
ATOM 2231 C CA . PHE A 1 284 ? 6.983 3.120 32.935 1.00 90.62 284 PHE A CA 1
ATOM 2232 C C . PHE A 1 284 ? 5.544 2.584 32.864 1.00 90.62 284 PHE A C 1
ATOM 2234 O O . PHE A 1 284 ? 5.283 1.497 33.388 1.00 90.62 284 PHE A O 1
ATOM 2241 N N . ASP A 1 285 ? 4.619 3.364 32.306 1.00 88.62 285 ASP A N 1
ATOM 2242 C CA . ASP A 1 285 ? 3.191 3.090 32.203 1.00 88.62 285 ASP A CA 1
ATOM 2243 C C . ASP A 1 285 ? 2.698 3.334 30.770 1.00 88.62 285 ASP A C 1
ATOM 2245 O O . ASP A 1 285 ? 2.139 4.386 30.459 1.00 88.62 285 ASP A O 1
ATOM 2249 N N . ALA A 1 286 ? 2.801 2.288 29.945 1.00 85.62 286 ALA A N 1
ATOM 2250 C CA . ALA A 1 286 ? 2.435 2.324 28.530 1.00 85.62 286 ALA A CA 1
ATOM 2251 C C . ALA A 1 286 ? 0.962 2.677 28.244 1.00 85.62 286 ALA A C 1
ATOM 2253 O O . ALA A 1 286 ? 0.574 2.903 27.098 1.00 85.62 286 ALA A O 1
ATOM 2254 N N . CYS A 1 287 ? 0.114 2.693 29.277 1.00 85.50 287 CYS A N 1
ATOM 2255 C CA . CYS A 1 287 ? -1.289 3.071 29.165 1.00 85.50 287 CYS A CA 1
ATOM 2256 C C . CYS A 1 287 ? -1.520 4.582 29.263 1.00 85.50 287 CYS A C 1
ATOM 2258 O O . CYS A 1 287 ? -2.667 5.043 29.269 1.00 85.50 287 CYS A O 1
ATOM 2260 N N . VAL A 1 288 ? -0.462 5.386 29.386 1.00 79.75 288 VAL A N 1
ATOM 2261 C CA . VAL A 1 288 ? -0.564 6.837 29.514 1.00 79.75 288 VAL A CA 1
ATOM 2262 C C . VAL A 1 288 ? 0.334 7.507 28.481 1.00 79.75 288 VAL A C 1
ATOM 2264 O O . VAL A 1 288 ? 1.541 7.437 28.606 1.00 79.75 288 VAL A O 1
ATOM 2267 N N . PRO A 1 289 ? -0.227 8.288 27.541 1.00 64.69 289 PRO A N 1
ATOM 2268 C CA . PRO A 1 289 ? -1.606 8.774 27.470 1.00 64.69 289 PRO A CA 1
ATOM 2269 C C . PRO A 1 289 ? -2.614 7.800 26.835 1.00 64.69 289 PRO A C 1
ATOM 2271 O O . PRO A 1 289 ? -3.811 8.104 26.844 1.00 64.69 289 PRO A O 1
ATOM 2274 N N . ASN A 1 290 ? -2.162 6.673 26.287 1.00 72.00 290 ASN A N 1
ATOM 2275 C CA . ASN A 1 290 ? -2.987 5.747 25.514 1.00 72.00 290 ASN A CA 1
ATOM 2276 C C . ASN A 1 290 ? -3.674 4.699 26.399 1.00 72.00 290 ASN A C 1
ATOM 2278 O O . ASN A 1 290 ? -3.253 3.554 26.484 1.00 72.00 290 ASN A O 1
ATOM 2282 N N . GLY A 1 291 ? -4.761 5.107 27.052 1.00 80.50 291 GLY A N 1
ATOM 2283 C CA . GLY A 1 291 ? -5.534 4.243 27.950 1.00 80.50 291 GLY A CA 1
ATOM 2284 C C . GLY A 1 291 ? -6.761 3.598 27.305 1.00 80.50 291 GLY A C 1
ATOM 2285 O O . GLY A 1 291 ? -7.759 3.421 28.004 1.00 80.50 291 GLY A O 1
ATOM 2286 N N . GLU A 1 292 ? -6.751 3.371 25.986 1.00 83.25 292 GLU A N 1
ATOM 2287 C CA . GLU A 1 292 ? -7.797 2.562 25.344 1.00 83.25 292 GLU A CA 1
ATOM 2288 C C . GLU A 1 292 ? -7.637 1.104 25.787 1.00 83.25 292 GLU A C 1
ATOM 2290 O O . GLU A 1 292 ? -6.516 0.628 25.899 1.00 83.25 292 GLU A O 1
ATOM 2295 N N . ASP A 1 293 ? -8.758 0.474 26.127 1.00 84.62 293 ASP A N 1
ATOM 2296 C CA . ASP A 1 293 ? -8.900 -0.886 26.661 1.00 84.62 293 ASP A CA 1
ATOM 2297 C C . ASP A 1 293 ? -10.133 -1.452 25.938 1.00 84.62 293 ASP A C 1
ATOM 2299 O O . ASP A 1 293 ? -11.284 -1.135 26.283 1.00 84.62 293 ASP A O 1
ATOM 2303 N N . THR A 1 294 ? -9.881 -2.086 24.792 1.00 83.50 294 THR A N 1
ATOM 2304 C CA . THR A 1 294 ? -10.884 -2.435 23.782 1.00 83.50 294 THR A CA 1
ATOM 2305 C C . THR A 1 294 ? -11.790 -3.567 24.254 1.00 83.50 294 THR A C 1
ATOM 2307 O O . THR A 1 294 ? -13.007 -3.526 24.013 1.00 83.50 294 THR A O 1
ATOM 2310 N N . ASP A 1 295 ? -11.237 -4.546 24.958 1.00 77.62 295 ASP A N 1
ATOM 2311 C CA . ASP A 1 295 ? -11.974 -5.692 25.476 1.00 77.62 295 ASP A CA 1
ATOM 2312 C C . ASP A 1 295 ? -12.460 -5.528 26.928 1.00 77.62 295 ASP A C 1
ATOM 2314 O O . ASP A 1 295 ? -13.385 -6.232 27.359 1.00 77.62 295 ASP A O 1
ATOM 2318 N N . GLY A 1 296 ? -11.965 -4.514 27.638 1.00 84.38 296 GLY A N 1
ATOM 2319 C CA . GLY A 1 296 ? -12.397 -4.139 28.975 1.00 84.38 296 GLY A CA 1
ATOM 2320 C C . GLY A 1 296 ? -11.806 -5.007 30.083 1.00 84.38 296 GLY A C 1
ATOM 2321 O O . GLY A 1 296 ? -12.420 -5.080 31.160 1.00 84.38 296 GLY A O 1
ATOM 2322 N N . ASP A 1 297 ? -10.692 -5.695 29.841 1.00 80.88 297 ASP A N 1
ATOM 2323 C CA . ASP A 1 297 ? -10.059 -6.593 30.808 1.00 80.88 297 ASP A CA 1
ATOM 2324 C C . ASP A 1 297 ? -9.161 -5.869 31.835 1.00 80.88 297 ASP A C 1
ATOM 2326 O O . ASP A 1 297 ? -8.817 -6.417 32.893 1.00 80.88 297 ASP A O 1
ATOM 2330 N N . GLY A 1 298 ? -8.898 -4.581 31.596 1.00 83.38 298 GLY A N 1
ATOM 2331 C CA . GLY A 1 298 ? -8.123 -3.704 32.462 1.00 83.38 298 GLY A CA 1
ATOM 2332 C C . GLY A 1 298 ? -6.642 -3.588 32.100 1.00 83.38 298 GLY A C 1
ATOM 2333 O O . GLY A 1 298 ? -5.916 -2.900 32.833 1.00 83.38 298 GLY A O 1
ATOM 2334 N N . TYR A 1 299 ? -6.200 -4.219 31.015 1.00 84.50 299 TYR A N 1
ATOM 2335 C CA . TYR A 1 299 ? -4.992 -3.872 30.280 1.00 84.50 299 TYR A CA 1
ATOM 2336 C C . TYR A 1 299 ? -5.360 -2.904 29.148 1.00 84.50 299 TYR A C 1
ATOM 2338 O O . TYR A 1 299 ? -6.485 -2.878 28.675 1.00 84.50 299 TYR A O 1
ATOM 2346 N N . CYS A 1 300 ? -4.452 -1.996 28.796 1.00 86.00 300 CYS A N 1
ATOM 2347 C CA . CYS A 1 300 ? -4.690 -1.124 27.648 1.00 86.00 300 CYS A CA 1
ATOM 2348 C C . CYS A 1 300 ? -4.138 -1.769 26.379 1.00 86.00 300 CYS A C 1
ATOM 2350 O O . CYS A 1 300 ? -3.073 -2.396 26.440 1.00 86.00 300 CYS A O 1
ATOM 2352 N N . ASP A 1 301 ? -4.750 -1.469 25.235 1.00 81.62 301 ASP A N 1
ATOM 2353 C CA . ASP A 1 301 ? -4.413 -2.042 23.930 1.00 81.62 301 ASP A CA 1
ATOM 2354 C C . ASP A 1 301 ? -2.908 -1.934 23.628 1.00 81.62 301 ASP A C 1
ATOM 2356 O O . ASP A 1 301 ? -2.277 -2.860 23.120 1.00 81.62 301 ASP A O 1
ATOM 2360 N N . VAL A 1 302 ? -2.290 -0.799 23.982 1.00 81.75 302 VAL A N 1
ATOM 2361 C CA . VAL A 1 302 ? -0.849 -0.575 23.782 1.00 81.75 302 VAL A CA 1
ATOM 2362 C C . VAL A 1 302 ? -0.009 -1.536 24.625 1.00 81.75 302 VAL A C 1
ATOM 2364 O O . VAL A 1 302 ? 0.948 -2.120 24.116 1.00 81.75 302 VAL A O 1
ATOM 2367 N N . SER A 1 303 ? -0.363 -1.737 25.896 1.00 86.12 303 SER A N 1
ATOM 2368 C CA . SER A 1 303 ? 0.359 -2.659 26.782 1.00 86.12 303 SER A CA 1
ATOM 2369 C C . SER A 1 303 ? 0.226 -4.113 26.334 1.00 86.12 303 SER A C 1
ATOM 2371 O O . SER A 1 303 ? 1.200 -4.865 26.380 1.00 86.12 303 SER A O 1
ATOM 2373 N N . GLU A 1 304 ? -0.947 -4.491 25.838 1.00 84.44 304 GLU A N 1
ATOM 2374 C CA . GLU A 1 304 ? -1.222 -5.831 25.334 1.00 84.44 304 GLU A CA 1
ATOM 2375 C C . GLU A 1 304 ? -0.404 -6.117 24.078 1.00 84.44 304 GLU A C 1
ATOM 2377 O O . GLU A 1 304 ? 0.291 -7.130 24.011 1.00 84.44 304 GLU A O 1
ATOM 2382 N N . ILE A 1 305 ? -0.358 -5.173 23.134 1.00 78.06 305 ILE A N 1
ATOM 2383 C CA . ILE A 1 305 ? 0.486 -5.271 21.936 1.00 78.06 305 ILE A CA 1
ATOM 2384 C C . ILE A 1 305 ? 1.966 -5.452 22.311 1.00 78.06 305 ILE A C 1
ATOM 2386 O O . ILE A 1 305 ? 2.666 -6.272 21.708 1.00 78.06 305 ILE A O 1
ATOM 2390 N N . LEU A 1 306 ? 2.459 -4.708 23.308 1.00 77.56 306 LEU A N 1
ATOM 2391 C CA . LEU A 1 306 ? 3.856 -4.781 23.755 1.00 77.56 306 LEU A CA 1
ATOM 2392 C C . LEU A 1 306 ? 4.201 -6.120 24.415 1.00 77.56 306 LEU A C 1
ATOM 2394 O O . LEU A 1 306 ? 5.307 -6.640 24.225 1.00 77.56 306 LEU A O 1
ATOM 2398 N N . GLU A 1 307 ? 3.257 -6.695 25.156 1.00 78.94 307 GLU A N 1
ATOM 2399 C CA . GLU A 1 307 ? 3.404 -7.993 25.822 1.00 78.94 307 GLU A CA 1
ATOM 2400 C C . GLU A 1 307 ? 3.026 -9.185 24.914 1.00 78.94 307 GLU A C 1
ATOM 2402 O O . GLU A 1 307 ? 3.313 -10.344 25.246 1.00 78.94 307 GLU A O 1
ATOM 2407 N N . GLY A 1 308 ? 2.476 -8.911 23.725 1.00 78.69 308 GLY A N 1
ATOM 2408 C CA . GLY A 1 308 ? 2.082 -9.897 22.718 1.00 78.69 308 GLY A CA 1
ATOM 2409 C C . GLY A 1 308 ? 0.753 -10.591 23.018 1.00 78.69 308 GLY A C 1
ATOM 2410 O O . GLY A 1 308 ? 0.629 -11.784 22.722 1.00 78.69 308 GLY A O 1
ATOM 2411 N N . TRP A 1 309 ? -0.176 -9.872 23.645 1.00 83.00 309 TRP A N 1
ATOM 2412 C CA . TRP A 1 309 ? -1.558 -10.273 23.916 1.00 83.00 309 TRP A CA 1
ATOM 2413 C C . TRP A 1 309 ? -2.507 -9.680 22.859 1.00 83.00 309 TRP A C 1
ATOM 2415 O O . TRP A 1 309 ? -2.095 -8.828 22.069 1.00 83.00 309 TRP A O 1
ATOM 2425 N N . ASP A 1 310 ? -3.737 -10.187 22.793 1.00 78.06 310 ASP A N 1
ATOM 2426 C CA . ASP A 1 310 ? -4.778 -9.779 21.837 1.00 78.06 310 ASP A CA 1
ATOM 2427 C C . ASP A 1 310 ? -5.756 -8.750 22.455 1.00 78.06 310 ASP A C 1
ATOM 2429 O O . ASP A 1 310 ? -6.601 -9.184 23.234 1.00 78.06 310 ASP A O 1
ATOM 2433 N N . PRO A 1 311 ? -5.724 -7.456 22.050 1.00 81.62 311 PRO A N 1
ATOM 2434 C CA . PRO A 1 311 ? -6.553 -6.376 22.622 1.00 81.62 311 PRO A CA 1
ATOM 2435 C C . PRO A 1 311 ? -8.072 -6.520 22.458 1.00 81.62 311 PRO A C 1
ATOM 2437 O O . PRO A 1 311 ? -8.854 -5.712 22.958 1.00 81.62 311 PRO A O 1
ATOM 2440 N N . GLU A 1 312 ? -8.523 -7.478 21.642 1.00 85.12 312 GLU A N 1
ATOM 2441 C CA . GLU A 1 312 ? -9.948 -7.778 21.476 1.00 85.12 312 GLU A CA 1
ATOM 2442 C C . GLU A 1 312 ? -10.394 -8.996 22.302 1.00 85.12 312 GLU A C 1
ATOM 2444 O O . GLU A 1 312 ? -11.569 -9.393 22.247 1.00 85.12 312 GLU A O 1
ATOM 2449 N N . ASN A 1 313 ? -9.474 -9.631 23.027 1.00 82.06 313 ASN A N 1
ATOM 2450 C CA . ASN A 1 313 ? -9.717 -10.863 23.747 1.00 82.06 313 ASN A CA 1
ATOM 2451 C C . ASN A 1 313 ? -9.554 -10.646 25.254 1.00 82.06 313 ASN A C 1
ATOM 2453 O O . ASN A 1 313 ? -8.459 -10.872 25.770 1.00 82.06 313 ASN A O 1
ATOM 2457 N N . PRO A 1 314 ? -10.668 -10.461 25.996 1.00 84.06 314 PRO A N 1
ATOM 2458 C CA . PRO A 1 314 ? -10.622 -10.094 27.414 1.00 84.06 314 PRO A CA 1
ATOM 2459 C C . PRO A 1 314 ? -10.020 -11.177 28.316 1.00 84.06 314 PRO A C 1
ATOM 2461 O O . PRO A 1 314 ? -9.957 -11.037 29.537 1.00 84.06 314 PRO A O 1
ATOM 2464 N N . CYS A 1 315 ? -9.682 -12.326 27.724 1.00 84.31 315 CYS A N 1
ATOM 2465 C CA . CYS A 1 315 ? -9.073 -13.462 28.375 1.00 84.31 315 CYS A CA 1
ATOM 2466 C C . CYS A 1 315 ? -7.607 -13.654 28.023 1.00 84.31 315 CYS A C 1
ATOM 2468 O O . CYS A 1 315 ? -7.063 -14.657 28.466 1.00 84.31 315 CYS A O 1
ATOM 2470 N N . ASP A 1 316 ? -6.943 -12.801 27.255 1.00 83.75 316 ASP A N 1
ATOM 2471 C CA . ASP A 1 316 ? -5.484 -12.828 27.114 1.00 83.75 316 ASP A CA 1
ATOM 2472 C C . ASP A 1 316 ? -4.884 -11.852 28.139 1.00 83.75 316 ASP A C 1
ATOM 2474 O O . ASP A 1 316 ? -5.360 -10.738 28.220 1.00 83.75 316 ASP A O 1
ATOM 2478 N N . PRO A 1 317 ? -3.914 -12.222 29.001 1.00 72.38 317 PRO A N 1
ATOM 2479 C CA . PRO A 1 317 ? -3.071 -13.420 29.023 1.00 72.38 317 PRO A CA 1
ATOM 2480 C C . PRO A 1 317 ? -3.632 -14.621 29.788 1.00 72.38 317 PRO A C 1
ATOM 2482 O O . PRO A 1 317 ? -2.993 -15.682 29.845 1.00 72.38 317 PRO A O 1
ATOM 2485 N N . ASP A 1 318 ? -4.792 -14.493 30.421 1.00 76.00 318 ASP A N 1
ATOM 2486 C CA . ASP A 1 318 ? -5.314 -15.499 31.353 1.00 76.00 318 ASP A CA 1
ATOM 2487 C C . ASP A 1 318 ? -5.781 -16.814 30.677 1.00 76.00 318 ASP A C 1
ATOM 2489 O O . ASP A 1 318 ? -5.958 -17.846 31.338 1.00 76.00 318 ASP A O 1
ATOM 2493 N N . ASN A 1 319 ? -5.878 -16.798 29.347 1.00 68.69 319 ASN A N 1
ATOM 2494 C CA . ASN A 1 319 ? -6.054 -17.850 28.348 1.00 68.69 319 ASN A CA 1
ATOM 2495 C C . ASN A 1 319 ? -7.192 -18.858 28.591 1.00 68.69 319 ASN A C 1
ATOM 2497 O O . ASN A 1 319 ? -7.174 -19.961 28.030 1.00 68.69 319 ASN A O 1
ATOM 2501 N N . THR A 1 320 ? -8.174 -18.535 29.437 1.00 81.19 320 THR A N 1
ATOM 2502 C CA . THR A 1 320 ? -9.199 -19.516 29.815 1.00 81.19 320 THR A CA 1
ATOM 2503 C C . THR A 1 320 ? -10.580 -18.892 29.995 1.00 81.19 320 THR A C 1
ATOM 2505 O O . THR A 1 320 ? -10.815 -18.194 30.973 1.00 81.19 320 THR A O 1
ATOM 2508 N N . ASP A 1 321 ? -11.476 -19.213 29.063 1.00 82.50 321 ASP A N 1
ATOM 2509 C CA . ASP A 1 321 ? -12.936 -19.097 29.166 1.00 82.50 321 ASP A CA 1
ATOM 2510 C C . ASP A 1 321 ? -13.506 -20.510 28.927 1.00 82.50 321 ASP A C 1
ATOM 2512 O O . ASP A 1 321 ? -13.607 -21.014 27.799 1.00 82.50 321 ASP A O 1
ATOM 2516 N N . SER A 1 322 ? -13.739 -21.234 30.018 1.00 85.69 322 SER A N 1
ATOM 2517 C CA . SER A 1 322 ? -14.055 -22.661 30.013 1.00 85.69 322 SER A CA 1
ATOM 2518 C C . SER A 1 322 ? -15.479 -22.956 29.530 1.00 85.69 322 SER A C 1
ATOM 2520 O O . SER A 1 322 ? -15.749 -24.086 29.091 1.00 85.69 322 SER A O 1
ATOM 2522 N N . ASP A 1 323 ? -16.386 -21.980 29.561 1.00 81.38 323 ASP A N 1
ATOM 2523 C CA . ASP A 1 323 ? -17.774 -22.126 29.120 1.00 81.38 323 ASP A CA 1
ATOM 2524 C C . ASP A 1 323 ? -18.170 -21.252 27.914 1.00 81.38 323 ASP A C 1
ATOM 2526 O O . ASP A 1 323 ? -19.281 -21.410 27.384 1.00 81.38 323 ASP A O 1
ATOM 2530 N N . ASN A 1 324 ? -17.206 -20.502 27.373 1.00 81.00 324 ASN A N 1
ATOM 2531 C CA . ASN A 1 324 ? -17.304 -19.614 26.214 1.00 81.00 324 ASN A CA 1
ATOM 2532 C C . ASN A 1 324 ? -18.430 -18.591 26.363 1.00 81.00 324 ASN A C 1
ATOM 2534 O O . ASN A 1 324 ? -19.231 -18.408 25.433 1.00 81.00 324 ASN A O 1
ATOM 2538 N N . ASP A 1 325 ? -18.571 -18.013 27.550 1.00 78.56 325 ASP A N 1
ATOM 2539 C CA . ASP A 1 325 ? -19.580 -17.000 27.808 1.00 78.56 325 ASP A CA 1
ATOM 2540 C C . ASP A 1 325 ? -19.083 -15.569 27.591 1.00 78.56 325 ASP A C 1
ATOM 2542 O O . ASP A 1 325 ? -19.923 -14.681 27.453 1.00 78.56 325 ASP A O 1
ATOM 2546 N N . GLY A 1 326 ? -17.777 -15.361 27.407 1.00 77.69 326 GLY A N 1
ATOM 2547 C CA . GLY A 1 326 ? -17.162 -14.043 27.238 1.00 77.69 326 GLY A CA 1
ATOM 2548 C C . GLY A 1 326 ? -16.657 -13.431 28.546 1.00 77.69 326 GLY A C 1
ATOM 2549 O O . GLY A 1 326 ? -16.227 -12.283 28.541 1.00 77.69 326 GLY A O 1
ATOM 2550 N N . THR A 1 327 ? -16.716 -14.177 29.649 1.00 81.75 327 THR A N 1
ATOM 2551 C CA . THR A 1 327 ? -16.071 -13.858 30.924 1.00 81.75 327 THR A CA 1
ATOM 2552 C C . THR A 1 327 ? -14.975 -14.886 31.175 1.00 81.75 327 THR A C 1
ATOM 2554 O O . THR A 1 327 ? -15.173 -16.079 30.984 1.00 81.75 327 THR A O 1
ATOM 2557 N N . CYS A 1 328 ? -13.803 -14.446 31.614 1.00 85.69 328 CYS A N 1
ATOM 2558 C CA . CYS A 1 328 ? -12.672 -15.353 31.789 1.00 85.69 328 CYS A CA 1
ATOM 2559 C C . CYS A 1 328 ? -12.748 -16.074 33.134 1.00 85.69 328 CYS A C 1
ATOM 2561 O O . CYS A 1 328 ? -13.114 -15.471 34.145 1.00 85.69 328 CYS A O 1
ATOM 2563 N N . ASP A 1 329 ? -12.290 -17.327 33.188 1.00 84.12 329 ASP A N 1
ATOM 2564 C CA . ASP A 1 329 ? -12.372 -18.197 34.368 1.00 84.12 329 ASP A CA 1
ATOM 2565 C C . ASP A 1 329 ? -11.833 -17.513 35.638 1.00 84.12 329 ASP A C 1
ATOM 2567 O O . ASP A 1 329 ? -12.340 -17.714 36.746 1.00 84.12 329 ASP A O 1
ATOM 2571 N N . GLN A 1 330 ? -10.760 -16.723 35.507 1.00 81.56 330 GLN A N 1
ATOM 2572 C CA . GLN A 1 330 ? -10.166 -15.998 36.633 1.00 81.56 330 GLN A CA 1
ATOM 2573 C C . GLN A 1 330 ? -11.065 -14.866 37.129 1.00 81.56 330 GLN A C 1
ATOM 2575 O O . GLN A 1 330 ? -11.245 -14.723 38.344 1.00 81.56 330 GLN A O 1
ATOM 2580 N N . GLN A 1 331 ? -11.659 -14.108 36.210 1.00 81.56 331 GLN A N 1
ATOM 2581 C CA . GLN A 1 331 ? -12.585 -13.030 36.527 1.00 81.56 331 GLN A CA 1
ATOM 2582 C C . GLN A 1 331 ? -13.849 -13.584 37.196 1.00 81.56 331 GLN A C 1
ATOM 2584 O O . GLN A 1 331 ? -14.286 -13.081 38.230 1.00 81.56 331 GLN A O 1
ATOM 2589 N N . GLU A 1 332 ? -14.352 -14.719 36.723 1.00 84.31 332 GLU A N 1
ATOM 2590 C CA . GLU A 1 332 ? -15.478 -15.418 37.337 1.00 84.31 332 GLU A CA 1
ATOM 2591 C C . GLU A 1 332 ? -15.191 -15.910 38.761 1.00 84.31 332 GLU A C 1
ATOM 2593 O O . GLU A 1 332 ? -16.028 -15.799 39.664 1.00 84.31 332 GLU A O 1
ATOM 2598 N N . ILE A 1 333 ? -13.969 -16.386 39.025 1.00 82.50 333 ILE A N 1
ATOM 2599 C CA . ILE A 1 333 ? -13.532 -16.734 40.385 1.00 82.50 333 ILE A CA 1
ATOM 2600 C C . ILE A 1 333 ? -13.514 -15.495 41.297 1.00 82.50 333 ILE A C 1
ATOM 2602 O O . ILE A 1 333 ? -13.852 -15.610 42.484 1.00 82.50 333 ILE A O 1
ATOM 2606 N N . ILE A 1 334 ? -13.107 -14.333 40.777 1.00 81.00 334 ILE A N 1
ATOM 2607 C CA . ILE A 1 334 ? -13.074 -13.059 41.513 1.00 81.00 334 ILE A CA 1
ATOM 2608 C C . ILE A 1 334 ? -14.499 -12.574 41.812 1.00 81.00 334 ILE A C 1
ATOM 2610 O O . ILE A 1 334 ? -14.794 -12.217 42.960 1.00 81.00 334 ILE A O 1
ATOM 2614 N N . ASP A 1 335 ? -15.385 -12.628 40.820 1.00 81.38 335 ASP A N 1
ATOM 2615 C CA . ASP A 1 335 ? -16.779 -12.186 40.917 1.00 81.38 335 ASP A CA 1
ATOM 2616 C C . ASP A 1 335 ? -17.685 -13.190 41.650 1.00 81.38 335 ASP A C 1
ATOM 2618 O O . ASP A 1 335 ? -18.769 -12.844 42.137 1.00 81.38 335 ASP A O 1
ATOM 2622 N N . GLY A 1 336 ? -17.205 -14.422 41.835 1.00 82.12 336 GLY A N 1
ATOM 2623 C CA . GLY A 1 336 ? -17.889 -15.492 42.554 1.00 82.12 336 GLY A CA 1
ATOM 2624 C C . GLY A 1 336 ? -18.938 -16.235 41.722 1.00 82.12 336 GLY A C 1
ATOM 2625 O O . GLY A 1 336 ? -19.851 -16.822 42.318 1.00 82.12 336 GLY A O 1
ATOM 2626 N N . THR A 1 337 ? -18.821 -16.197 40.392 1.00 83.06 337 THR A N 1
ATOM 2627 C CA . THR A 1 337 ? -19.564 -17.034 39.435 1.00 83.06 337 THR A CA 1
ATOM 2628 C C . THR A 1 337 ? -18.848 -18.383 39.228 1.00 83.06 337 THR A C 1
ATOM 2630 O O . THR A 1 337 ? -17.872 -18.685 39.924 1.00 83.06 337 THR A O 1
ATOM 2633 N N . ASP A 1 338 ? -19.414 -19.283 38.417 1.00 83.56 338 ASP A N 1
ATOM 2634 C CA . ASP A 1 338 ? -18.887 -20.642 38.207 1.00 83.56 338 ASP A CA 1
ATOM 2635 C C . ASP A 1 338 ? -18.279 -20.749 36.799 1.00 83.56 338 ASP A C 1
ATOM 2637 O O . ASP A 1 338 ? -19.073 -20.788 35.867 1.00 83.56 338 ASP A O 1
ATOM 2641 N N . PRO A 1 339 ? -16.945 -20.931 36.651 1.00 86.50 339 PRO A N 1
ATOM 2642 C CA . PRO A 1 339 ? -16.237 -20.942 35.358 1.00 86.50 339 PRO A CA 1
ATOM 2643 C C . PRO A 1 339 ? -16.668 -21.989 34.325 1.00 86.50 339 PRO A C 1
ATOM 2645 O O . PRO A 1 339 ? -16.061 -22.172 33.279 1.00 86.50 339 PRO A O 1
ATOM 2648 N N . PHE A 1 340 ? -17.629 -22.833 34.676 1.00 87.19 340 PHE A N 1
ATOM 2649 C CA . PHE A 1 340 ? -18.130 -23.897 33.816 1.00 87.19 340 PHE A CA 1
ATOM 2650 C C . PHE A 1 340 ? -19.630 -23.743 33.541 1.00 87.19 340 PHE A C 1
ATOM 2652 O O . PHE A 1 340 ? -20.276 -24.698 33.079 1.00 87.19 340 PHE A O 1
ATOM 2659 N N . VAL A 1 341 ? -20.206 -22.593 33.887 1.00 80.38 341 VAL A N 1
ATOM 2660 C CA . VAL A 1 341 ? -21.621 -22.266 33.765 1.00 80.38 341 VAL A CA 1
ATOM 2661 C C . VAL A 1 341 ? -21.760 -20.926 33.064 1.00 80.38 341 VAL A C 1
ATOM 2663 O O . VAL A 1 341 ? -21.758 -19.894 33.709 1.00 80.38 341 VAL A O 1
ATOM 2666 N N . ASN A 1 342 ? -22.042 -20.992 31.764 1.00 79.06 342 ASN A N 1
ATOM 2667 C CA . ASN A 1 342 ? -22.332 -19.818 30.953 1.00 79.06 342 ASN A CA 1
ATOM 2668 C C . ASN A 1 342 ? -23.484 -19.001 31.582 1.00 79.06 342 ASN A C 1
ATOM 2670 O O . ASN A 1 342 ? -24.659 -19.398 31.510 1.00 79.06 342 ASN A O 1
ATOM 2674 N N . GLU A 1 343 ? -23.132 -17.893 32.234 1.00 69.25 343 GLU A N 1
ATOM 2675 C CA . GLU A 1 343 ? -24.041 -16.953 32.889 1.00 69.25 343 GLU A CA 1
ATOM 2676 C C . GLU A 1 343 ? -24.551 -15.912 31.877 1.00 69.25 343 GLU A C 1
ATOM 2678 O O . GLU A 1 343 ? -25.632 -15.336 32.068 1.00 69.25 343 GLU A O 1
ATOM 2683 N N . ASN A 1 344 ? -23.873 -15.772 30.727 1.00 62.91 344 ASN A N 1
ATOM 2684 C CA . ASN A 1 344 ? -24.373 -15.083 29.534 1.00 62.91 344 ASN A CA 1
ATOM 2685 C C . ASN A 1 344 ? -25.456 -15.893 28.798 1.00 62.91 344 ASN A C 1
ATOM 2687 O O . ASN A 1 344 ? -25.430 -16.140 27.588 1.00 62.91 344 ASN A O 1
ATOM 2691 N N . VAL A 1 345 ? -26.519 -16.236 29.531 1.00 52.34 345 VAL A N 1
ATOM 2692 C CA . VAL A 1 345 ? -27.771 -16.740 28.971 1.00 52.34 345 VAL A CA 1
ATOM 2693 C C . VAL A 1 345 ? -28.353 -15.665 28.062 1.00 52.34 345 VAL A C 1
ATOM 2695 O O . VAL A 1 345 ? -29.054 -14.778 28.538 1.00 52.34 345 VAL A O 1
ATOM 2698 N N . VAL A 1 346 ? -28.057 -15.779 26.760 1.00 48.44 346 VAL A N 1
ATOM 2699 C CA . VAL A 1 346 ? -28.628 -15.053 25.616 1.00 48.44 346 VAL A CA 1
ATOM 2700 C C . VAL A 1 346 ? -29.242 -13.733 26.046 1.00 48.44 346 VAL A C 1
ATOM 2702 O O . VAL A 1 346 ? -30.428 -13.684 26.392 1.00 48.44 346 VAL A O 1
ATOM 2705 N N . ASN A 1 347 ? -28.431 -12.679 25.987 1.00 38.94 347 ASN A N 1
ATOM 2706 C CA . ASN A 1 347 ? -28.894 -11.306 25.988 1.00 38.94 347 ASN A CA 1
ATOM 2707 C C . ASN A 1 347 ? -30.153 -11.243 25.109 1.00 38.94 347 ASN A C 1
ATOM 2709 O O . ASN A 1 347 ? -30.100 -11.359 23.880 1.00 38.94 347 ASN A O 1
ATOM 2713 N N . VAL A 1 348 ? -31.325 -11.183 25.747 1.00 45.41 348 VAL A N 1
ATOM 2714 C CA . VAL A 1 348 ? -32.554 -10.839 25.053 1.00 45.41 348 VAL A CA 1
ATOM 2715 C C . VAL A 1 348 ? -32.336 -9.377 24.769 1.00 45.41 348 VAL A C 1
ATOM 2717 O O . VAL A 1 348 ? -32.609 -8.564 25.650 1.00 45.41 348 VAL A O 1
ATOM 2720 N N . SER A 1 349 ? -31.764 -9.116 23.585 1.00 41.28 349 SER A N 1
ATOM 2721 C CA . SER A 1 349 ? -31.584 -7.816 22.948 1.00 41.28 349 SER A CA 1
ATOM 2722 C C . SER A 1 349 ? -32.448 -6.806 23.665 1.00 41.28 349 SER A C 1
ATOM 2724 O O . SER A 1 349 ? -33.677 -6.966 23.604 1.00 41.28 349 SER A O 1
ATOM 2726 N N . GLU A 1 350 ? -31.813 -5.889 24.406 1.00 40.41 350 GLU A N 1
ATOM 2727 C CA . GLU A 1 350 ? -32.480 -4.832 25.156 1.00 40.41 350 GLU A CA 1
ATOM 2728 C C . GLU A 1 350 ? -33.765 -4.462 24.430 1.00 40.41 350 GLU A C 1
ATOM 2730 O O . GLU A 1 350 ? -33.743 -3.905 23.328 1.00 40.41 350 GLU A O 1
ATOM 2735 N N . PHE A 1 351 ? -34.904 -4.863 25.003 1.00 40.81 351 PHE A N 1
ATOM 2736 C CA . PHE A 1 351 ? -36.187 -4.429 24.493 1.00 40.81 351 PHE A CA 1
ATOM 2737 C C . PHE A 1 351 ? -36.181 -2.922 24.693 1.00 40.81 351 PHE A C 1
ATOM 2739 O O . PHE A 1 351 ? -36.509 -2.421 25.772 1.00 40.81 351 PHE A O 1
ATOM 2746 N N . THR A 1 352 ? -35.823 -2.191 23.642 1.00 38.56 352 THR A N 1
ATOM 2747 C CA . THR A 1 352 ? -36.187 -0.796 23.487 1.00 38.56 352 THR A CA 1
ATOM 2748 C C . THR A 1 352 ? -37.706 -0.815 23.505 1.00 38.56 352 THR A C 1
ATOM 2750 O O . THR A 1 352 ? -38.378 -1.114 22.521 1.00 38.56 352 THR A O 1
ATOM 2753 N N . SER A 1 353 ? -38.260 -0.649 24.703 1.00 45.34 353 SER A N 1
ATOM 2754 C CA . SER A 1 353 ? -39.686 -0.726 24.970 1.00 45.34 353 SER A CA 1
ATOM 2755 C C . SER A 1 353 ? -40.368 0.492 24.359 1.00 45.34 353 SER A C 1
ATOM 2757 O O . SER A 1 353 ? -40.753 1.447 25.031 1.00 45.34 353 SER A O 1
ATOM 2759 N N . VAL A 1 354 ? -40.547 0.467 23.042 1.00 46.62 354 VAL A N 1
ATOM 2760 C CA . VAL A 1 354 ? -41.393 1.432 22.357 1.00 46.62 354 VAL A CA 1
ATOM 2761 C C . VAL A 1 354 ? -42.838 0.957 22.495 1.00 46.62 354 VAL A C 1
ATOM 2763 O O . VAL A 1 354 ? -43.352 0.171 21.710 1.00 46.62 354 VAL A O 1
ATOM 2766 N N . GLN A 1 355 ? -43.470 1.425 23.576 1.00 57.78 355 GLN A N 1
ATOM 2767 C CA . GLN A 1 355 ? -44.860 1.906 23.632 1.00 57.78 355 GLN A CA 1
ATOM 2768 C C . GLN A 1 355 ? -45.927 1.052 22.908 1.00 57.78 355 GLN A C 1
ATOM 2770 O O . GLN A 1 355 ? -46.799 1.604 22.242 1.00 57.78 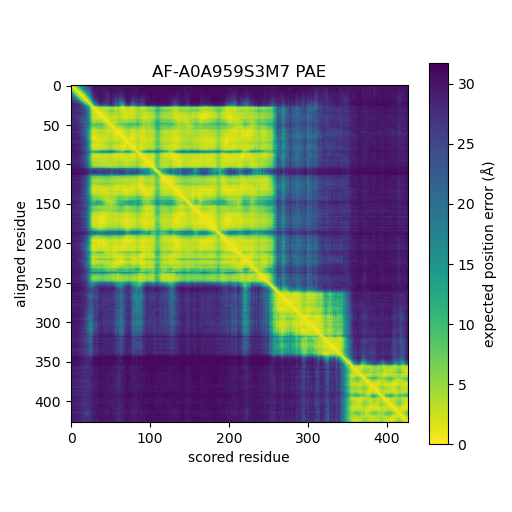355 GLN A O 1
ATOM 2775 N N . PHE A 1 356 ? -45.911 -0.278 23.050 1.00 68.06 356 PHE A N 1
ATOM 2776 C CA . PHE A 1 356 ? -47.031 -1.114 22.609 1.00 68.06 356 PHE A CA 1
ATOM 2777 C C . PHE A 1 356 ? -48.003 -1.376 23.769 1.00 68.06 356 PHE A C 1
ATOM 2779 O O . PHE A 1 356 ? -47.670 -2.087 24.720 1.00 68.06 356 PHE A O 1
ATOM 2786 N N . SER A 1 357 ? -49.216 -0.817 23.711 1.00 78.25 357 SER A N 1
ATOM 2787 C CA . SER A 1 357 ? -50.245 -1.043 24.739 1.00 78.25 357 SER A CA 1
ATOM 2788 C C . SER A 1 357 ? -51.599 -1.402 24.133 1.00 78.25 357 SER A C 1
ATOM 2790 O O . SER A 1 357 ? -51.987 -0.871 23.098 1.00 78.25 357 SER A O 1
ATOM 2792 N N . VAL A 1 358 ? -52.324 -2.318 24.784 1.00 82.56 358 VAL A N 1
ATOM 2793 C CA . VAL A 1 358 ? -53.657 -2.784 24.369 1.00 82.56 358 VAL A CA 1
ATOM 2794 C C . VAL A 1 358 ? -54.661 -2.433 25.454 1.00 82.56 358 VAL A C 1
ATOM 2796 O O . VAL A 1 358 ? -54.490 -2.820 26.613 1.00 82.56 358 VAL A O 1
ATOM 2799 N N . TYR A 1 359 ? -55.728 -1.730 25.086 1.00 79.12 359 TYR A N 1
ATOM 2800 C CA . TYR A 1 359 ? -56.744 -1.267 26.021 1.00 79.12 359 TYR A CA 1
ATOM 2801 C C . TYR A 1 359 ? -58.156 -1.240 25.403 1.00 79.12 359 TYR A C 1
ATOM 2803 O O . TYR A 1 359 ? -58.308 -1.066 24.197 1.00 79.12 359 TYR A O 1
ATOM 2811 N N . PRO A 1 360 ? -59.218 -1.378 26.218 1.00 83.00 360 PRO A N 1
ATOM 2812 C CA . PRO A 1 360 ? -59.178 -1.785 27.620 1.00 83.00 360 PRO A CA 1
ATOM 2813 C C . PRO A 1 360 ? -58.777 -3.260 27.753 1.00 83.00 360 PRO A C 1
ATOM 2815 O O . PRO A 1 360 ? -59.232 -4.104 26.996 1.00 83.00 360 PRO A O 1
ATOM 2818 N N . ASN A 1 361 ? -57.945 -3.587 28.736 1.00 82.06 361 ASN A N 1
ATOM 2819 C CA . ASN A 1 361 ? -57.600 -4.967 29.056 1.00 82.06 361 ASN A CA 1
ATOM 2820 C C . ASN A 1 361 ? -57.722 -5.167 30.575 1.00 82.06 361 ASN A C 1
ATOM 2822 O O . ASN A 1 361 ? -56.932 -4.574 31.311 1.00 82.06 361 ASN A O 1
ATOM 2826 N N . PRO A 1 362 ? -58.705 -5.940 31.079 1.00 83.62 362 PRO A N 1
ATOM 2827 C CA . PRO A 1 362 ? -59.645 -6.798 30.341 1.00 83.62 362 PRO A CA 1
ATOM 2828 C C . PRO A 1 362 ? -60.761 -6.042 29.585 1.00 83.62 362 PRO A C 1
ATOM 2830 O O . PRO A 1 362 ? -61.227 -5.004 30.062 1.00 83.62 362 PRO A O 1
ATOM 2833 N N . THR A 1 363 ? -61.247 -6.596 28.468 1.00 86.06 363 THR A N 1
ATOM 2834 C CA . THR A 1 363 ? -62.314 -6.021 27.615 1.00 86.06 363 THR A CA 1
ATOM 2835 C C . THR A 1 363 ? -63.618 -6.825 27.645 1.00 86.06 363 THR A C 1
ATOM 2837 O O . THR A 1 363 ? -63.612 -8.025 27.912 1.00 86.06 363 THR A O 1
ATOM 2840 N N . ASP A 1 364 ? -64.732 -6.175 27.298 1.00 83.69 364 ASP A N 1
ATOM 2841 C CA . ASP A 1 364 ? -66.038 -6.807 27.048 1.00 83.69 364 ASP A CA 1
ATOM 2842 C C . ASP A 1 364 ? -66.234 -7.221 25.573 1.00 83.69 364 ASP A C 1
ATOM 2844 O O . ASP A 1 364 ? -67.270 -7.780 25.208 1.00 83.69 364 ASP A O 1
ATOM 2848 N N . GLY A 1 365 ? -65.246 -6.959 24.709 1.00 80.25 365 GLY A N 1
ATOM 2849 C CA . GLY A 1 365 ? -65.277 -7.400 23.315 1.00 80.25 365 GLY A CA 1
ATOM 2850 C C . GLY A 1 365 ? -64.561 -6.494 22.319 1.00 80.25 365 GLY A C 1
ATOM 2851 O O . GLY A 1 365 ? -64.286 -6.957 21.228 1.00 80.25 365 GLY A O 1
ATOM 2852 N N . LEU A 1 366 ? -64.221 -5.249 22.658 1.00 85.50 366 LEU A N 1
ATOM 2853 C CA . LEU A 1 366 ? -63.525 -4.334 21.744 1.00 85.50 366 LEU A CA 1
ATOM 2854 C C . LEU A 1 366 ? -62.145 -3.972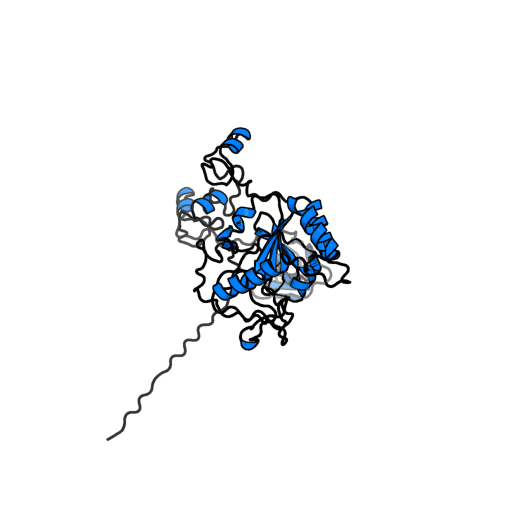 22.301 1.00 85.50 366 LEU A C 1
ATOM 2856 O O . LEU A 1 366 ? -62.041 -3.538 23.450 1.00 85.50 366 LEU A O 1
ATOM 2860 N N . LEU A 1 367 ? -61.101 -4.162 21.498 1.00 85.25 367 LEU A N 1
ATOM 2861 C CA . LEU A 1 367 ? -59.721 -3.806 21.816 1.00 85.25 367 LEU A CA 1
ATOM 2862 C C . LEU A 1 367 ? -59.229 -2.699 20.891 1.00 85.25 367 LEU A C 1
ATOM 2864 O O . LEU A 1 367 ? -59.503 -2.713 19.693 1.00 85.25 367 LEU A O 1
ATOM 2868 N N . THR A 1 368 ? -58.454 -1.790 21.461 1.00 83.44 368 THR A N 1
ATOM 2869 C CA . THR A 1 368 ? -57.675 -0.768 20.764 1.00 83.44 368 THR A CA 1
ATOM 2870 C C . THR A 1 368 ? -56.212 -0.951 21.148 1.00 83.44 368 THR A C 1
ATOM 2872 O O . THR A 1 368 ? -55.921 -1.405 22.258 1.00 83.44 368 THR A O 1
ATOM 2875 N N . TRP A 1 369 ? -55.287 -0.608 20.256 1.00 84.81 369 TRP A N 1
ATOM 2876 C CA . TRP A 1 369 ? -53.864 -0.563 20.587 1.00 84.81 369 TRP A CA 1
ATOM 2877 C C . TRP A 1 369 ? -53.203 0.746 20.176 1.00 84.81 369 TRP A C 1
ATOM 2879 O O . TRP A 1 369 ? -53.581 1.390 19.194 1.00 84.81 369 TRP A O 1
ATOM 2889 N N . GLU A 1 370 ? -52.167 1.098 20.927 1.00 78.06 370 GLU A N 1
ATOM 2890 C CA . GLU A 1 370 ? -51.188 2.111 20.560 1.00 78.06 370 GLU A CA 1
ATOM 2891 C C . GLU A 1 370 ? -49.895 1.411 20.158 1.00 78.06 370 GLU A C 1
ATOM 2893 O O . GLU A 1 370 ? -49.373 0.593 20.909 1.00 78.06 370 GLU A O 1
ATOM 2898 N N . ALA A 1 371 ? -49.443 1.702 18.941 1.00 72.94 371 ALA A N 1
ATOM 2899 C CA . ALA A 1 371 ? -48.178 1.266 18.364 1.00 72.94 371 ALA A CA 1
ATOM 2900 C C . ALA A 1 371 ? -47.603 2.430 17.540 1.00 72.94 371 ALA A C 1
ATOM 2902 O O . ALA A 1 371 ? -48.380 3.241 17.002 1.00 72.94 371 ALA A O 1
ATOM 2903 N N . ALA A 1 372 ? -46.273 2.512 17.451 1.00 64.56 372 ALA A N 1
ATOM 2904 C CA . ALA A 1 372 ? -45.592 3.450 16.560 1.00 64.56 372 ALA A CA 1
ATOM 2905 C C . ALA A 1 372 ? -45.938 3.138 15.091 1.00 64.56 372 ALA A C 1
ATOM 2907 O O . ALA A 1 372 ? -46.324 4.041 14.347 1.00 64.56 372 ALA A O 1
ATOM 2908 N N . ASP A 1 373 ? -45.957 1.851 14.740 1.00 70.88 373 ASP A N 1
ATOM 2909 C CA . ASP A 1 373 ? -46.123 1.374 13.367 1.00 70.88 373 ASP A CA 1
ATOM 2910 C C . ASP A 1 373 ? -47.556 0.940 13.016 1.00 70.88 373 ASP A C 1
ATOM 2912 O O . ASP A 1 373 ? -48.420 0.708 13.874 1.00 70.88 373 ASP A O 1
ATOM 2916 N N . GLU A 1 374 ? -47.837 0.846 11.713 1.00 76.88 374 GLU A N 1
ATOM 2917 C CA . GLU A 1 374 ? -49.087 0.274 11.209 1.00 76.88 374 GLU A CA 1
ATOM 2918 C C . GLU A 1 374 ? -49.058 -1.259 11.273 1.00 76.88 374 GLU A C 1
ATOM 2920 O O . GLU A 1 374 ? -48.138 -1.916 10.780 1.00 76.88 374 GLU A O 1
ATOM 2925 N N . ILE A 1 375 ? -50.108 -1.842 11.857 1.00 81.50 375 ILE A N 1
ATOM 2926 C CA . ILE A 1 375 ? -50.245 -3.293 12.004 1.00 81.50 375 ILE A CA 1
ATOM 2927 C C . ILE A 1 375 ? -50.878 -3.890 10.748 1.00 81.50 375 ILE A C 1
ATOM 2929 O O . ILE A 1 375 ? -52.004 -3.547 10.384 1.00 81.50 375 ILE A O 1
ATOM 2933 N N . ALA A 1 376 ? -50.173 -4.833 10.130 1.00 81.12 376 ALA A N 1
ATOM 2934 C CA . ALA A 1 376 ? -50.615 -5.561 8.948 1.00 81.12 376 ALA A CA 1
ATOM 2935 C C . ALA A 1 376 ? -51.582 -6.702 9.297 1.00 81.12 376 ALA A C 1
ATOM 2937 O O . ALA A 1 376 ? -52.516 -6.985 8.544 1.00 81.12 376 ALA A O 1
ATOM 2938 N N . PHE A 1 377 ? -51.355 -7.379 10.427 1.00 83.06 377 PHE A N 1
ATOM 2939 C CA . PHE A 1 377 ? -52.073 -8.608 10.764 1.00 83.06 377 PHE A CA 1
ATOM 2940 C C . PHE A 1 377 ? -52.153 -8.861 12.271 1.00 83.06 377 PHE A C 1
ATOM 2942 O O . PHE A 1 377 ? -51.237 -8.508 13.014 1.00 83.06 377 PHE A O 1
ATOM 2949 N N . VAL A 1 378 ? -53.244 -9.492 12.710 1.00 87.06 378 VAL A N 1
ATOM 2950 C CA . VAL A 1 378 ? -53.487 -9.892 14.099 1.00 87.06 378 VAL A CA 1
ATOM 2951 C C . VAL A 1 378 ? -53.801 -11.380 14.177 1.00 87.06 378 VAL A C 1
ATOM 2953 O O . VAL A 1 378 ? -54.660 -11.869 13.448 1.00 87.06 378 VAL A O 1
ATOM 2956 N N . GLU A 1 379 ? -53.187 -12.064 15.134 1.00 88.50 379 GLU A N 1
ATOM 2957 C CA . GLU A 1 379 ? -53.492 -13.439 15.529 1.00 88.50 379 GLU A CA 1
ATOM 2958 C C . GLU A 1 379 ? -53.791 -13.486 17.028 1.00 88.50 379 GLU A C 1
ATOM 2960 O O . GLU A 1 379 ? -53.150 -12.804 17.826 1.00 88.50 379 GLU A O 1
ATOM 2965 N N . ILE A 1 380 ? -54.755 -14.302 17.441 1.00 87.81 380 ILE A N 1
ATOM 2966 C CA . ILE A 1 380 ? -55.048 -14.550 18.853 1.00 87.81 380 ILE A CA 1
ATOM 2967 C C . ILE A 1 380 ? -55.050 -16.049 19.090 1.00 87.81 380 ILE A C 1
ATOM 2969 O O . ILE A 1 380 ? -55.801 -16.791 18.454 1.00 87.81 380 ILE A O 1
ATOM 2973 N N . ASN A 1 381 ? -54.258 -16.471 20.068 1.00 87.75 381 ASN A N 1
ATOM 2974 C CA . ASN A 1 381 ? -54.154 -17.839 20.540 1.00 87.75 381 ASN A CA 1
ATOM 2975 C C . ASN A 1 381 ? -54.749 -17.966 21.949 1.00 87.75 381 ASN A C 1
ATOM 2977 O O . ASN A 1 381 ? -54.675 -17.042 22.764 1.00 87.75 381 ASN A O 1
ATOM 2981 N N . ASP A 1 382 ? -55.330 -19.123 22.262 1.00 86.44 382 ASP A N 1
ATOM 2982 C CA . ASP A 1 382 ? -55.622 -19.476 23.652 1.00 86.44 382 ASP A CA 1
ATOM 2983 C C . ASP A 1 382 ? -54.329 -19.786 24.434 1.00 86.44 382 ASP A C 1
ATOM 2985 O O . ASP A 1 382 ? -53.234 -19.867 23.874 1.00 86.44 382 ASP A O 1
ATOM 2989 N N . LEU A 1 383 ? -54.435 -19.976 25.754 1.00 83.00 383 LEU A N 1
ATOM 2990 C CA . LEU A 1 383 ? -53.276 -20.290 26.605 1.00 83.00 383 LEU A CA 1
ATOM 2991 C C . LEU A 1 383 ? -52.607 -21.639 26.282 1.00 83.00 383 LEU A C 1
ATOM 2993 O O . LEU A 1 383 ? -51.539 -21.925 26.815 1.00 83.00 383 LEU A O 1
ATOM 2997 N N . THR A 1 384 ? -53.225 -22.475 25.446 1.00 81.88 384 THR A N 1
ATOM 2998 C CA . THR A 1 384 ? -52.635 -23.731 24.964 1.00 81.88 384 THR A CA 1
ATOM 2999 C C . THR A 1 384 ? -51.883 -23.556 23.642 1.00 81.88 384 THR A C 1
ATOM 3001 O O . THR A 1 384 ? -51.326 -24.523 23.130 1.00 81.88 384 THR A O 1
ATOM 3004 N N . GLY A 1 385 ? -51.845 -22.333 23.096 1.00 77.31 385 GLY A N 1
ATOM 3005 C CA . GLY A 1 385 ? -51.206 -22.008 21.820 1.00 77.31 385 GLY A CA 1
ATOM 3006 C C . GLY A 1 385 ? -52.080 -22.298 20.599 1.00 77.31 385 GLY A C 1
ATOM 3007 O O . GLY A 1 385 ? -51.598 -22.229 19.473 1.00 77.31 385 GLY A O 1
ATOM 3008 N N . LYS A 1 386 ? -53.362 -22.633 20.787 1.00 80.75 386 LYS A N 1
ATOM 3009 C CA . LYS A 1 386 ? -54.280 -22.879 19.674 1.00 80.75 386 LYS A CA 1
ATOM 3010 C C . LYS A 1 386 ? -54.821 -21.553 19.142 1.00 80.75 386 LYS A C 1
ATOM 3012 O O . LYS A 1 386 ? -55.422 -20.791 19.897 1.00 80.75 386 LYS A O 1
ATOM 3017 N N . LEU A 1 387 ? -54.697 -21.342 17.833 1.00 86.25 387 LEU A N 1
ATOM 3018 C CA . LEU A 1 387 ? -55.280 -20.200 17.128 1.00 86.25 387 LEU A CA 1
ATOM 3019 C C . LEU A 1 387 ? -56.807 -20.177 17.269 1.00 86.25 387 LEU A C 1
ATOM 3021 O O . LEU A 1 387 ? -57.499 -21.139 16.919 1.00 86.25 387 LEU A O 1
ATOM 3025 N N . VAL A 1 388 ? -57.324 -19.070 17.803 1.00 87.94 388 VAL A N 1
ATOM 3026 C CA . VAL A 1 388 ? -58.758 -18.823 18.020 1.00 87.94 388 VAL A CA 1
ATOM 3027 C C . VAL A 1 388 ? -59.300 -17.670 17.179 1.00 87.94 388 VAL A C 1
ATOM 3029 O O . VAL A 1 388 ? -60.510 -17.613 16.957 1.00 87.94 388 VAL A O 1
ATOM 3032 N N . PHE A 1 389 ? -58.437 -16.775 16.696 1.00 85.44 389 PHE A N 1
ATOM 3033 C CA . PHE A 1 389 ? -58.808 -15.678 15.807 1.00 85.44 389 PHE A CA 1
ATOM 3034 C C . PHE A 1 389 ? -57.612 -15.243 14.955 1.00 85.44 389 PHE A C 1
ATOM 3036 O O . PHE A 1 389 ? -56.490 -15.218 15.448 1.00 85.44 389 PHE A O 1
ATOM 3043 N N . GLU A 1 390 ? -57.866 -14.842 13.712 1.00 88.31 390 GLU A N 1
ATOM 3044 C CA . GLU A 1 390 ? -56.887 -14.190 12.841 1.00 88.31 390 GLU A CA 1
ATOM 3045 C C . GLU A 1 390 ? -57.583 -13.138 11.963 1.00 88.31 390 GLU A C 1
ATOM 3047 O O . GLU A 1 390 ? -58.753 -13.306 11.599 1.00 88.31 390 GLU A O 1
ATOM 3052 N N . GLY A 1 391 ? -56.899 -12.045 11.621 1.00 79.19 391 GLY A N 1
ATOM 3053 C CA . GLY A 1 391 ? -57.473 -11.032 10.738 1.00 79.19 391 GLY A CA 1
ATOM 3054 C C . GLY A 1 391 ? -56.625 -9.781 10.529 1.00 79.19 391 GLY A C 1
ATOM 3055 O O . GLY A 1 391 ? -55.667 -9.513 11.247 1.00 79.19 391 GLY A O 1
ATOM 3056 N N . VAL A 1 392 ? -57.017 -8.987 9.531 1.00 76.19 392 VAL A N 1
ATOM 3057 C CA . VAL A 1 392 ? -56.428 -7.669 9.252 1.00 76.19 392 VAL A CA 1
ATOM 3058 C C . VAL A 1 392 ? -57.199 -6.613 10.045 1.00 76.19 392 VAL A C 1
ATOM 3060 O O . VAL A 1 392 ? -58.434 -6.576 9.962 1.00 76.19 392 VAL A O 1
ATOM 3063 N N . PRO A 1 393 ? -56.519 -5.761 10.822 1.00 71.75 393 PRO A N 1
ATOM 3064 C CA . PRO A 1 393 ? -57.201 -4.787 11.651 1.00 71.75 393 PRO A CA 1
ATOM 3065 C C . PRO A 1 393 ? -57.786 -3.641 10.822 1.00 71.75 393 PRO A C 1
ATOM 3067 O O . PRO A 1 393 ? -57.176 -3.156 9.874 1.00 71.75 393 PRO A O 1
ATOM 3070 N N . ASN A 1 394 ? -58.955 -3.147 11.232 1.00 65.88 394 ASN A N 1
ATOM 3071 C CA . ASN A 1 394 ? -59.526 -1.917 10.694 1.00 65.88 394 ASN A CA 1
ATOM 3072 C C . ASN A 1 394 ? -59.312 -0.793 11.714 1.00 65.88 394 ASN A C 1
ATOM 3074 O O . ASN A 1 394 ? -59.920 -0.784 12.785 1.00 65.88 394 ASN A O 1
ATOM 3078 N N . ASN A 1 395 ? -58.473 0.185 11.364 1.00 68.31 395 ASN A N 1
ATOM 3079 C CA . ASN A 1 395 ? -58.377 1.459 12.080 1.00 68.31 395 ASN A CA 1
ATOM 3080 C C . ASN A 1 395 ? -57.965 1.328 13.570 1.00 68.31 395 ASN A C 1
ATOM 3082 O O . ASN A 1 395 ? -58.610 1.898 14.447 1.00 68.31 395 ASN A O 1
ATOM 3086 N N . ARG A 1 396 ? -56.907 0.545 13.856 1.00 77.50 396 ARG A N 1
ATOM 3087 C CA . ARG A 1 396 ? -56.339 0.288 15.207 1.00 77.50 396 ARG A CA 1
ATOM 3088 C C . ARG A 1 396 ? -57.316 -0.302 16.238 1.00 77.50 396 ARG A C 1
ATOM 3090 O O . ARG A 1 396 ? -57.074 -0.222 17.440 1.00 77.50 396 ARG A O 1
ATOM 3097 N N . THR A 1 397 ? -58.416 -0.891 15.772 1.00 80.88 397 THR A N 1
ATOM 3098 C CA . THR A 1 397 ? -59.420 -1.534 16.626 1.00 80.88 397 THR A CA 1
ATOM 3099 C C . THR A 1 397 ? -59.686 -2.967 16.188 1.00 80.88 397 THR A C 1
ATOM 3101 O O . THR A 1 397 ? -59.588 -3.297 15.002 1.00 80.88 397 THR A O 1
ATOM 3104 N N . LEU A 1 398 ? -60.032 -3.818 17.152 1.00 85.50 398 LEU A N 1
ATOM 3105 C CA . LEU A 1 398 ? -60.376 -5.216 16.936 1.00 85.50 398 LEU A CA 1
ATOM 3106 C C . LEU A 1 398 ? -61.567 -5.633 17.802 1.00 85.50 398 LEU A C 1
ATOM 3108 O O . LEU A 1 398 ? -61.539 -5.497 19.025 1.00 85.50 398 LEU A O 1
ATOM 3112 N N . ASP A 1 399 ? -62.598 -6.177 17.158 1.00 84.38 399 ASP A N 1
ATOM 3113 C CA . ASP A 1 399 ? -63.758 -6.770 17.825 1.00 84.38 399 ASP A CA 1
ATOM 3114 C C . ASP A 1 399 ? -63.545 -8.278 18.029 1.00 84.38 399 ASP A C 1
ATOM 3116 O O . ASP A 1 399 ? -63.466 -9.060 17.082 1.00 84.38 399 ASP A O 1
ATOM 3120 N N . ILE A 1 400 ? -63.465 -8.674 19.293 1.00 84.19 400 ILE A N 1
ATOM 3121 C CA . ILE A 1 400 ? -63.308 -10.037 19.796 1.00 84.19 400 ILE A CA 1
ATOM 3122 C C . ILE A 1 400 ? -64.527 -10.505 20.609 1.00 84.19 400 ILE A C 1
ATOM 3124 O O . ILE A 1 400 ? -64.450 -11.487 21.354 1.00 84.19 400 ILE A O 1
ATOM 3128 N N . SER A 1 401 ? -65.680 -9.844 20.468 1.00 83.88 401 SER A N 1
ATOM 3129 C CA . SER A 1 401 ? -66.945 -10.202 21.136 1.00 83.88 401 SER A CA 1
ATOM 3130 C C . SER A 1 401 ? -67.436 -11.627 20.834 1.00 83.88 401 SER A C 1
ATOM 3132 O O . SER A 1 401 ? -68.333 -12.138 21.514 1.00 83.88 401 SER A O 1
ATOM 3134 N N . MET A 1 402 ? -66.811 -12.312 19.875 1.00 84.38 402 MET A N 1
ATOM 3135 C CA . MET A 1 402 ? -67.069 -13.704 19.506 1.00 84.38 402 MET A CA 1
ATOM 3136 C C . MET A 1 402 ? -66.265 -14.744 20.318 1.00 84.38 402 MET A C 1
ATOM 3138 O O . MET A 1 402 ? -66.684 -15.897 20.387 1.00 84.38 402 MET A O 1
ATOM 3142 N N . LEU A 1 403 ? -65.142 -14.376 20.953 1.00 86.12 403 LEU A N 1
ATOM 3143 C CA . LEU A 1 403 ? -64.239 -15.314 21.657 1.00 86.12 403 LEU A CA 1
ATOM 3144 C C . LEU A 1 403 ? -64.693 -15.613 23.090 1.00 86.12 403 LEU A C 1
ATOM 3146 O O . LEU A 1 403 ? -64.823 -14.661 23.813 1.00 86.12 403 LEU A O 1
ATOM 3150 N N . PRO A 1 404 ? -64.868 -16.832 23.614 1.00 85.62 404 PRO A N 1
ATOM 3151 C CA . PRO A 1 404 ? -65.338 -17.052 24.997 1.00 85.62 404 PRO A CA 1
ATOM 3152 C C . PRO A 1 404 ? -64.616 -16.231 26.094 1.00 85.62 404 PRO A C 1
ATOM 3154 O O . PRO A 1 404 ? -63.450 -15.873 25.940 1.00 85.62 404 PRO A O 1
ATOM 3157 N N . ALA A 1 405 ? -65.273 -15.952 27.225 1.00 86.50 405 ALA A N 1
ATOM 3158 C CA . ALA A 1 405 ? -64.618 -15.290 28.363 1.00 86.50 405 ALA A CA 1
ATOM 3159 C C . ALA A 1 405 ? -63.387 -16.094 28.824 1.00 86.50 405 ALA A C 1
ATOM 3161 O O . ALA A 1 405 ? -63.471 -17.312 29.007 1.00 86.50 405 ALA A O 1
ATOM 3162 N N . GLY A 1 406 ? -62.241 -15.431 28.973 1.00 85.00 406 GLY A N 1
ATOM 3163 C CA . GLY A 1 406 ? -60.962 -16.105 29.186 1.00 85.00 406 GLY A CA 1
ATOM 3164 C C . GLY A 1 406 ? -59.744 -15.233 28.889 1.00 85.00 406 GLY A C 1
ATOM 3165 O O . GLY A 1 406 ? -59.867 -14.095 28.432 1.00 85.00 406 GLY A O 1
ATOM 3166 N N . ALA A 1 407 ? -58.560 -15.774 29.176 1.00 85.75 407 ALA A N 1
ATOM 3167 C CA . ALA A 1 407 ? -57.279 -15.147 28.866 1.00 85.75 407 ALA A CA 1
ATOM 3168 C C . ALA A 1 407 ? -56.716 -15.696 27.550 1.00 85.75 407 ALA A C 1
ATOM 3170 O O . ALA A 1 407 ? -56.811 -16.893 27.279 1.00 85.75 407 ALA A O 1
ATOM 3171 N N . TYR A 1 408 ? -56.112 -14.811 26.767 1.00 87.19 408 TYR A N 1
ATOM 3172 C CA . TYR A 1 408 ? -55.591 -15.086 25.436 1.00 87.19 408 TYR A CA 1
ATOM 3173 C C . TYR A 1 408 ? -54.247 -14.385 25.231 1.00 87.19 408 TYR A C 1
ATOM 3175 O O . TYR A 1 408 ? -53.933 -13.393 25.901 1.00 87.19 408 TYR A O 1
ATOM 3183 N N . VAL A 1 409 ? -53.465 -14.892 24.283 1.00 86.12 409 VAL A N 1
ATOM 3184 C CA . VAL A 1 409 ? -52.229 -14.266 23.808 1.00 86.12 409 VAL A CA 1
ATOM 3185 C C . VAL A 1 409 ? -52.489 -13.732 22.407 1.00 86.12 409 VAL A C 1
ATOM 3187 O O . VAL A 1 409 ? -52.868 -14.488 21.518 1.00 86.12 409 VAL A O 1
ATOM 3190 N N . MET A 1 410 ? -52.319 -12.428 22.221 1.00 84.69 410 MET A N 1
ATOM 3191 C CA . MET A 1 410 ? -52.473 -11.755 20.937 1.00 84.69 410 MET A CA 1
ATOM 3192 C C . MET A 1 410 ? -51.096 -11.454 20.351 1.00 84.69 410 MET A C 1
ATOM 3194 O O . MET A 1 410 ? -50.250 -10.878 21.038 1.00 84.69 410 MET A O 1
ATOM 3198 N N . HIS A 1 411 ? -50.886 -11.837 19.096 1.00 84.62 411 HIS A N 1
ATOM 3199 C CA . HIS A 1 411 ? -49.720 -11.502 18.290 1.00 84.62 411 HIS A CA 1
ATOM 3200 C C . HIS A 1 411 ? -50.140 -10.498 17.218 1.00 84.62 411 HIS A C 1
ATOM 3202 O O . HIS A 1 411 ? -51.148 -10.681 16.536 1.00 84.62 411 HIS A O 1
ATOM 3208 N N . LEU A 1 412 ? -49.370 -9.432 17.064 1.00 79.81 412 LEU A N 1
ATOM 3209 C CA . LEU A 1 412 ? -49.587 -8.401 16.060 1.00 79.81 412 LEU A CA 1
ATOM 3210 C C . LEU A 1 412 ? -48.334 -8.292 15.219 1.00 79.81 412 LEU A C 1
ATOM 3212 O O . LEU A 1 412 ? -47.238 -8.212 15.765 1.00 79.81 412 LEU A O 1
ATOM 3216 N N . ARG A 1 413 ? -48.503 -8.277 13.903 1.00 81.81 413 ARG A N 1
ATOM 3217 C CA . ARG A 1 413 ? -47.401 -8.147 12.957 1.00 81.81 413 ARG A CA 1
ATOM 3218 C C . ARG A 1 413 ? -47.445 -6.775 12.296 1.00 81.81 413 ARG A C 1
ATOM 3220 O O . ARG A 1 413 ? -48.450 -6.441 11.663 1.00 81.81 413 ARG A O 1
ATOM 3227 N N . GLY A 1 414 ? -46.375 -6.003 12.445 1.00 78.81 414 GLY A N 1
ATOM 3228 C CA . GLY A 1 414 ? -46.166 -4.731 11.759 1.00 78.81 414 GLY A CA 1
ATOM 3229 C C . GLY A 1 414 ? -45.931 -4.910 10.255 1.00 78.81 414 GLY A C 1
ATOM 3230 O O . GLY A 1 414 ? -45.592 -6.001 9.785 1.00 78.81 414 GLY A O 1
ATOM 3231 N N . MET A 1 415 ? -46.136 -3.842 9.480 1.00 74.31 415 MET A N 1
ATOM 3232 C CA . MET A 1 415 ? -45.806 -3.805 8.042 1.00 74.31 415 MET A CA 1
ATOM 3233 C C . MET A 1 415 ? -44.298 -3.939 7.764 1.00 74.31 415 MET A C 1
ATOM 3235 O O . MET A 1 415 ? -43.908 -4.404 6.696 1.00 74.31 415 MET A O 1
ATOM 3239 N N . ASP A 1 416 ? -43.467 -3.556 8.728 1.00 71.06 416 ASP A N 1
ATOM 3240 C CA . ASP A 1 416 ? -42.006 -3.680 8.746 1.00 71.06 416 ASP A CA 1
ATOM 3241 C C . ASP A 1 416 ? -41.512 -5.108 9.053 1.00 71.06 416 ASP A C 1
ATOM 3243 O O . ASP A 1 416 ? -40.330 -5.411 8.911 1.00 71.06 416 ASP A O 1
ATOM 3247 N N . GLY A 1 417 ? -42.422 -6.009 9.438 1.00 66.38 417 GLY A N 1
ATOM 3248 C CA . GLY A 1 417 ? -42.115 -7.389 9.798 1.00 66.38 417 GLY A CA 1
ATOM 3249 C C . GLY A 1 417 ? -41.874 -7.628 11.289 1.00 66.38 417 GLY A C 1
ATOM 3250 O O . GLY A 1 417 ? -41.694 -8.791 11.658 1.00 66.38 417 GLY A O 1
ATOM 3251 N N . GLN A 1 418 ? -41.930 -6.599 12.142 1.00 71.50 418 GLN A N 1
ATOM 3252 C CA . GLN A 1 418 ? -41.805 -6.763 13.591 1.00 71.50 418 GLN A CA 1
ATOM 3253 C C . GLN A 1 418 ? -43.053 -7.410 14.210 1.00 71.50 418 GLN A C 1
ATOM 3255 O O . GLN A 1 418 ? -44.172 -7.280 13.703 1.00 71.50 418 GLN A O 1
ATOM 3260 N N . TYR A 1 419 ? -42.862 -8.122 15.326 1.00 74.12 419 TYR A N 1
ATOM 3261 C CA . TYR A 1 419 ? -43.940 -8.762 16.081 1.00 74.12 419 TYR A CA 1
ATOM 3262 C C . TYR A 1 419 ? -44.096 -8.131 17.463 1.00 74.12 419 TYR A C 1
ATOM 3264 O O . TYR A 1 419 ? -43.137 -8.014 18.220 1.00 74.12 419 TYR A O 1
ATOM 3272 N N . HIS A 1 420 ? -45.338 -7.827 17.832 1.00 78.38 420 HIS A N 1
ATOM 3273 C CA . HIS A 1 420 ? -45.708 -7.428 19.185 1.00 78.38 420 HIS A CA 1
ATOM 3274 C C . HIS A 1 420 ? -46.610 -8.486 19.813 1.00 78.38 420 HIS A C 1
ATOM 3276 O O . HIS A 1 420 ? -47.581 -8.941 19.206 1.00 78.38 420 HIS A O 1
ATOM 3282 N N . ILE A 1 421 ? -46.303 -8.868 21.052 1.00 81.81 421 ILE A N 1
ATOM 3283 C CA . ILE A 1 421 ? -47.043 -9.889 21.795 1.00 81.81 421 ILE A CA 1
ATOM 3284 C C . ILE A 1 421 ? -47.666 -9.241 23.025 1.00 81.81 421 ILE A C 1
ATOM 3286 O O . ILE A 1 421 ? -46.984 -8.591 23.815 1.00 81.81 421 ILE A O 1
ATOM 3290 N N . CYS A 1 422 ? -48.967 -9.443 23.226 1.00 80.19 422 CYS A N 1
ATOM 3291 C CA . CYS A 1 422 ? -49.661 -8.946 24.407 1.00 80.19 422 CYS A CA 1
ATOM 3292 C C . CYS A 1 422 ? -50.640 -9.975 24.965 1.00 80.19 422 CYS A C 1
ATOM 3294 O O . CYS A 1 422 ? -51.322 -10.696 24.237 1.00 80.19 422 CYS A O 1
ATOM 3296 N N . ARG A 1 423 ? -50.728 -10.028 26.295 1.00 82.19 423 ARG A N 1
ATOM 3297 C CA . ARG A 1 423 ? -51.736 -10.825 26.996 1.00 82.19 423 ARG A CA 1
ATOM 3298 C C . ARG A 1 423 ? -53.008 -10.010 27.118 1.00 82.19 423 ARG A C 1
ATOM 3300 O O . ARG A 1 423 ? -52.975 -8.916 27.669 1.00 82.19 423 ARG A O 1
ATOM 3307 N N . MET A 1 424 ? -54.129 -10.569 26.690 1.00 84.19 424 MET A N 1
ATOM 3308 C CA . MET A 1 424 ? -55.441 -9.934 26.783 1.00 84.19 424 MET A CA 1
ATOM 3309 C C . MET A 1 424 ? -56.441 -10.838 27.499 1.00 84.19 424 MET A C 1
ATOM 3311 O O . MET A 1 424 ? -56.374 -12.063 27.416 1.00 84.19 424 MET A O 1
ATOM 3315 N N . ALA A 1 425 ? -57.389 -10.232 28.203 1.00 84.81 425 ALA A N 1
ATOM 3316 C CA . ALA A 1 425 ? -58.469 -10.939 28.873 1.00 84.81 425 ALA A CA 1
ATOM 3317 C C . ALA A 1 425 ? -59.827 -10.436 28.377 1.00 84.81 425 ALA A C 1
ATOM 3319 O O . ALA A 1 425 ? -60.085 -9.231 28.361 1.00 84.81 425 ALA A O 1
ATOM 3320 N N . ARG A 1 426 ? -60.712 -11.367 28.009 1.00 86.31 426 ARG A N 1
ATOM 3321 C CA . ARG A 1 426 ? -62.127 -11.084 27.762 1.00 86.31 426 ARG A CA 1
ATOM 3322 C C . ARG A 1 426 ? -62.935 -11.415 29.014 1.00 86.31 426 ARG A C 1
ATOM 3324 O O . ARG A 1 426 ? -62.807 -12.520 29.547 1.00 86.31 426 ARG A O 1
ATOM 3331 N N . LYS A 1 427 ? -63.760 -10.462 29.443 1.00 80.81 427 LYS A N 1
ATOM 3332 C CA . LYS A 1 427 ? -64.731 -10.636 30.527 1.00 80.81 427 LYS A CA 1
ATOM 3333 C C . LYS A 1 427 ? -65.921 -11.510 30.135 1.00 80.81 427 LYS A C 1
ATOM 3335 O O . LYS A 1 427 ? -66.311 -11.536 28.940 1.00 80.81 427 LYS A O 1
#